Protein AF-A0A923B5T8-F1 (afdb_monomer)

Secondary structure (DSSP, 8-state):
----------------------------------------PPPEEEEBTTS--EEEEEEEEEETTEEEEEETTS-EEEEEGGGB-HHHHHHHHHHHHHHHT---------TTPPPPP---------------------PPPPPPS---SS--EEEEEE-TT-EEE-S--SSSS--PPP-TT-------SS-EEPPPPSSTTEEEEEEEE-TTSSEEEEEEEE--TTS--EEEEEEEETTTTEEEEEEEEESEEEEEEE-TT--EEEEEE-SSSS--TT-EEEEEEETTEEEEEEEE-TTTT--GGGT-EEEEEE-TTS-EEEEETT-EEEEEEEETTEEEEEEEEE--TT-B-EE-TTS-EEEEEETTEEEEEETTTTEEEEEEE-TT---SS-EEEE-TTS-EEEEEETTEEEEEETTT--EEEEEE-----SSPPPEEEETTEEEETTTEEEETTTTEEEEEEES-SEEEEETTEEEEEEEETTEEEEEEEEESS-HHHHHHHHHHTT-TTSEEE-TT-EEEEEEEE-S-HHHHHHHHHHHHHHHHHTT-EE-SS-SEEEEEEEEEEEEEEEEE--TTS-GGGPEEEEEEEEEEEEEEEETTEEEEEEEE-S--SS--PPTT--HHHHHHHH-S--THHHHHSPPPS-EEPPPTTPPTT-TTS-SEEEEEETTEE-

Foldseek 3Di:
DDDDDDDDDDDDDDDDDDDDDDDDDDDDDDDDDDDDDPPPDAWAWWAWQVRPDIFTWDWDEQDDQWTWTQGPVRDIDIDGLNGTHPVVSVVRVVVNVVVVVDPDDDDDDDPDDDDDDDDDDDDDDDDDDDDDDDDDDDDDPDDPDDPFPAQAFAFEAAAPPAAEADLDAPDAFQADAWAPPQDDDDFDQAWQFDPADPFQQWAWQDWEQQLPAQKIKIWIWRDDPPDFIKIKIWMARRRVSDTQAIDIDTADWHFAYAANVGWTKIAGDDPDDDDGLFKIWTWHQDRHDIGTHYIYGNQPPDDDQSRHWLHKYAANVGWIWTATQQQKIFIWDDDPRYTYTNYIYHAHGLEAWEAASNRQWIWTHHQFWIWIAGPVVRHTNDIAGPHRDGFPNWAWYAANRRQWIWIHGAQWIWIAGSRGNDGPDIARLHGDDADDGWYDLHPQWIDDRLFFIAGGVVNASQEGAAQASGWDDDRQWIWGWHDRNPGTIITRTDRPPHPVSVVVVVVLVPPPQQWLFAAAFEEEEAAVQAPDPVCSVVLVVLLCVQCVVLRYHYDNDGQKYKYKHKDWDAWDWDWDDPPPDDSVRTDIDTATKMKIKIFIAGPNATQEIDIDILQDPDDDADVVGDPNRRRVVSRDGDSCCSNPPDDDNIAGDDAPPDDGHDSNDGNYYWYQHSRGID

pLDDT: mean 81.71, std 21.72, range [22.27, 98.25]

Structure (mmCIF, N/CA/C/O backbone):
data_AF-A0A923B5T8-F1
#
_entry.id   AF-A0A923B5T8-F1
#
loop_
_atom_site.group_PDB
_atom_site.id
_atom_site.type_symbol
_atom_site.label_atom_id
_atom_site.label_alt_id
_atom_site.label_comp_id
_atom_site.label_asym_id
_atom_site.label_entity_id
_atom_site.label_seq_id
_atom_site.pdbx_PDB_ins_code
_atom_site.Cartn_x
_atom_site.Cartn_y
_atom_site.Cartn_z
_atom_site.occupancy
_atom_site.B_iso_or_equiv
_atom_site.auth_seq_id
_atom_site.auth_comp_id
_atom_site.auth_asym_id
_atom_site.auth_atom_id
_atom_site.pdbx_PDB_model_num
ATOM 1 N N . MET A 1 1 ? -3.981 -57.051 37.653 1.00 31.48 1 MET A N 1
ATOM 2 C CA . MET A 1 1 ? -3.778 -58.471 37.282 1.00 31.48 1 MET A CA 1
ATOM 3 C C . MET A 1 1 ? -3.319 -58.533 35.835 1.00 31.48 1 MET A C 1
ATOM 5 O O . MET A 1 1 ? -3.873 -57.779 35.062 1.00 31.48 1 MET A O 1
ATOM 9 N N . LEU A 1 2 ? -2.357 -59.417 35.535 1.00 29.83 2 LEU A N 1
ATOM 10 C CA . LEU A 1 2 ? -1.977 -59.984 34.223 1.00 29.83 2 LEU A CA 1
ATOM 11 C C . LEU A 1 2 ? -1.793 -59.088 32.968 1.00 29.83 2 LEU A C 1
ATOM 13 O O . LEU A 1 2 ? -2.621 -58.252 32.661 1.00 29.83 2 LEU A O 1
ATOM 17 N N . ARG A 1 3 ? -0.798 -59.329 32.096 1.00 25.91 3 ARG A N 1
ATOM 18 C CA . ARG A 1 3 ? 0.546 -59.958 32.214 1.00 25.91 3 ARG A CA 1
ATOM 19 C C . ARG A 1 3 ? 1.220 -59.862 30.826 1.00 25.91 3 ARG A C 1
ATOM 21 O O . ARG A 1 3 ? 0.646 -60.417 29.906 1.00 25.91 3 ARG A O 1
ATOM 28 N N . PHE A 1 4 ? 2.459 -59.346 30.753 1.00 24.59 4 PHE A N 1
ATOM 29 C CA . PHE A 1 4 ? 3.577 -59.867 29.919 1.00 24.59 4 PHE A CA 1
ATOM 30 C C . PHE A 1 4 ? 3.416 -59.996 28.365 1.00 24.59 4 PHE A C 1
ATOM 32 O O . PHE A 1 4 ? 2.319 -59.971 27.841 1.00 24.59 4 PHE A O 1
ATOM 39 N N . ARG A 1 5 ? 4.471 -60.136 27.533 1.00 27.19 5 ARG A N 1
ATOM 40 C CA . ARG A 1 5 ? 5.946 -60.116 27.721 1.00 27.19 5 ARG A CA 1
ATOM 41 C C . ARG A 1 5 ? 6.669 -59.811 26.392 1.00 27.19 5 ARG A C 1
ATOM 43 O O . ARG A 1 5 ? 6.232 -60.359 25.397 1.00 27.19 5 ARG A O 1
ATOM 50 N N . ASN A 1 6 ? 7.816 -59.111 26.482 1.00 26.17 6 ASN A N 1
ATOM 51 C CA . ASN A 1 6 ? 9.135 -59.330 25.822 1.00 26.17 6 ASN A CA 1
ATOM 52 C C . ASN A 1 6 ? 9.201 -59.589 24.284 1.00 26.17 6 ASN A C 1
ATOM 54 O O . ASN A 1 6 ? 8.207 -59.879 23.648 1.00 26.17 6 ASN A O 1
ATOM 58 N N . VAL A 1 7 ? 10.331 -59.468 23.570 1.00 25.89 7 VAL A N 1
ATOM 59 C CA . VAL A 1 7 ? 11.769 -59.748 23.832 1.00 25.89 7 VAL A CA 1
ATOM 60 C C . VAL A 1 7 ? 12.592 -58.703 23.034 1.00 25.89 7 VAL A C 1
ATOM 62 O O . VAL A 1 7 ? 12.306 -58.495 21.864 1.00 25.89 7 VAL A O 1
ATOM 65 N N . LEU A 1 8 ? 13.398 -57.821 23.658 1.00 23.92 8 LEU A N 1
ATOM 66 C CA . LEU A 1 8 ? 14.843 -57.961 23.991 1.00 23.92 8 LEU A CA 1
ATOM 67 C C . LEU A 1 8 ? 15.730 -58.287 22.760 1.00 23.92 8 LEU A C 1
ATOM 69 O O . LEU A 1 8 ? 15.518 -59.286 22.097 1.00 23.92 8 LEU A O 1
ATOM 73 N N . HIS A 1 9 ? 16.745 -57.493 22.399 1.00 25.12 9 HIS A N 1
ATOM 74 C CA . HIS A 1 9 ? 18.033 -57.449 23.108 1.00 25.12 9 HIS A CA 1
ATOM 75 C C . HIS A 1 9 ? 18.915 -56.237 22.717 1.00 25.12 9 HIS A C 1
ATOM 77 O O . HIS A 1 9 ? 19.120 -55.966 21.538 1.00 25.12 9 HIS A O 1
ATOM 83 N N . ALA A 1 10 ? 19.526 -55.594 23.721 1.00 22.91 10 ALA A N 1
ATOM 84 C CA . ALA A 1 10 ? 20.826 -54.902 23.608 1.00 22.91 10 ALA A CA 1
ATOM 85 C C . ALA A 1 10 ? 21.975 -55.916 23.865 1.00 22.91 10 ALA A C 1
ATOM 87 O O . ALA A 1 10 ? 21.662 -57.012 24.353 1.00 22.91 10 ALA A O 1
ATOM 88 N N . PRO A 1 11 ? 23.267 -55.623 23.562 1.00 34.75 11 PRO A N 1
ATOM 89 C CA . PRO A 1 11 ? 24.191 -54.959 24.531 1.00 34.75 11 PRO A CA 1
ATOM 90 C C . PRO A 1 11 ? 25.359 -54.151 23.850 1.00 34.75 11 PRO A C 1
ATOM 92 O O . PRO A 1 11 ? 25.355 -54.050 22.631 1.00 34.75 11 PRO A O 1
ATOM 95 N N . TRP A 1 12 ? 26.422 -53.574 24.461 1.00 22.27 12 TRP A N 1
ATOM 96 C CA . TRP A 1 12 ? 26.715 -52.918 25.768 1.00 22.27 12 TRP A CA 1
ATOM 97 C C . TRP A 1 12 ? 28.069 -52.133 25.707 1.00 22.27 12 TRP A C 1
ATOM 99 O O . TRP A 1 12 ? 29.057 -52.737 25.315 1.00 22.27 12 TRP A O 1
ATOM 109 N N . PHE A 1 13 ? 28.140 -50.903 26.269 1.00 22.45 13 PHE A N 1
ATOM 110 C CA . PHE A 1 13 ? 29.328 -50.271 26.935 1.00 22.45 13 PHE A CA 1
ATOM 111 C C . PHE A 1 13 ? 30.637 -50.060 26.095 1.00 22.45 13 PHE A C 1
ATOM 113 O O . PHE A 1 13 ? 30.731 -50.520 24.971 1.00 22.45 13 PHE A O 1
ATOM 120 N N . SER A 1 14 ? 31.689 -49.308 26.489 1.00 23.69 14 SER A N 1
ATOM 121 C CA . SER A 1 14 ? 32.126 -48.692 27.768 1.00 23.69 14 SER A CA 1
ATOM 122 C C . SER A 1 14 ? 32.976 -47.411 27.499 1.00 23.69 14 SER A C 1
ATOM 124 O O . SER A 1 14 ? 33.741 -47.393 26.544 1.00 23.69 14 SER A O 1
ATOM 126 N N . THR A 1 15 ? 32.753 -46.258 28.147 1.00 23.77 15 THR A N 1
ATOM 127 C CA . THR A 1 15 ? 33.439 -45.675 29.341 1.00 23.77 15 THR A CA 1
ATOM 128 C C . THR A 1 15 ? 34.924 -45.232 29.285 1.00 23.77 15 THR A C 1
ATOM 130 O O . THR A 1 15 ? 35.815 -46.059 29.158 1.00 23.77 15 THR A O 1
ATOM 133 N N . ARG A 1 16 ? 35.126 -43.960 29.706 1.00 24.84 16 ARG A N 1
ATOM 134 C CA . ARG A 1 16 ? 36.238 -43.354 30.503 1.00 24.84 16 ARG A CA 1
ATOM 135 C C . ARG A 1 16 ? 37.585 -42.972 29.851 1.00 24.84 16 ARG A C 1
ATOM 137 O O . ARG A 1 16 ? 38.263 -43.784 29.244 1.00 24.84 16 ARG A O 1
ATOM 144 N N . GLY A 1 17 ? 38.036 -41.751 30.189 1.00 23.06 17 GLY A N 1
ATOM 145 C CA . GLY A 1 17 ? 39.425 -41.282 30.046 1.00 23.06 17 GLY A CA 1
ATOM 146 C C . GLY A 1 17 ? 39.615 -39.771 30.285 1.00 23.06 17 GLY A C 1
ATOM 147 O O . GLY A 1 17 ? 39.616 -39.001 29.333 1.00 23.06 17 GLY A O 1
ATOM 148 N N . LEU A 1 18 ? 39.795 -39.322 31.537 1.00 25.56 18 LEU A N 1
ATOM 149 C CA . LEU A 1 18 ? 40.343 -37.978 31.827 1.00 25.56 18 LEU A CA 1
ATOM 150 C C . LEU A 1 18 ? 41.880 -38.023 31.771 1.00 25.56 18 LEU A C 1
ATOM 152 O O . LEU A 1 18 ? 42.446 -38.946 32.349 1.00 25.56 18 LEU A O 1
ATOM 156 N N . THR A 1 19 ? 42.558 -36.980 31.261 1.00 25.08 19 THR A N 1
ATOM 157 C CA . THR A 1 19 ? 43.397 -36.066 32.090 1.00 25.08 19 THR A CA 1
ATOM 158 C C . THR A 1 19 ? 44.161 -34.967 31.310 1.00 25.08 19 THR A C 1
ATOM 160 O O . THR A 1 19 ? 44.879 -35.231 30.362 1.00 25.08 19 THR A O 1
ATOM 163 N N . ARG A 1 20 ? 44.046 -33.732 31.835 1.00 25.12 20 ARG A N 1
ATOM 164 C CA . ARG A 1 20 ? 45.067 -32.669 32.046 1.00 25.12 20 ARG A CA 1
ATOM 165 C C . ARG A 1 20 ? 46.044 -32.200 30.934 1.00 25.12 20 ARG A C 1
ATOM 167 O O . ARG A 1 20 ? 47.015 -32.865 30.616 1.00 25.12 20 ARG A O 1
ATOM 174 N N . LEU A 1 21 ? 45.899 -30.898 30.631 1.00 27.64 21 LEU A N 1
ATOM 175 C CA . LEU A 1 21 ? 46.930 -29.832 30.571 1.00 27.64 21 LEU A CA 1
ATOM 176 C C . LEU A 1 21 ? 48.267 -30.059 29.830 1.00 27.64 21 LEU A C 1
ATOM 178 O O . LEU A 1 21 ? 49.143 -30.764 30.323 1.00 27.64 21 LEU A O 1
ATOM 182 N N . ARG A 1 22 ? 48.543 -29.158 28.874 1.00 23.92 22 ARG A N 1
ATOM 183 C CA . ARG A 1 22 ? 49.697 -28.230 28.933 1.00 23.92 22 ARG A CA 1
ATOM 184 C C . ARG A 1 22 ? 49.499 -27.034 27.994 1.00 23.92 22 ARG A C 1
ATOM 186 O O . ARG A 1 22 ? 48.866 -27.162 26.955 1.00 23.92 22 ARG A O 1
ATOM 193 N N . ALA A 1 23 ? 50.044 -25.884 28.381 1.00 28.22 23 ALA A N 1
ATOM 194 C CA . ALA A 1 23 ? 50.146 -24.696 27.538 1.00 28.22 23 ALA A CA 1
ATOM 195 C C . ALA A 1 23 ? 51.557 -24.597 26.940 1.00 28.22 23 ALA A C 1
ATOM 197 O O . ALA A 1 23 ? 52.520 -24.963 27.610 1.00 28.22 23 ALA A O 1
ATOM 198 N N . LEU A 1 24 ? 51.671 -24.040 25.734 1.00 24.91 24 LEU A N 1
ATOM 199 C CA . LEU A 1 24 ? 52.837 -23.285 25.264 1.00 24.91 24 LEU A CA 1
ATOM 200 C C . LEU A 1 24 ? 52.383 -22.381 24.104 1.00 24.91 24 LEU A C 1
ATOM 202 O O . LEU A 1 24 ? 51.495 -22.764 23.345 1.00 24.91 24 LEU A O 1
ATOM 206 N N . GLY A 1 25 ? 52.936 -21.173 24.001 1.00 23.86 25 GLY A N 1
ATOM 207 C CA . GLY A 1 25 ? 52.552 -20.208 22.964 1.00 23.86 25 GLY A CA 1
ATOM 208 C C . GLY A 1 25 ? 53.402 -20.306 21.696 1.00 23.86 25 GLY A C 1
ATOM 209 O O . GLY A 1 25 ? 54.451 -20.948 21.691 1.00 23.86 25 GLY A O 1
ATOM 210 N N . LEU A 1 26 ? 52.992 -19.583 20.651 1.00 23.41 26 LEU A N 1
ATOM 211 C CA . LEU A 1 26 ? 53.884 -19.191 19.563 1.00 23.41 26 LEU A CA 1
ATOM 212 C C . LEU A 1 26 ? 53.594 -17.749 19.131 1.00 23.41 26 LEU A C 1
ATOM 214 O O . LEU A 1 26 ? 52.441 -17.340 19.010 1.00 23.41 26 LEU A O 1
ATOM 218 N N . VAL A 1 27 ? 54.664 -16.990 18.915 1.00 25.70 27 VAL A N 1
ATOM 219 C CA . VAL A 1 27 ? 54.646 -15.618 18.400 1.00 25.70 27 VAL A CA 1
ATOM 220 C C . VAL A 1 27 ? 54.528 -15.651 16.878 1.00 25.70 27 VAL A C 1
ATOM 222 O O . VAL A 1 27 ? 55.251 -16.404 16.230 1.00 25.70 27 VAL A O 1
ATOM 225 N N . VAL A 1 28 ? 53.705 -14.773 16.300 1.00 25.84 28 VAL A N 1
ATOM 226 C CA . VAL A 1 28 ? 53.829 -14.373 14.891 1.00 25.84 28 VAL A CA 1
ATOM 227 C C . VAL A 1 28 ? 53.863 -12.850 14.827 1.00 25.84 28 VAL A C 1
ATOM 229 O O . VAL A 1 28 ? 52.869 -12.180 15.095 1.00 25.84 28 VAL A O 1
ATOM 232 N N . MET A 1 29 ? 55.031 -12.309 14.483 1.00 24.66 29 MET A N 1
ATOM 233 C CA . MET A 1 29 ? 55.178 -10.913 14.076 1.00 24.66 29 MET A CA 1
ATOM 234 C C . MET A 1 29 ? 54.686 -10.749 12.638 1.00 24.66 29 MET A C 1
ATOM 236 O O . MET A 1 29 ? 55.101 -11.511 11.767 1.00 24.66 29 MET A O 1
ATOM 240 N N . ILE A 1 30 ? 53.895 -9.710 12.369 1.00 29.72 30 ILE A N 1
ATOM 241 C CA . ILE A 1 30 ? 53.722 -9.163 11.018 1.00 29.72 30 ILE A CA 1
ATOM 242 C C . ILE A 1 30 ? 54.027 -7.667 11.091 1.00 29.72 30 ILE A C 1
ATOM 244 O O . ILE A 1 30 ? 53.514 -6.958 11.956 1.00 29.72 30 ILE A O 1
ATOM 248 N N . GLY A 1 31 ? 54.941 -7.226 10.227 1.00 25.83 31 GLY A N 1
ATOM 249 C CA . GLY A 1 31 ? 55.487 -5.873 10.223 1.00 25.83 31 GLY A CA 1
ATOM 250 C C . GLY A 1 31 ? 54.551 -4.819 9.630 1.00 25.83 31 GLY A C 1
ATOM 251 O O . GLY A 1 31 ? 53.588 -5.117 8.927 1.00 25.83 31 GLY A O 1
ATOM 252 N N . LEU A 1 32 ? 54.885 -3.563 9.920 1.00 28.09 32 LEU A N 1
ATOM 253 C CA . LEU A 1 32 ? 54.201 -2.362 9.447 1.00 28.09 32 LEU A CA 1
ATOM 254 C C . LEU A 1 32 ? 54.403 -2.115 7.944 1.00 28.09 32 LEU A C 1
ATOM 256 O O . LEU A 1 32 ? 55.540 -2.099 7.479 1.00 28.09 32 LEU A O 1
ATOM 260 N N . ALA A 1 33 ? 53.319 -1.755 7.250 1.00 25.91 33 ALA A N 1
ATOM 261 C CA . ALA A 1 33 ? 53.336 -0.827 6.114 1.00 25.91 33 ALA A CA 1
ATOM 262 C C . ALA A 1 33 ? 51.946 -0.172 5.926 1.00 25.91 33 ALA A C 1
ATOM 264 O O . ALA A 1 33 ? 51.097 -0.664 5.190 1.00 25.91 33 ALA A O 1
ATOM 265 N N . SER A 1 34 ? 51.720 0.942 6.630 1.00 26.59 34 SER A N 1
ATOM 266 C CA . SER A 1 34 ? 50.705 1.972 6.306 1.00 26.59 34 SER A CA 1
ATOM 267 C C . SER A 1 34 ? 51.265 2.910 5.209 1.00 26.59 34 SER A C 1
ATOM 269 O O . SER A 1 34 ? 52.485 2.874 5.029 1.00 26.59 34 SER A O 1
ATOM 271 N N . PRO A 1 35 ? 50.484 3.770 4.502 1.00 37.44 35 PRO A N 1
ATOM 272 C CA . PRO A 1 35 ? 49.272 4.481 4.961 1.00 37.44 35 PRO A CA 1
ATOM 273 C C . PRO A 1 35 ? 48.097 4.491 3.936 1.00 37.44 35 PRO A C 1
ATOM 275 O O . PRO A 1 35 ? 48.208 3.918 2.861 1.00 37.44 35 PRO A O 1
ATOM 278 N N . ALA A 1 36 ? 46.927 5.097 4.180 1.00 25.48 36 ALA A N 1
ATOM 279 C CA . ALA A 1 36 ? 46.477 5.936 5.296 1.00 25.48 36 ALA A CA 1
ATOM 280 C C . ALA A 1 36 ? 45.063 5.538 5.764 1.00 25.48 36 ALA A C 1
ATOM 282 O O . ALA A 1 36 ? 44.206 5.194 4.953 1.00 25.48 36 ALA A O 1
ATOM 283 N N . VAL A 1 37 ? 44.803 5.636 7.070 1.00 27.14 37 VAL A N 1
ATOM 284 C CA . VAL A 1 37 ? 43.494 5.355 7.681 1.00 27.14 37 VAL A CA 1
ATOM 285 C C . VAL A 1 37 ? 42.856 6.670 8.123 1.00 27.14 37 VAL A C 1
ATOM 287 O O . VAL A 1 37 ? 43.404 7.349 8.991 1.00 27.14 37 VAL A O 1
ATOM 290 N N . LEU A 1 38 ? 41.672 7.003 7.597 1.00 29.78 38 LEU A N 1
ATOM 291 C CA . LEU A 1 38 ? 40.787 7.954 8.274 1.00 29.78 38 LEU A CA 1
ATOM 292 C C . LEU A 1 38 ? 40.237 7.275 9.532 1.00 29.78 38 LEU A C 1
ATOM 294 O O . LEU A 1 38 ? 39.371 6.404 9.455 1.00 29.78 38 LEU A O 1
ATOM 298 N N . VAL A 1 39 ? 40.747 7.667 10.699 1.00 33.41 39 VAL A N 1
ATOM 299 C CA . VAL A 1 39 ? 40.216 7.204 11.985 1.00 33.41 39 VAL A CA 1
ATOM 300 C C . VAL A 1 39 ? 38.895 7.926 12.250 1.00 33.41 39 VAL A C 1
ATOM 302 O O . VAL A 1 39 ? 38.859 9.016 12.819 1.00 33.41 39 VAL A O 1
ATOM 305 N N . ALA A 1 40 ? 37.791 7.306 11.835 1.00 37.53 40 ALA A N 1
ATOM 306 C CA . ALA A 1 40 ? 36.462 7.693 12.283 1.00 37.53 40 ALA A CA 1
ATOM 307 C C . ALA A 1 40 ? 36.346 7.398 13.787 1.00 37.53 40 ALA A C 1
ATOM 309 O O . ALA A 1 40 ? 36.221 6.248 14.198 1.00 37.53 40 ALA A O 1
ATOM 310 N N . GLN A 1 41 ? 36.439 8.434 14.622 1.00 52.25 41 GLN A N 1
ATOM 311 C CA . GLN A 1 41 ? 36.348 8.267 16.069 1.00 52.25 41 GLN A CA 1
ATOM 312 C C . GLN A 1 41 ? 34.896 8.033 16.510 1.00 52.25 41 GLN A C 1
ATOM 314 O O . GLN A 1 41 ? 34.028 8.879 16.281 1.00 52.25 41 GLN A O 1
ATOM 319 N N . GLU A 1 42 ? 34.658 6.897 17.167 1.00 59.31 42 GLU A N 1
ATOM 320 C CA . GLU A 1 42 ? 33.366 6.522 17.747 1.00 59.31 42 GLU A CA 1
ATOM 321 C C . GLU A 1 42 ? 32.984 7.410 18.948 1.00 59.31 42 GLU A C 1
ATOM 323 O O . GLU A 1 42 ? 33.837 7.897 19.697 1.00 59.31 42 GLU A O 1
ATOM 328 N N . SER A 1 43 ? 31.679 7.610 19.152 1.00 76.44 43 SER A N 1
ATOM 329 C CA . SER A 1 43 ? 31.127 8.359 20.287 1.00 76.44 43 SER A CA 1
ATOM 330 C C . SER A 1 43 ? 31.377 7.636 21.614 1.00 76.44 43 SER A C 1
ATOM 332 O O . SER A 1 43 ? 30.952 6.491 21.786 1.00 76.44 43 SER A O 1
ATOM 334 N N . ARG A 1 44 ? 31.983 8.320 22.590 1.00 88.31 44 ARG A N 1
ATOM 335 C CA . ARG A 1 44 ? 32.338 7.751 23.903 1.00 88.31 44 ARG A CA 1
ATOM 336 C C . ARG A 1 44 ? 31.756 8.553 25.062 1.00 88.31 44 ARG A C 1
ATOM 338 O O . ARG A 1 44 ? 31.293 9.675 24.886 1.00 88.31 44 ARG A O 1
ATOM 345 N N . THR A 1 45 ? 31.818 7.998 26.268 1.00 92.06 45 THR A N 1
ATOM 346 C CA . THR A 1 45 ? 31.424 8.719 27.484 1.00 92.06 45 THR A CA 1
ATOM 347 C C . THR A 1 45 ? 32.497 9.732 27.888 1.00 92.06 45 THR A C 1
ATOM 349 O O . THR A 1 45 ? 33.669 9.371 28.008 1.00 92.06 45 THR A O 1
ATOM 352 N N . TRP A 1 46 ? 32.091 10.976 28.120 1.00 90.88 46 TRP A N 1
ATOM 353 C CA . TRP A 1 46 ? 32.882 12.076 28.680 1.00 90.88 46 TRP A CA 1
ATOM 354 C C . TRP A 1 46 ? 32.393 12.382 30.092 1.00 90.88 46 TRP A C 1
ATOM 356 O O . TRP A 1 46 ? 31.199 12.250 30.368 1.00 90.88 46 TRP A O 1
ATOM 366 N N . ILE A 1 47 ? 33.308 12.761 30.983 1.00 91.56 47 ILE A N 1
ATOM 367 C CA . ILE A 1 47 ? 33.050 12.934 32.413 1.00 91.56 47 ILE A CA 1
ATOM 368 C C . ILE A 1 47 ? 33.530 14.322 32.855 1.00 91.56 47 ILE A C 1
ATOM 370 O O . ILE A 1 47 ? 34.616 14.768 32.477 1.00 91.56 47 ILE A O 1
ATOM 374 N N . ASP A 1 48 ? 32.736 15.005 33.679 1.00 91.94 48 ASP A N 1
ATOM 375 C CA . ASP A 1 48 ? 33.113 16.297 34.254 1.00 91.94 48 ASP A CA 1
ATOM 376 C C . ASP A 1 48 ? 34.193 16.171 35.355 1.00 91.94 48 ASP A C 1
ATOM 378 O O . ASP A 1 48 ? 34.504 15.084 35.848 1.00 91.94 48 ASP A O 1
ATOM 382 N N . ALA A 1 49 ? 34.766 17.298 35.775 1.00 89.25 49 ALA A N 1
ATOM 383 C CA . ALA A 1 49 ? 35.822 17.359 36.785 1.00 89.25 49 ALA A CA 1
ATOM 384 C C . ALA A 1 49 ? 35.396 16.827 38.168 1.00 89.25 49 ALA A C 1
ATOM 386 O O . ALA A 1 49 ? 36.258 16.391 38.930 1.00 89.25 49 ALA A O 1
ATOM 387 N N . THR A 1 50 ? 34.097 16.834 38.492 1.00 82.94 50 THR A N 1
ATOM 388 C CA . THR A 1 50 ? 33.544 16.275 39.739 1.00 82.94 50 THR A CA 1
ATOM 389 C C . THR A 1 50 ? 33.163 14.794 39.632 1.00 82.94 50 THR A C 1
ATOM 391 O O . THR A 1 50 ? 32.891 14.160 40.650 1.00 82.94 50 THR A O 1
ATOM 394 N N . GLY A 1 51 ? 33.134 14.222 38.422 1.00 82.12 51 GLY A N 1
ATOM 395 C CA . GLY A 1 51 ? 32.713 12.839 38.174 1.00 82.12 51 GLY A CA 1
ATOM 396 C C . GLY A 1 51 ? 31.199 12.592 38.240 1.00 82.12 51 GLY A C 1
ATOM 397 O O . GLY A 1 51 ? 30.761 11.451 38.053 1.00 82.12 51 GLY A O 1
ATOM 398 N N . LYS A 1 52 ? 30.405 13.636 38.513 1.00 81.94 52 LYS A N 1
ATOM 399 C CA . LYS A 1 52 ? 28.959 13.578 38.766 1.00 81.94 52 LYS A CA 1
ATOM 400 C C . LYS A 1 52 ? 28.137 13.544 37.478 1.00 81.94 52 LYS A C 1
ATOM 402 O O . LYS A 1 52 ? 27.078 12.920 37.454 1.00 81.94 52 LYS A O 1
ATOM 407 N N . PHE A 1 53 ? 28.617 14.193 36.422 1.00 85.06 53 PHE A N 1
ATOM 408 C CA . PHE A 1 53 ? 27.944 14.307 35.134 1.00 85.06 53 PHE A CA 1
ATOM 409 C C . PHE A 1 53 ? 28.709 13.524 34.067 1.00 85.06 53 PHE A C 1
ATOM 411 O O . PHE A 1 53 ? 29.937 13.581 33.979 1.00 85.06 53 PHE A O 1
ATOM 418 N N . LYS A 1 54 ? 27.961 12.762 33.264 1.00 92.69 54 LYS A N 1
ATOM 419 C CA . LYS A 1 54 ? 28.490 11.906 32.201 1.00 92.69 54 LYS A CA 1
ATOM 420 C C . LYS A 1 54 ? 27.614 12.053 30.965 1.00 92.69 54 LYS A C 1
ATOM 422 O O . LYS A 1 54 ? 26.402 11.896 31.074 1.00 92.69 54 LYS A O 1
ATOM 427 N N . ILE A 1 55 ? 28.222 12.324 29.815 1.00 90.56 55 ILE A N 1
ATOM 428 C CA . ILE A 1 55 ? 27.527 12.474 28.525 1.00 90.56 55 ILE A CA 1
ATOM 429 C C . ILE A 1 55 ? 28.162 11.558 27.482 1.00 90.56 55 ILE A C 1
ATOM 431 O O . ILE A 1 55 ? 29.361 11.291 27.558 1.00 90.56 55 ILE A O 1
ATOM 435 N N . GLN A 1 56 ? 27.390 11.071 26.508 1.00 88.25 56 GLN A N 1
ATOM 436 C CA . GLN A 1 56 ? 27.926 10.267 25.407 1.00 88.25 56 GLN A CA 1
ATOM 437 C C . GLN A 1 56 ? 28.033 11.120 24.142 1.00 88.25 56 GLN A C 1
ATOM 439 O O . GLN A 1 56 ? 27.023 11.515 23.558 1.00 88.25 56 GLN A O 1
ATOM 444 N N . ALA A 1 57 ? 29.272 11.419 23.753 1.00 89.75 57 ALA A N 1
ATOM 445 C CA . ALA A 1 57 ? 29.585 12.413 22.738 1.00 89.75 57 ALA A CA 1
ATOM 446 C C . ALA A 1 57 ? 30.880 12.095 21.971 1.00 89.75 57 ALA A C 1
ATOM 448 O O . ALA A 1 57 ? 31.741 11.322 22.410 1.00 89.75 57 ALA A O 1
ATOM 449 N N . LYS A 1 58 ? 31.024 12.720 20.807 1.00 90.81 58 LYS A N 1
ATOM 450 C CA . LYS A 1 58 ? 32.225 12.725 19.974 1.00 90.81 58 LYS A CA 1
ATOM 451 C C . LYS A 1 58 ? 32.954 14.062 20.147 1.00 90.81 58 LYS A C 1
ATOM 453 O O . LYS A 1 58 ? 32.311 15.098 20.259 1.00 90.81 58 LYS A O 1
ATOM 458 N N . PHE A 1 59 ? 34.284 14.042 20.158 1.00 90.19 59 PHE A N 1
ATOM 459 C CA . PHE A 1 59 ? 35.089 15.266 20.132 1.00 90.19 59 PHE A CA 1
ATOM 460 C C . PHE A 1 59 ? 34.957 15.975 18.777 1.00 90.19 59 PHE A C 1
ATOM 462 O O . PHE A 1 59 ? 35.040 15.312 17.740 1.00 90.19 59 PHE A O 1
ATOM 469 N N . VAL A 1 60 ? 34.766 17.296 18.800 1.00 85.50 60 VAL A N 1
ATOM 470 C CA . VAL A 1 60 ? 34.694 18.154 17.606 1.00 85.50 60 VAL A CA 1
ATOM 471 C C . VAL A 1 60 ? 35.955 19.014 17.510 1.00 85.50 60 VAL A C 1
ATOM 473 O O . VAL A 1 60 ? 36.754 18.814 16.597 1.00 85.50 60 VAL A O 1
ATOM 476 N N . SER A 1 61 ? 36.182 19.902 18.482 1.00 84.44 61 SER A N 1
ATOM 477 C CA . SER A 1 61 ? 37.356 20.784 18.536 1.00 84.44 61 SER A CA 1
ATOM 478 C C . SER A 1 61 ? 37.795 21.096 19.977 1.00 84.44 61 SER A C 1
ATOM 480 O O . SER A 1 61 ? 37.087 20.813 20.949 1.00 84.44 61 SER A O 1
ATOM 482 N N . LEU A 1 62 ? 39.000 21.659 20.112 1.00 86.75 62 LEU A N 1
ATOM 483 C CA . LEU A 1 62 ? 39.496 22.316 21.325 1.00 86.75 62 LEU A CA 1
ATOM 484 C C . LEU A 1 62 ? 40.121 23.645 20.900 1.00 86.75 62 LEU A C 1
ATOM 486 O O . LEU A 1 62 ? 41.160 23.655 20.240 1.00 86.75 62 LEU A O 1
ATOM 490 N N . GLU A 1 63 ? 39.509 24.747 21.309 1.00 83.81 63 GLU A N 1
ATOM 491 C CA . GLU A 1 63 ? 39.929 26.102 20.960 1.00 83.81 63 GLU A CA 1
ATOM 492 C C . GLU A 1 63 ? 40.235 26.886 22.236 1.00 83.81 63 GLU A C 1
ATOM 494 O O . GLU A 1 63 ? 39.365 27.150 23.069 1.00 83.81 63 GLU A O 1
ATOM 499 N N . GLY A 1 64 ? 41.515 27.214 22.432 1.00 84.44 64 GLY A N 1
ATOM 500 C CA . GLY A 1 64 ? 41.998 27.804 23.680 1.00 84.44 64 GLY A CA 1
ATOM 501 C C . GLY A 1 64 ? 41.732 26.882 24.874 1.00 84.44 64 GLY A C 1
ATOM 502 O O . GLY A 1 64 ? 42.400 25.860 25.035 1.00 84.44 64 GLY A O 1
ATOM 503 N N . SER A 1 65 ? 40.766 27.252 25.719 1.00 85.25 65 SER A N 1
ATOM 504 C CA . SER A 1 65 ? 40.313 26.448 26.860 1.00 85.25 65 SER A CA 1
ATOM 505 C C . SER A 1 65 ? 38.972 25.740 26.644 1.00 85.25 65 SER A C 1
ATOM 507 O O . SER A 1 65 ? 38.567 24.995 27.529 1.00 85.25 65 SER A O 1
ATOM 509 N N . LYS A 1 66 ? 38.279 25.915 25.511 1.00 90.31 66 LYS A N 1
ATOM 510 C CA . LYS A 1 66 ? 36.951 25.328 25.263 1.00 90.31 66 LYS A CA 1
ATOM 511 C C . LYS A 1 66 ? 37.022 24.047 24.440 1.00 90.31 66 LYS A C 1
ATOM 513 O O . LYS A 1 66 ? 37.623 24.043 23.374 1.00 90.31 66 LYS A O 1
ATOM 518 N N . VAL A 1 67 ? 36.367 22.986 24.906 1.00 90.50 67 VAL A N 1
ATOM 519 C CA . VAL A 1 67 ? 36.168 21.724 24.179 1.00 90.50 67 VAL A CA 1
ATOM 520 C C . VAL A 1 67 ? 34.742 21.670 23.642 1.00 90.50 67 VAL A C 1
ATOM 522 O O . VAL A 1 67 ? 33.801 21.781 24.427 1.00 90.50 67 VAL A O 1
ATOM 525 N N . THR A 1 68 ? 34.586 21.418 22.346 1.00 90.62 68 THR A N 1
ATOM 526 C CA . THR A 1 68 ? 33.281 21.204 21.705 1.00 90.62 68 THR A CA 1
ATOM 527 C C . THR A 1 68 ? 33.029 19.708 21.527 1.00 90.62 68 THR A C 1
ATOM 529 O O . THR A 1 68 ? 33.868 18.980 20.984 1.00 90.62 68 THR A O 1
ATOM 532 N N . LEU A 1 69 ? 31.879 19.234 22.012 1.00 89.06 69 LEU A N 1
ATOM 533 C CA . LEU A 1 69 ? 31.471 17.829 22.003 1.00 89.06 69 LEU A CA 1
ATOM 534 C C . LEU A 1 69 ? 30.106 17.665 21.318 1.00 89.06 69 LEU A C 1
ATOM 536 O O . LEU A 1 69 ? 29.122 18.243 21.765 1.00 89.06 69 LEU A O 1
ATOM 540 N N . LEU A 1 70 ? 30.026 16.824 20.286 1.00 85.50 70 LEU A N 1
ATOM 541 C CA . LEU A 1 70 ? 28.780 16.485 19.592 1.00 85.50 70 LEU A CA 1
ATOM 542 C C . LEU A 1 70 ? 28.127 15.268 20.256 1.00 85.50 70 LEU A C 1
ATOM 544 O O . LEU A 1 70 ? 28.689 14.168 20.235 1.00 85.50 70 LEU A O 1
ATOM 548 N N . GLN A 1 71 ? 26.953 15.447 20.852 1.00 84.12 71 GLN A N 1
ATOM 549 C CA . GLN A 1 71 ? 26.186 14.372 21.480 1.00 84.12 71 GLN A CA 1
ATOM 550 C C . GLN A 1 71 ? 25.549 13.434 20.444 1.00 84.12 71 GLN A C 1
ATOM 552 O O . GLN A 1 71 ? 25.360 13.779 19.280 1.00 84.12 71 GLN A O 1
ATOM 557 N N . THR A 1 72 ? 25.154 12.235 20.882 1.00 76.00 72 THR A N 1
ATOM 558 C CA . THR A 1 72 ? 24.427 11.265 20.033 1.00 76.00 72 THR A CA 1
ATOM 559 C C . THR A 1 72 ? 23.048 11.751 19.559 1.00 76.00 72 THR A C 1
ATOM 561 O O . THR A 1 72 ? 22.526 11.213 18.587 1.00 76.00 72 THR A O 1
ATOM 564 N N . SER A 1 73 ? 22.484 12.785 20.193 1.00 71.12 73 SER A N 1
ATOM 565 C CA . SER A 1 73 ? 21.283 13.508 19.748 1.00 71.12 73 SER A CA 1
ATOM 566 C C . SER A 1 73 ? 21.516 14.433 18.544 1.00 71.12 73 SER A C 1
ATOM 568 O O . SER A 1 73 ? 20.545 14.909 17.963 1.00 71.12 73 SER A O 1
ATOM 570 N N . GLY A 1 74 ? 22.774 14.709 18.179 1.00 69.38 74 GLY A N 1
ATOM 571 C CA . GLY A 1 74 ? 23.143 15.721 17.183 1.00 69.38 74 GLY A CA 1
ATOM 572 C C . GLY A 1 74 ? 23.335 17.135 17.749 1.00 69.38 74 GLY A C 1
ATOM 573 O O . GLY A 1 74 ? 23.594 18.056 16.984 1.00 69.38 74 GLY A O 1
ATOM 574 N N . GLU A 1 75 ? 23.224 17.319 19.068 1.00 77.88 75 GLU A N 1
ATOM 575 C CA . GLU A 1 75 ? 23.456 18.602 19.744 1.00 77.88 75 GLU A CA 1
ATOM 576 C C . GLU A 1 75 ? 24.946 18.805 20.069 1.00 77.88 75 GLU A C 1
ATOM 578 O O . GLU A 1 75 ? 25.590 17.915 20.633 1.00 77.88 75 GLU A O 1
ATOM 583 N N . GLU A 1 76 ? 25.496 19.977 19.746 1.00 84.88 76 GLU A N 1
ATOM 584 C CA . GLU A 1 76 ? 26.856 20.371 20.130 1.00 84.88 76 GLU A CA 1
ATOM 585 C C . GLU A 1 76 ? 26.873 21.080 21.486 1.00 84.88 76 GLU A C 1
ATOM 587 O O . GLU A 1 76 ? 26.046 21.945 21.769 1.00 84.88 76 GLU A O 1
ATOM 592 N N . LEU A 1 77 ? 27.838 20.716 22.330 1.00 85.50 77 LEU A N 1
ATOM 593 C CA . LEU A 1 77 ? 27.992 21.247 23.677 1.00 85.50 77 LEU A CA 1
ATOM 594 C C . LEU A 1 77 ? 29.434 21.699 23.916 1.00 85.50 77 LEU A C 1
ATOM 596 O O . LEU A 1 77 ? 30.372 20.903 23.829 1.00 85.50 77 LEU A O 1
ATOM 600 N N . GLU A 1 78 ? 29.600 22.973 24.265 1.00 90.94 78 GLU A N 1
ATOM 601 C CA . GLU A 1 78 ? 30.876 23.525 24.717 1.00 90.94 78 GLU A CA 1
ATOM 602 C C . GLU A 1 78 ? 31.079 23.299 26.221 1.00 90.94 78 GLU A C 1
ATOM 604 O O . GLU A 1 78 ? 30.207 23.589 27.046 1.00 90.94 78 GLU A O 1
ATOM 609 N N . ILE A 1 79 ? 32.274 22.855 26.603 1.00 88.06 79 ILE A N 1
ATOM 610 C CA . ILE A 1 79 ? 32.703 22.766 27.999 1.00 88.06 79 ILE A CA 1
ATOM 611 C C . ILE A 1 79 ? 34.129 23.295 28.161 1.00 88.06 79 ILE A C 1
ATOM 613 O O . ILE A 1 79 ? 35.027 22.981 27.384 1.00 88.06 79 ILE A O 1
ATOM 617 N N . GLU A 1 80 ? 34.364 24.090 29.206 1.00 91.81 80 GLU A N 1
ATOM 618 C CA . GLU A 1 80 ? 35.723 24.461 29.610 1.00 91.81 80 GLU A CA 1
ATOM 619 C C . GLU A 1 80 ? 36.543 23.199 29.899 1.00 91.81 80 GLU A C 1
ATOM 621 O O . GLU A 1 80 ? 36.151 22.369 30.719 1.00 91.81 80 GLU A O 1
ATOM 626 N N . LEU A 1 81 ? 37.720 23.087 29.292 1.00 91.00 81 LEU A N 1
ATOM 627 C CA . LEU A 1 81 ? 38.665 21.991 29.469 1.00 91.00 81 LEU A CA 1
ATOM 628 C C . LEU A 1 81 ? 38.939 21.758 30.961 1.00 91.00 81 LEU A C 1
ATOM 630 O O . LEU A 1 81 ? 38.921 20.624 31.424 1.00 91.00 81 LEU A O 1
ATOM 634 N N . SER A 1 82 ? 39.095 22.823 31.754 1.00 89.88 82 SER A N 1
ATOM 635 C CA . SER A 1 82 ? 39.276 22.747 33.214 1.00 89.88 82 SER A CA 1
ATOM 636 C C . SER A 1 82 ? 38.134 22.038 33.965 1.00 89.88 82 SER A C 1
ATOM 638 O O . SER A 1 82 ? 38.378 21.478 35.034 1.00 89.88 82 SER A O 1
ATOM 640 N N . LYS A 1 83 ? 36.918 22.016 33.398 1.00 90.69 83 LYS A N 1
ATOM 641 C CA . LYS A 1 83 ? 35.716 21.356 33.932 1.00 90.69 83 LYS A CA 1
ATOM 642 C C . LYS A 1 83 ? 35.542 19.910 33.454 1.00 90.69 83 LYS A C 1
ATOM 644 O O . LYS A 1 83 ? 34.573 19.276 33.860 1.00 90.69 83 LYS A O 1
ATOM 649 N N . LEU A 1 84 ? 36.456 19.364 32.649 1.00 91.69 84 LEU A N 1
ATOM 650 C CA . LEU A 1 84 ? 36.508 17.934 32.325 1.00 91.69 84 LEU A CA 1
ATOM 651 C C . LEU A 1 84 ? 37.353 17.144 33.339 1.00 91.69 84 LEU A C 1
ATOM 653 O O . LEU A 1 84 ? 38.260 17.671 33.999 1.00 91.69 84 LEU A O 1
ATOM 657 N N . SER A 1 85 ? 37.084 15.841 33.436 1.00 93.25 85 SER A N 1
ATOM 658 C CA . SER A 1 85 ? 37.885 14.910 34.233 1.00 93.25 85 SER A CA 1
ATOM 659 C C . SER A 1 85 ? 39.372 14.967 33.825 1.00 93.25 85 SER A C 1
ATOM 661 O O . SER A 1 85 ? 39.684 15.301 32.679 1.00 93.25 85 SER A O 1
ATOM 663 N N . PRO A 1 86 ? 40.337 14.653 34.714 1.00 89.38 86 PRO A N 1
ATOM 664 C CA . PRO A 1 86 ? 41.760 14.664 34.353 1.00 89.38 86 PRO A CA 1
ATOM 665 C C . PRO A 1 86 ? 42.098 13.781 33.137 1.00 89.38 86 PRO A C 1
ATOM 667 O O . PRO A 1 86 ? 42.959 14.142 32.337 1.00 89.38 86 PRO A O 1
ATOM 670 N N . GLY A 1 87 ? 41.398 12.650 32.975 1.00 87.69 87 GLY A N 1
ATOM 671 C CA . GLY A 1 87 ? 41.562 11.758 31.825 1.00 87.69 87 GLY A CA 1
ATOM 672 C C . GLY A 1 87 ? 40.992 12.344 30.532 1.00 87.69 87 GLY A C 1
ATOM 673 O O . GLY A 1 87 ? 41.654 12.309 29.497 1.00 87.69 87 GLY A O 1
ATOM 674 N N . ASP A 1 88 ? 39.800 12.939 30.596 1.00 91.38 88 ASP A N 1
ATOM 675 C CA . ASP A 1 88 ? 39.139 13.514 29.419 1.00 91.38 88 ASP A CA 1
ATOM 676 C C . ASP A 1 88 ? 39.775 14.835 28.976 1.00 91.38 88 ASP A C 1
ATOM 678 O O . ASP A 1 88 ? 39.830 15.116 27.782 1.00 91.38 88 ASP A O 1
ATOM 682 N N . ARG A 1 89 ? 40.362 15.596 29.910 1.00 92.44 89 ARG A N 1
ATOM 683 C CA . ARG A 1 89 ? 41.247 16.727 29.596 1.00 92.44 89 ARG A CA 1
ATOM 684 C C . ARG A 1 89 ? 42.420 16.311 28.726 1.00 92.44 89 ARG A C 1
ATOM 686 O O . ARG A 1 89 ? 42.651 16.903 27.674 1.00 92.44 89 ARG A O 1
ATOM 693 N N . LYS A 1 90 ? 43.144 15.278 29.165 1.00 89.94 90 LYS A N 1
ATOM 694 C CA . LYS A 1 90 ? 44.298 14.759 28.433 1.00 89.94 90 LYS A CA 1
ATOM 695 C C . LYS A 1 90 ? 43.879 14.241 27.057 1.00 89.94 90 LYS A C 1
ATOM 697 O O . LYS A 1 90 ? 44.539 14.543 26.069 1.00 89.94 90 LYS A O 1
ATOM 702 N N . LEU A 1 91 ? 42.749 13.535 26.978 1.00 88.00 91 LEU A N 1
ATOM 703 C CA . LEU A 1 91 ? 42.210 13.056 25.709 1.00 88.00 91 LEU A CA 1
ATOM 704 C C . LEU A 1 91 ? 41.840 14.206 24.762 1.00 88.00 91 LEU A C 1
ATOM 706 O O . LEU A 1 91 ? 42.244 14.170 23.607 1.00 88.00 91 LEU A O 1
ATOM 710 N N . ALA A 1 92 ? 41.110 15.226 25.223 1.00 87.62 92 ALA A N 1
ATOM 711 C CA . ALA A 1 92 ? 40.758 16.382 24.397 1.00 87.62 92 ALA A CA 1
ATOM 712 C C . ALA A 1 92 ? 42.009 17.064 23.820 1.00 87.62 92 ALA A C 1
ATOM 714 O O . ALA A 1 92 ? 42.047 17.370 22.633 1.00 87.62 92 ALA A O 1
ATOM 715 N N . GLN A 1 93 ? 43.067 17.216 24.623 1.00 88.31 93 GLN A N 1
ATOM 716 C CA . GLN A 1 93 ? 44.357 17.749 24.170 1.00 88.31 93 GLN A CA 1
ATOM 717 C C . GLN A 1 93 ? 45.064 16.827 23.157 1.00 88.31 93 GLN A C 1
ATOM 719 O O . GLN A 1 93 ? 45.591 17.307 22.155 1.00 88.31 93 GLN A O 1
ATOM 724 N N . GLU A 1 94 ? 45.062 15.508 23.375 1.00 85.69 94 GLU A N 1
ATOM 725 C CA . GLU A 1 94 ? 45.640 14.526 22.443 1.00 85.69 94 GLU A CA 1
ATOM 726 C C . GLU A 1 94 ? 44.881 14.475 21.100 1.00 85.69 94 GLU A C 1
ATOM 728 O O . GLU A 1 94 ? 45.504 14.334 20.046 1.00 85.69 94 GLU A O 1
ATOM 733 N N . LEU A 1 95 ? 43.551 14.617 21.116 1.00 85.81 95 LEU A N 1
ATOM 734 C CA . LEU A 1 95 ? 42.709 14.660 19.915 1.00 85.81 95 LEU A CA 1
ATOM 735 C C . LEU A 1 95 ? 42.860 15.984 19.162 1.00 85.81 95 LEU A C 1
ATOM 737 O O . LEU A 1 95 ? 43.027 15.965 17.945 1.00 85.81 95 LEU A O 1
ATOM 741 N N . ALA A 1 96 ? 42.900 17.111 19.875 1.00 84.19 96 ALA A N 1
ATOM 742 C CA . ALA A 1 96 ? 43.184 18.422 19.298 1.00 84.19 96 ALA A CA 1
ATOM 743 C C . ALA A 1 96 ? 44.545 18.454 18.599 1.00 84.19 96 ALA A C 1
ATOM 745 O O . ALA A 1 96 ? 44.655 18.929 17.472 1.00 84.19 96 ALA A O 1
ATOM 746 N N . LYS A 1 97 ? 45.576 17.878 19.232 1.00 79.19 97 LYS A N 1
ATOM 747 C CA . LYS A 1 97 ? 46.911 17.792 18.638 1.00 79.19 97 LYS A CA 1
ATOM 748 C C . LYS A 1 97 ? 46.896 16.973 17.342 1.00 79.19 97 LYS A C 1
ATOM 750 O O . LYS A 1 97 ? 47.386 17.454 16.324 1.00 79.19 97 LYS A O 1
ATOM 755 N N . LYS A 1 98 ? 46.256 15.798 17.346 1.00 73.50 98 LYS A N 1
ATOM 756 C CA . LYS A 1 98 ? 46.080 14.967 16.138 1.00 73.50 98 LYS A CA 1
ATOM 757 C C . LYS A 1 98 ? 45.268 15.665 15.041 1.00 73.50 98 LYS A C 1
ATOM 759 O O . LYS A 1 98 ? 45.551 15.457 13.867 1.00 73.50 98 LYS A O 1
ATOM 764 N N . ALA A 1 99 ? 44.288 16.492 15.404 1.00 64.25 99 ALA A N 1
ATOM 765 C CA . ALA A 1 99 ? 43.544 17.312 14.451 1.00 64.25 99 ALA A CA 1
ATOM 766 C C . ALA A 1 99 ? 44.408 18.447 13.869 1.00 64.25 99 ALA A C 1
ATOM 768 O O . ALA A 1 99 ? 44.331 18.710 12.675 1.00 64.25 99 ALA A O 1
ATOM 769 N N . SER A 1 100 ? 45.281 19.069 14.671 1.00 60.56 100 SER A N 1
ATOM 770 C CA . SER A 1 100 ? 46.198 20.130 14.216 1.00 60.56 100 SER A CA 1
ATOM 771 C C . SER A 1 100 ? 47.350 19.638 13.327 1.00 60.56 100 SER A C 1
ATOM 773 O O . SER A 1 100 ? 47.930 20.422 12.583 1.00 60.56 100 SER A O 1
ATOM 775 N N . GLU A 1 101 ? 47.665 18.339 13.369 1.00 49.34 101 GLU A N 1
ATOM 776 C CA . GLU A 1 101 ? 48.635 17.686 12.476 1.00 49.34 101 GLU A CA 1
ATOM 777 C C . GLU A 1 101 ? 48.032 17.360 11.085 1.00 49.34 101 GLU A C 1
ATOM 779 O O . GLU A 1 101 ? 48.742 16.886 10.198 1.00 49.34 101 GLU A O 1
ATOM 784 N N . ASN A 1 102 ? 46.738 17.639 10.859 1.00 50.91 102 ASN A N 1
ATOM 785 C CA . ASN A 1 102 ? 46.074 17.502 9.562 1.00 50.91 102 ASN A CA 1
ATOM 786 C C . ASN A 1 102 ? 46.205 18.805 8.733 1.00 50.91 102 ASN A C 1
ATOM 788 O O . ASN A 1 102 ? 45.669 19.834 9.143 1.00 50.91 102 ASN A O 1
ATOM 792 N N . PRO A 1 103 ? 46.858 18.793 7.552 1.00 40.12 103 PRO A N 1
ATOM 793 C CA . PRO A 1 103 ? 47.094 20.004 6.757 1.00 40.12 103 PRO A CA 1
ATOM 794 C C . PRO A 1 103 ? 45.855 20.542 6.014 1.00 40.12 103 PRO A C 1
ATOM 796 O O . PRO A 1 103 ? 45.940 21.598 5.387 1.00 40.12 103 PRO A O 1
ATOM 799 N N . PHE A 1 104 ? 44.711 19.851 6.054 1.00 41.28 104 PHE A N 1
ATOM 800 C CA . PHE A 1 104 ? 43.478 20.294 5.397 1.00 41.28 104 PHE A CA 1
ATOM 801 C C . PHE A 1 104 ? 42.589 21.106 6.351 1.00 41.28 104 PHE A C 1
ATOM 803 O O . PHE A 1 104 ? 41.864 20.542 7.169 1.00 41.28 104 PHE A O 1
ATOM 810 N N . GLN A 1 105 ? 42.607 22.436 6.218 1.00 43.88 105 GLN A N 1
ATOM 811 C CA . GLN A 1 105 ? 41.677 23.323 6.926 1.00 43.88 105 GLN A CA 1
ATOM 812 C C . GLN A 1 105 ? 40.332 23.429 6.194 1.00 43.88 105 GLN A C 1
ATOM 814 O O . GLN A 1 105 ? 40.285 23.739 5.002 1.00 43.88 105 GLN A O 1
ATOM 819 N N . ALA A 1 106 ? 39.230 23.243 6.924 1.00 39.22 106 ALA A N 1
ATOM 820 C CA . ALA A 1 106 ? 37.909 23.664 6.471 1.00 39.22 106 ALA A CA 1
ATOM 821 C C . ALA A 1 106 ? 37.760 25.182 6.662 1.00 39.22 106 ALA A C 1
ATOM 823 O O . ALA A 1 106 ? 38.130 25.727 7.701 1.00 39.22 106 ALA A O 1
ATOM 824 N N . LYS A 1 107 ? 37.222 25.874 5.655 1.00 28.92 107 LYS A N 1
ATOM 825 C CA . LYS A 1 107 ? 37.004 27.323 5.693 1.00 28.92 107 LYS A CA 1
ATOM 826 C C . LYS A 1 107 ? 35.608 27.619 6.236 1.00 28.92 107 LYS A C 1
ATOM 828 O O . LYS A 1 107 ? 34.632 27.487 5.502 1.00 28.92 107 LYS A O 1
ATOM 833 N N . GLU A 1 108 ? 35.516 28.048 7.489 1.00 33.97 108 GLU A N 1
ATOM 834 C CA . GLU A 1 108 ? 34.249 28.529 8.041 1.00 33.97 108 GLU A CA 1
ATOM 835 C C . GLU A 1 108 ? 33.828 29.868 7.422 1.00 33.97 108 GLU A C 1
ATOM 837 O O . GLU A 1 108 ? 34.638 30.773 7.203 1.00 33.97 108 GLU A O 1
ATOM 842 N N . ALA A 1 109 ? 32.526 30.005 7.175 1.00 30.86 109 ALA A N 1
ATOM 843 C CA . ALA A 1 109 ? 31.889 31.262 6.815 1.00 30.86 109 ALA A CA 1
ATOM 844 C C . ALA A 1 109 ? 30.582 31.392 7.605 1.00 30.86 109 ALA A C 1
ATOM 846 O O . ALA A 1 109 ? 29.577 30.778 7.255 1.00 30.86 109 ALA A O 1
ATOM 847 N N . ASN A 1 110 ? 30.595 32.196 8.670 1.00 37.47 110 ASN A N 1
ATOM 848 C CA . ASN A 1 110 ? 29.391 32.553 9.418 1.00 37.47 110 ASN A CA 1
ATOM 849 C C . ASN A 1 110 ? 28.729 33.785 8.758 1.00 37.47 110 ASN A C 1
ATOM 851 O O . ASN A 1 110 ? 29.320 34.869 8.810 1.00 37.47 110 ASN A O 1
ATOM 855 N N . PRO A 1 111 ? 27.534 33.676 8.138 1.00 39.72 111 PRO A N 1
ATOM 856 C CA . PRO A 1 111 ? 26.958 34.780 7.365 1.00 39.72 111 PRO A CA 1
ATOM 857 C C . PRO A 1 111 ? 26.318 35.898 8.208 1.00 39.72 111 PRO A C 1
ATOM 859 O O . PRO A 1 111 ? 25.863 36.885 7.634 1.00 39.72 111 PRO A O 1
ATOM 862 N N . PHE A 1 112 ? 26.241 35.759 9.541 1.00 44.53 112 PHE A N 1
ATOM 863 C CA . PHE A 1 112 ? 25.321 36.551 10.376 1.00 44.53 112 PHE A CA 1
ATOM 864 C C . PHE A 1 112 ? 25.953 37.267 11.587 1.00 44.53 112 PHE A C 1
ATOM 866 O O . PHE A 1 112 ? 25.242 37.678 12.502 1.00 44.53 112 PHE A O 1
ATOM 873 N N . ALA A 1 113 ? 27.273 37.482 11.603 1.00 37.97 113 ALA A N 1
ATOM 874 C CA . ALA A 1 113 ? 27.915 38.293 12.643 1.00 37.97 113 ALA A CA 1
ATOM 875 C C . ALA A 1 113 ? 27.662 39.813 12.441 1.00 37.97 113 ALA A C 1
ATOM 877 O O . ALA A 1 113 ? 28.051 40.361 11.403 1.00 37.97 113 ALA A O 1
ATOM 878 N N . PRO A 1 114 ? 27.069 40.539 13.414 1.00 34.69 114 PRO A N 1
ATOM 879 C CA . PRO A 1 114 ? 26.866 41.984 13.311 1.00 34.69 114 PRO A CA 1
ATOM 880 C C . PRO A 1 114 ? 28.183 42.748 13.532 1.00 34.69 114 PRO A C 1
ATOM 882 O O . PRO A 1 114 ? 28.900 42.512 14.505 1.00 34.69 114 PRO A O 1
ATOM 885 N N . LYS A 1 115 ? 28.505 43.700 12.647 1.00 32.53 115 LYS A N 1
ATOM 886 C CA . LYS A 1 115 ? 29.734 44.508 12.744 1.00 32.53 115 LYS A CA 1
ATOM 887 C C . LYS A 1 115 ? 29.545 45.731 13.659 1.00 32.53 115 LYS A C 1
ATOM 889 O O . LYS A 1 115 ? 28.609 46.498 13.431 1.00 32.53 115 LYS A O 1
ATOM 894 N N . PRO A 1 116 ? 30.445 45.987 14.628 1.00 29.08 116 PRO A N 1
ATOM 895 C CA . PRO A 1 116 ? 30.474 47.249 15.359 1.00 29.08 116 PRO A CA 1
ATOM 896 C C . PRO A 1 116 ? 31.099 48.364 14.506 1.00 29.08 116 PRO A C 1
ATOM 898 O O . PRO A 1 116 ? 32.034 48.143 13.739 1.00 29.08 116 PRO A O 1
ATOM 901 N N . ASN A 1 117 ? 30.572 49.577 14.657 1.00 36.94 117 ASN A N 1
ATOM 902 C CA . ASN A 1 117 ? 30.910 50.738 13.838 1.00 36.94 117 ASN A CA 1
ATOM 903 C C . ASN A 1 117 ? 32.036 51.583 14.475 1.00 36.94 117 ASN A C 1
ATOM 905 O O . ASN A 1 117 ? 31.972 51.866 15.672 1.00 36.94 117 ASN A O 1
ATOM 909 N N . LYS A 1 118 ? 33.024 52.033 13.686 1.00 29.09 118 LYS A N 1
ATOM 910 C CA . LYS A 1 118 ? 33.930 53.164 13.991 1.00 29.09 118 LYS A CA 1
ATOM 911 C C . LYS A 1 118 ? 34.622 53.647 12.705 1.00 29.09 118 LYS A C 1
ATOM 913 O O . LYS A 1 118 ? 34.936 52.838 11.841 1.00 29.09 118 LYS A O 1
ATOM 918 N N . GLY A 1 119 ? 34.807 54.967 12.584 1.00 26.06 119 GLY A N 1
ATOM 919 C CA . GLY A 1 119 ? 35.331 55.639 11.382 1.00 26.06 119 GLY A CA 1
ATOM 920 C C . GLY A 1 119 ? 36.839 55.441 11.123 1.00 26.06 119 GLY A C 1
ATOM 921 O O . GLY A 1 119 ? 37.486 54.648 11.797 1.00 26.06 119 GLY A O 1
ATOM 922 N N . ASN A 1 120 ? 37.468 56.193 10.210 1.00 26.83 120 ASN A N 1
ATOM 923 C CA . ASN A 1 120 ? 37.043 57.505 9.704 1.00 26.83 120 ASN A CA 1
ATOM 924 C C . ASN A 1 120 ? 37.746 57.906 8.375 1.00 26.83 120 ASN A C 1
ATOM 926 O O . ASN A 1 120 ? 38.847 57.441 8.114 1.00 26.83 120 ASN A O 1
ATOM 930 N N . VAL A 1 121 ? 37.134 58.850 7.639 1.00 27.66 121 VAL A N 1
ATOM 931 C CA . VAL A 1 121 ? 37.644 59.704 6.525 1.00 27.66 121 VAL A CA 1
ATOM 932 C C . VAL A 1 121 ? 38.217 59.074 5.230 1.00 27.66 121 VAL A C 1
ATOM 934 O O . VAL A 1 121 ? 39.228 58.383 5.239 1.00 27.66 121 VAL A O 1
ATOM 937 N N . GLY A 1 122 ? 37.649 59.482 4.081 1.00 25.66 122 GLY A N 1
ATOM 938 C CA . GLY A 1 122 ? 38.232 59.357 2.730 1.00 25.66 122 GLY A CA 1
ATOM 939 C C . GLY A 1 122 ? 37.213 59.659 1.613 1.00 25.66 122 GLY A C 1
ATOM 940 O O . GLY A 1 122 ? 36.305 58.866 1.399 1.00 25.66 122 GLY A O 1
ATOM 941 N N . ALA A 1 123 ? 37.323 60.796 0.913 1.00 25.84 123 ALA A N 1
ATOM 942 C CA . ALA A 1 123 ? 36.349 61.286 -0.087 1.00 25.84 123 ALA A CA 1
ATOM 943 C C . ALA A 1 123 ? 37.072 62.069 -1.216 1.00 25.84 123 ALA A C 1
ATOM 945 O O . ALA A 1 123 ? 38.252 62.371 -1.051 1.00 25.84 123 ALA A O 1
ATOM 946 N N . VAL A 1 124 ? 36.491 62.435 -2.371 1.00 27.14 124 VAL A N 1
ATOM 947 C CA . VAL A 1 124 ? 35.085 62.499 -2.857 1.00 27.14 124 VAL A CA 1
ATOM 948 C C . VAL A 1 124 ? 35.022 61.917 -4.292 1.00 27.14 124 VAL A C 1
ATOM 950 O O . VAL A 1 124 ? 36.050 61.902 -4.964 1.00 27.14 124 VAL A O 1
ATOM 953 N N . GLY A 1 125 ? 33.856 61.480 -4.802 1.00 25.19 125 GLY A N 1
ATOM 954 C CA . GLY A 1 125 ? 33.742 61.045 -6.211 1.00 25.19 125 GLY A CA 1
ATOM 955 C C . GLY A 1 125 ? 32.340 60.635 -6.691 1.00 25.19 125 GLY A C 1
ATOM 956 O O . GLY A 1 125 ? 32.011 59.460 -6.701 1.00 25.19 125 GLY A O 1
ATOM 957 N N . GLU A 1 126 ? 31.544 61.630 -7.067 1.00 27.36 126 GLU A N 1
ATOM 958 C CA . GLU A 1 126 ? 30.153 61.658 -7.564 1.00 27.36 126 GLU A CA 1
ATOM 959 C C . GLU A 1 126 ? 29.608 60.570 -8.538 1.00 27.36 126 GLU A C 1
ATOM 961 O O . GLU A 1 126 ? 30.325 59.937 -9.304 1.00 27.36 126 GLU A O 1
ATOM 966 N N . ASN A 1 127 ? 28.262 60.543 -8.591 1.00 27.52 127 ASN A N 1
ATOM 967 C CA . ASN A 1 127 ? 27.358 60.110 -9.677 1.00 27.52 127 ASN A CA 1
ATOM 968 C C . ASN A 1 127 ? 27.046 58.612 -9.906 1.00 27.52 127 ASN A C 1
ATOM 970 O O . ASN A 1 127 ? 27.748 57.873 -10.589 1.00 27.52 127 ASN A O 1
ATOM 974 N N . MET A 1 128 ? 25.830 58.232 -9.479 1.00 30.14 128 MET A N 1
ATOM 975 C CA . MET A 1 128 ? 25.005 57.228 -10.172 1.00 30.14 128 MET A CA 1
ATOM 976 C C . MET A 1 128 ? 24.573 57.745 -11.561 1.00 30.14 128 MET A C 1
ATOM 978 O O . MET A 1 128 ? 24.515 58.957 -11.777 1.00 30.14 128 MET A O 1
ATOM 982 N N . PRO A 1 129 ? 24.114 56.851 -12.455 1.00 30.44 129 PRO A N 1
ATOM 983 C CA . PRO A 1 129 ? 22.663 56.828 -12.658 1.00 30.44 129 PRO A CA 1
ATOM 984 C C . PRO A 1 129 ? 22.003 55.437 -12.653 1.00 30.44 129 PRO A C 1
ATOM 986 O O . PRO A 1 129 ? 22.565 54.427 -13.056 1.00 30.44 129 PRO A O 1
ATOM 989 N N . ALA A 1 130 ? 20.748 55.474 -12.202 1.00 24.64 130 ALA A N 1
ATOM 990 C CA . ALA A 1 130 ? 19.591 54.637 -12.524 1.00 24.64 130 ALA A CA 1
ATOM 991 C C . ALA A 1 130 ? 19.763 53.232 -13.154 1.00 24.64 130 ALA A C 1
ATOM 993 O O . ALA A 1 130 ? 20.112 53.043 -14.315 1.00 24.64 130 ALA A O 1
ATOM 994 N N . ARG A 1 131 ? 19.245 52.267 -12.389 1.00 34.09 131 ARG A N 1
ATOM 995 C CA . ARG A 1 131 ? 18.726 50.948 -12.777 1.00 34.09 131 ARG A CA 1
ATOM 996 C C . ARG A 1 131 ? 17.860 50.978 -14.054 1.00 34.09 131 ARG A C 1
ATOM 998 O O . ARG A 1 131 ? 16.756 51.518 -14.031 1.00 34.09 131 ARG A O 1
ATOM 1005 N N . GLY A 1 132 ? 18.314 50.301 -15.110 1.00 23.94 132 GLY A N 1
ATOM 1006 C CA . GLY A 1 132 ? 17.495 49.879 -16.254 1.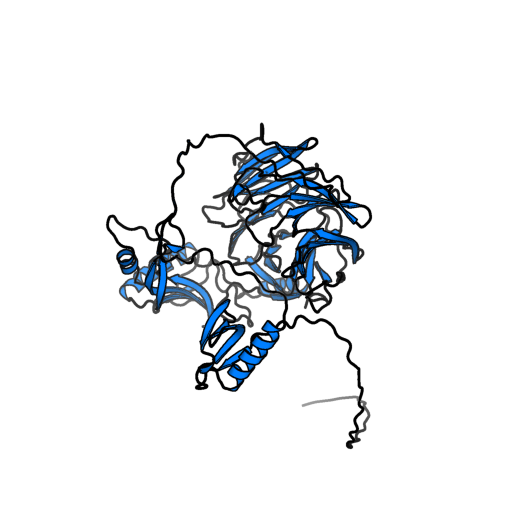00 23.94 132 GLY A CA 1
ATOM 1007 C C . GLY A 1 132 ? 16.990 48.439 -16.088 1.00 23.94 132 GLY A C 1
ATOM 1008 O O . GLY A 1 132 ? 17.648 47.617 -15.454 1.00 23.94 132 GLY A O 1
ATOM 1009 N N . THR A 1 133 ? 15.809 48.135 -16.626 1.00 30.09 133 THR A N 1
ATOM 1010 C CA . THR A 1 133 ? 15.208 46.789 -16.631 1.00 30.09 133 THR A CA 1
ATOM 1011 C C . THR A 1 133 ? 15.425 46.092 -17.973 1.00 30.09 133 THR A C 1
ATOM 1013 O O . THR A 1 133 ? 15.304 46.749 -19.002 1.00 30.09 133 THR A O 1
ATOM 1016 N N . ALA A 1 134 ? 15.676 44.774 -17.944 1.00 26.83 134 ALA A N 1
ATOM 1017 C CA . ALA A 1 134 ? 15.078 43.727 -18.800 1.00 26.83 134 ALA A CA 1
ATOM 1018 C C . ALA A 1 134 ? 16.046 42.566 -19.111 1.00 26.83 134 ALA A C 1
ATOM 1020 O O . ALA A 1 134 ? 17.236 42.782 -19.289 1.00 26.83 134 ALA A O 1
ATOM 1021 N N . GLY A 1 135 ? 15.469 41.366 -19.267 1.00 29.84 135 GLY A N 1
ATOM 1022 C CA . GLY A 1 135 ? 15.891 40.361 -20.254 1.00 29.84 135 GLY A CA 1
ATOM 1023 C C . GLY A 1 135 ? 17.234 39.658 -20.044 1.00 29.84 135 GLY A C 1
ATOM 1024 O O . GLY A 1 135 ? 18.279 40.186 -20.400 1.00 29.84 135 GLY A O 1
ATOM 1025 N N . GLY A 1 136 ? 17.190 38.408 -19.581 1.00 24.39 136 GLY A N 1
ATOM 1026 C CA . GLY A 1 136 ? 18.378 37.559 -19.483 1.00 24.39 136 GLY A CA 1
ATOM 1027 C C . GLY A 1 136 ? 18.075 36.196 -18.872 1.00 24.39 136 GLY A C 1
ATOM 1028 O O . GLY A 1 136 ? 18.515 35.905 -17.766 1.00 24.39 136 GLY A O 1
ATOM 1029 N N . THR A 1 137 ? 17.294 35.368 -19.567 1.00 40.50 137 THR A N 1
ATOM 1030 C CA . THR A 1 137 ? 17.270 33.925 -19.296 1.00 40.50 137 THR A CA 1
ATOM 1031 C C . THR A 1 137 ? 18.602 33.340 -19.753 1.00 40.50 137 THR A C 1
ATOM 1033 O O . THR A 1 137 ? 18.780 33.095 -20.945 1.00 40.50 137 THR A O 1
ATOM 1036 N N . GLU A 1 138 ? 19.541 33.131 -18.831 1.00 24.77 138 GLU A N 1
ATOM 1037 C CA . GLU A 1 138 ? 20.684 32.263 -19.113 1.00 24.77 138 GLU A CA 1
ATOM 1038 C C . GLU A 1 138 ? 20.168 30.828 -19.254 1.00 24.77 138 GLU A C 1
ATOM 1040 O O . GLU A 1 138 ? 19.788 30.180 -18.276 1.00 24.77 138 GLU A O 1
ATOM 1045 N N . GLU A 1 139 ? 20.124 30.343 -20.497 1.00 29.47 139 GLU A N 1
ATOM 1046 C CA . GLU A 1 139 ? 20.028 28.914 -20.769 1.00 29.47 139 GLU A CA 1
ATOM 1047 C C . GLU A 1 139 ? 21.172 28.204 -20.044 1.00 29.47 139 GLU A C 1
ATOM 1049 O O . GLU A 1 139 ? 22.348 28.536 -20.220 1.00 29.47 139 GLU A O 1
ATOM 1054 N N . ALA A 1 140 ? 20.830 27.202 -19.233 1.00 29.25 140 ALA A N 1
ATOM 1055 C CA . ALA A 1 140 ? 21.828 26.309 -18.673 1.00 29.25 140 ALA A CA 1
ATOM 1056 C C . ALA A 1 140 ? 22.595 25.650 -19.829 1.00 29.25 140 ALA A C 1
ATOM 1058 O O . ALA A 1 140 ? 21.988 25.016 -20.695 1.00 29.25 140 ALA A O 1
ATOM 1059 N N . ALA A 1 141 ? 23.919 25.822 -19.840 1.00 26.33 141 ALA A N 1
ATOM 1060 C CA . ALA A 1 141 ? 24.779 25.325 -20.907 1.00 26.33 141 ALA A CA 1
ATOM 1061 C C . ALA A 1 141 ? 24.527 23.827 -21.181 1.00 26.33 141 ALA A C 1
ATOM 1063 O O . ALA A 1 141 ? 24.351 23.058 -20.227 1.00 26.33 141 ALA A O 1
ATOM 1064 N N . PRO A 1 142 ? 24.533 23.385 -22.454 1.00 34.16 142 PRO A N 1
ATOM 1065 C CA . PRO A 1 142 ? 24.299 21.987 -22.780 1.00 34.16 142 PRO A CA 1
ATOM 1066 C C . PRO A 1 142 ? 25.378 21.124 -22.126 1.00 34.16 142 PRO A C 1
ATOM 1068 O O . PRO A 1 142 ? 26.575 21.313 -22.360 1.00 34.16 142 PRO A O 1
ATOM 1071 N N . ALA A 1 143 ? 24.951 20.173 -21.295 1.00 34.44 143 ALA A N 1
ATOM 1072 C CA . ALA A 1 143 ? 25.854 19.200 -20.703 1.00 34.44 143 ALA A CA 1
ATOM 1073 C C . ALA A 1 143 ? 26.579 18.430 -21.820 1.00 34.44 143 ALA A C 1
ATOM 1075 O O . ALA A 1 143 ? 25.959 17.996 -22.793 1.00 34.44 143 ALA A O 1
ATOM 1076 N N . GLY A 1 144 ? 27.901 18.293 -21.685 1.00 30.33 144 GLY A N 1
ATOM 1077 C CA . GLY A 1 144 ? 28.738 17.604 -22.667 1.00 30.33 144 GLY A CA 1
ATOM 1078 C C . GLY A 1 144 ? 28.321 16.146 -22.886 1.00 30.33 144 GLY A C 1
ATOM 1079 O O . GLY A 1 144 ? 27.670 15.548 -22.030 1.00 30.33 144 GLY A O 1
ATOM 1080 N N . GLY A 1 145 ? 28.720 15.598 -24.040 1.00 32.81 145 GLY A N 1
ATOM 1081 C CA . GLY A 1 145 ? 28.257 14.316 -24.587 1.00 32.81 145 GLY A CA 1
ATOM 1082 C C . GLY A 1 145 ? 27.982 13.222 -23.551 1.00 32.81 145 GLY A C 1
ATOM 1083 O O . GLY A 1 145 ? 28.861 12.828 -22.784 1.00 32.81 145 GLY A O 1
ATOM 1084 N N . SER A 1 146 ? 26.745 12.730 -23.564 1.00 41.25 146 SER A N 1
ATOM 1085 C CA . SER A 1 146 ? 26.207 11.733 -22.642 1.00 41.25 146 SER A CA 1
ATOM 1086 C C . SER A 1 146 ? 27.044 10.452 -22.603 1.00 41.25 146 SER A C 1
ATOM 1088 O O . SER A 1 146 ? 27.148 9.734 -23.596 1.00 41.25 146 SER A O 1
ATOM 1090 N N . GLY A 1 147 ? 27.564 10.101 -21.424 1.00 57.59 147 GLY A N 1
ATOM 1091 C CA . GLY A 1 147 ? 28.283 8.844 -21.170 1.00 57.59 147 GLY A CA 1
ATOM 1092 C C . GLY A 1 147 ? 27.401 7.585 -21.143 1.00 57.59 147 GLY A C 1
ATOM 1093 O O . GLY A 1 147 ? 27.737 6.630 -20.445 1.00 57.59 147 GLY A O 1
ATOM 1094 N N . TYR A 1 148 ? 26.270 7.584 -21.853 1.00 72.25 148 TYR A N 1
ATOM 1095 C CA . TYR A 1 148 ? 25.305 6.486 -21.918 1.00 72.25 148 TYR A CA 1
ATOM 1096 C C . TYR A 1 148 ? 25.313 5.832 -23.304 1.00 72.25 148 TYR A C 1
ATOM 1098 O O . TYR A 1 148 ? 25.421 6.504 -24.323 1.00 72.25 148 TYR A O 1
ATOM 1106 N N . THR A 1 149 ? 25.160 4.507 -23.353 1.00 79.31 149 THR A N 1
ATOM 1107 C CA . THR A 1 149 ? 25.259 3.688 -24.582 1.00 79.31 149 THR A CA 1
ATOM 1108 C C . THR A 1 149 ? 23.925 3.508 -25.329 1.00 79.31 149 THR A C 1
ATOM 1110 O O . THR A 1 149 ? 23.798 2.673 -26.233 1.00 79.31 149 THR A O 1
ATOM 1113 N N . GLY A 1 150 ? 22.886 4.245 -24.931 1.00 85.81 150 GLY A N 1
ATOM 1114 C CA . GLY A 1 150 ? 21.558 4.188 -25.543 1.00 85.81 150 GLY A CA 1
ATOM 1115 C C . GLY A 1 150 ? 21.307 5.285 -26.576 1.00 85.81 150 GLY A C 1
ATOM 1116 O O . GLY A 1 150 ? 22.237 5.963 -27.000 1.00 85.81 150 GLY A O 1
ATOM 1117 N N . ARG A 1 151 ? 20.050 5.437 -27.015 1.00 89.81 151 ARG A N 1
ATOM 1118 C CA . ARG A 1 151 ? 19.650 6.583 -27.860 1.00 89.81 151 ARG A CA 1
ATOM 1119 C C . ARG A 1 151 ? 19.755 7.931 -27.137 1.00 89.81 151 ARG A C 1
ATOM 1121 O O . ARG A 1 151 ? 19.948 8.940 -27.801 1.00 89.81 151 ARG A O 1
ATOM 1128 N N . ASP A 1 152 ? 19.588 7.916 -25.816 1.00 91.50 152 ASP A N 1
ATOM 1129 C CA . ASP A 1 152 ? 19.583 9.063 -24.905 1.00 91.50 152 ASP A CA 1
ATOM 1130 C C . ASP A 1 152 ? 18.820 10.312 -25.393 1.00 91.50 152 ASP A C 1
ATOM 1132 O O . ASP A 1 152 ? 19.312 11.439 -25.344 1.00 91.50 152 ASP A O 1
ATOM 1136 N N . ILE A 1 153 ? 17.593 10.116 -25.887 1.00 93.75 153 ILE A N 1
ATOM 1137 C CA . ILE A 1 153 ? 16.752 11.218 -26.372 1.00 93.75 153 ILE A CA 1
ATOM 1138 C C . ILE A 1 153 ? 16.058 11.903 -25.187 1.00 93.75 153 ILE A C 1
ATOM 1140 O O . ILE A 1 153 ? 15.411 11.248 -24.370 1.00 93.75 153 ILE A O 1
ATOM 1144 N N . ARG A 1 154 ? 16.129 13.235 -25.111 1.00 94.56 154 ARG A N 1
ATOM 1145 C CA . ARG A 1 154 ? 15.291 14.011 -24.187 1.00 94.56 154 ARG A CA 1
ATOM 1146 C C . ARG A 1 154 ? 13.919 14.243 -24.818 1.00 94.56 154 ARG A C 1
ATOM 1148 O O . ARG A 1 154 ? 13.829 14.948 -25.818 1.00 94.56 154 ARG A O 1
ATOM 1155 N N . LEU A 1 155 ? 12.874 13.663 -24.235 1.00 96.12 155 LEU A N 1
ATOM 1156 C CA . LEU A 1 155 ? 11.495 13.830 -24.693 1.00 96.12 155 LEU A CA 1
ATOM 1157 C C . LEU A 1 155 ? 10.850 15.068 -24.059 1.00 96.12 155 LEU A C 1
ATOM 1159 O O . LEU A 1 155 ? 11.156 15.433 -22.920 1.00 96.12 155 LEU A O 1
ATOM 1163 N N . THR A 1 156 ? 9.916 15.679 -24.784 1.00 95.62 156 THR A N 1
ATOM 1164 C CA . THR A 1 156 ? 9.101 16.812 -24.311 1.00 95.62 156 THR A CA 1
ATOM 1165 C C . THR A 1 156 ? 7.642 16.405 -24.106 1.00 95.62 156 THR A C 1
ATOM 1167 O O . THR A 1 156 ? 7.129 15.547 -24.820 1.00 95.62 156 THR A O 1
ATOM 1170 N N . SER A 1 157 ? 6.956 17.001 -23.128 1.00 95.94 157 SER A N 1
ATOM 1171 C CA . SER A 1 157 ? 5.515 16.787 -22.934 1.00 95.94 157 SER A CA 1
ATOM 1172 C C . SER A 1 157 ? 4.701 17.683 -23.864 1.00 95.94 157 SER A C 1
ATOM 1174 O O . SER A 1 157 ? 4.856 18.902 -23.830 1.00 95.94 157 SER A O 1
ATOM 1176 N N . ASP A 1 158 ? 3.785 17.094 -24.631 1.00 95.69 158 ASP A N 1
ATOM 1177 C CA . ASP A 1 158 ? 2.740 17.827 -25.347 1.00 95.69 158 ASP A CA 1
ATOM 1178 C C . ASP A 1 158 ? 1.391 17.591 -24.656 1.00 95.69 158 ASP A C 1
ATOM 1180 O O . ASP A 1 158 ? 0.907 16.463 -24.562 1.00 95.69 158 ASP A O 1
ATOM 1184 N N . VAL A 1 159 ? 0.806 18.666 -24.129 1.00 94.56 159 VAL A N 1
ATOM 1185 C CA . VAL A 1 159 ? -0.495 18.666 -23.437 1.00 94.56 159 VAL A CA 1
ATOM 1186 C C . VAL A 1 159 ? -1.545 19.494 -24.185 1.00 94.56 159 VAL A C 1
ATOM 1188 O O . VAL A 1 159 ? -2.600 19.798 -23.626 1.00 94.56 159 VAL A O 1
ATOM 1191 N N . ALA A 1 160 ? -1.270 19.873 -25.439 1.00 93.00 160 ALA A N 1
ATOM 1192 C CA . ALA A 1 160 ? -2.267 20.468 -26.316 1.00 93.00 160 ALA A CA 1
ATOM 1193 C C . ALA A 1 160 ? -3.342 19.431 -26.683 1.00 93.00 160 ALA A C 1
ATOM 1195 O O . ALA A 1 160 ? -3.048 18.257 -26.923 1.00 93.00 160 ALA A O 1
ATOM 1196 N N . ASP A 1 161 ? -4.596 19.881 -26.722 1.00 93.12 161 ASP A N 1
ATOM 1197 C CA . ASP A 1 161 ? -5.773 19.075 -27.070 1.00 93.12 161 ASP A CA 1
ATOM 1198 C C . ASP A 1 161 ? -5.970 17.802 -26.213 1.00 93.12 161 ASP A C 1
ATOM 1200 O O . ASP A 1 161 ? -6.612 16.846 -26.652 1.00 93.12 161 ASP A O 1
ATOM 1204 N N . VAL A 1 162 ? -5.433 17.777 -24.985 1.00 96.38 162 VAL A N 1
ATOM 1205 C CA . VAL A 1 162 ? -5.619 16.660 -24.044 1.00 96.38 162 VAL A CA 1
ATOM 1206 C C . VAL A 1 162 ? -7.092 16.512 -23.648 1.00 96.38 162 VAL A C 1
ATOM 1208 O O . VAL A 1 162 ? -7.748 17.480 -23.257 1.00 96.38 162 VAL A O 1
ATOM 1211 N N . THR A 1 163 ? -7.615 15.286 -23.706 1.00 97.19 163 THR A N 1
ATOM 1212 C CA . THR A 1 163 ? -9.005 15.008 -23.315 1.00 97.19 163 THR A CA 1
ATOM 1213 C C . THR A 1 163 ? -9.147 14.980 -21.791 1.00 97.19 163 THR A C 1
ATOM 1215 O O . THR A 1 163 ? -8.475 14.203 -21.115 1.00 97.19 163 THR A O 1
ATOM 1218 N N . GLU A 1 164 ? -10.048 15.790 -21.236 1.00 96.69 164 GLU A N 1
ATOM 1219 C CA . GLU A 1 164 ? -10.406 15.740 -19.812 1.00 96.69 164 GLU A CA 1
ATOM 1220 C C . GLU A 1 164 ? -11.424 14.620 -19.559 1.00 96.69 164 GLU A C 1
ATOM 1222 O O . GLU A 1 164 ? -12.600 14.743 -19.911 1.00 96.69 164 GLU A O 1
ATOM 1227 N N . LEU A 1 165 ? -10.999 13.531 -18.916 1.00 95.38 165 LEU A N 1
ATOM 1228 C CA . LEU A 1 165 ? -11.913 12.489 -18.461 1.00 95.38 165 LEU A CA 1
ATOM 1229 C C . LEU A 1 165 ? -12.538 12.897 -17.128 1.00 95.38 165 LEU A C 1
ATOM 1231 O O . LEU A 1 165 ? -11.913 12.866 -16.064 1.00 95.38 165 LEU A O 1
ATOM 1235 N N . LEU A 1 166 ? -13.817 13.256 -17.195 1.00 92.44 166 LEU A N 1
ATOM 1236 C CA . LEU A 1 166 ? -14.660 13.431 -16.021 1.00 92.44 166 LEU A CA 1
ATOM 1237 C C . LEU A 1 166 ? -15.037 12.064 -15.438 1.00 92.44 166 LEU A C 1
ATOM 1239 O O . LEU A 1 166 ? -15.194 11.087 -16.166 1.00 92.44 166 LEU A O 1
ATOM 1243 N N . LEU A 1 167 ? -15.283 12.010 -14.126 1.00 90.50 167 LEU A N 1
ATOM 1244 C CA . LEU A 1 167 ? -15.757 10.817 -13.407 1.00 90.50 167 LEU A CA 1
ATOM 1245 C C . LEU A 1 167 ? -17.252 10.524 -13.679 1.00 90.50 167 LEU A C 1
ATOM 1247 O O . LEU A 1 167 ? -18.028 10.302 -12.751 1.00 90.50 167 LEU A O 1
ATOM 1251 N N . THR A 1 168 ? -17.657 10.584 -14.949 1.00 91.19 168 THR A N 1
ATOM 1252 C CA . THR A 1 168 ? -19.018 10.314 -15.430 1.00 91.19 168 THR A CA 1
ATOM 1253 C C . THR A 1 168 ? -19.058 8.884 -15.969 1.00 91.19 168 THR A C 1
ATOM 1255 O O . THR A 1 168 ? -18.468 8.637 -17.021 1.00 91.19 168 THR A O 1
ATOM 1258 N N . PRO A 1 169 ? -19.689 7.930 -15.265 1.00 90.88 169 PRO A N 1
ATOM 1259 C CA . PRO A 1 169 ? -19.694 6.535 -15.682 1.00 90.88 169 PRO A CA 1
ATOM 1260 C C . PRO A 1 169 ? -20.559 6.311 -16.930 1.00 90.88 169 PRO A C 1
ATOM 1262 O O . PRO A 1 169 ? -21.615 6.924 -17.083 1.00 90.88 169 PRO A O 1
ATOM 1265 N N . LYS A 1 170 ? -20.130 5.394 -17.804 1.00 92.25 170 LYS A N 1
ATOM 1266 C CA . LYS A 1 170 ? -20.931 4.886 -18.932 1.00 92.25 170 LYS A CA 1
ATOM 1267 C C . LYS A 1 170 ? -21.958 3.825 -18.526 1.00 92.25 170 LYS A C 1
ATOM 1269 O O . LYS A 1 170 ? -22.919 3.610 -19.259 1.00 92.25 170 LYS A O 1
ATOM 1274 N N . LEU A 1 171 ? -21.749 3.161 -17.390 1.00 88.88 171 LEU A N 1
ATOM 1275 C CA . LEU A 1 171 ? -22.579 2.090 -16.850 1.00 88.88 171 LEU A CA 1
ATOM 1276 C C . LEU A 1 171 ? -23.027 2.442 -15.427 1.00 88.88 171 LEU A C 1
ATOM 1278 O O . LEU A 1 171 ? -22.204 2.803 -14.586 1.00 88.88 171 LEU A O 1
ATOM 1282 N N . ASP A 1 172 ? -24.310 2.234 -15.125 1.00 84.88 172 ASP A N 1
ATOM 1283 C CA . ASP A 1 172 ? -24.870 2.435 -13.776 1.00 84.88 172 ASP A CA 1
ATOM 1284 C C . ASP A 1 172 ? -24.283 1.470 -12.726 1.00 84.88 172 ASP A C 1
ATOM 1286 O O . ASP A 1 172 ? -24.409 1.693 -11.520 1.00 84.88 172 ASP A O 1
ATOM 1290 N N . LYS A 1 173 ? -23.661 0.371 -13.174 1.00 84.75 173 LYS A N 1
ATOM 1291 C CA . LYS A 1 173 ? -23.051 -0.659 -12.329 1.00 84.75 173 LYS A CA 1
ATOM 1292 C C . LYS A 1 173 ? -21.754 -1.171 -12.955 1.00 84.75 173 LYS A C 1
ATOM 1294 O O . LYS A 1 173 ? -21.653 -1.325 -14.170 1.00 84.75 173 LYS A O 1
ATOM 1299 N N . LEU A 1 174 ? -20.772 -1.469 -12.110 1.00 86.75 174 LEU A N 1
ATOM 1300 C CA . LEU A 1 174 ? -19.501 -2.061 -12.520 1.00 86.75 174 LEU A CA 1
ATOM 1301 C C . LEU A 1 174 ? -19.680 -3.562 -12.797 1.00 86.75 174 LEU A C 1
ATOM 1303 O O . LEU A 1 174 ? -19.835 -4.350 -11.868 1.00 86.75 174 LEU A O 1
ATOM 1307 N N . THR A 1 175 ? -19.643 -3.942 -14.074 1.00 90.00 175 THR A N 1
ATOM 1308 C CA . THR A 1 175 ? -19.709 -5.339 -14.525 1.00 90.00 175 THR A CA 1
ATOM 1309 C C . THR A 1 175 ? -18.643 -5.578 -15.590 1.00 90.00 175 THR A C 1
ATOM 1311 O O . THR A 1 175 ? -18.858 -5.315 -16.771 1.00 90.00 175 THR A O 1
ATOM 1314 N N . LEU A 1 176 ? -17.476 -6.064 -15.167 1.00 90.88 176 LEU A N 1
ATOM 1315 C CA . LEU A 1 176 ? -16.392 -6.469 -16.060 1.00 90.88 176 LEU A CA 1
ATOM 1316 C C . LEU A 1 176 ? -16.499 -7.959 -16.424 1.00 90.88 176 LEU A C 1
ATOM 1318 O O . LEU A 1 176 ? -16.871 -8.783 -15.577 1.00 90.88 176 LEU A O 1
ATOM 1322 N N . PRO A 1 177 ? -16.118 -8.346 -17.656 1.00 88.69 177 PRO A N 1
ATOM 1323 C CA . PRO A 1 177 ? -15.936 -9.749 -17.996 1.00 88.69 177 PRO A CA 1
ATOM 1324 C C . PRO A 1 177 ? -14.795 -10.343 -17.162 1.00 88.69 177 PRO A C 1
ATOM 1326 O O . PRO A 1 177 ? -13.745 -9.725 -16.982 1.00 88.69 177 PRO A O 1
ATOM 1329 N N . LYS A 1 178 ? -14.988 -11.569 -16.672 1.00 88.56 178 LYS A N 1
ATOM 1330 C CA . LYS A 1 178 ? -13.937 -12.305 -15.968 1.00 88.56 178 LYS A CA 1
ATOM 1331 C C . LYS A 1 178 ? -12.780 -12.608 -16.926 1.00 88.56 178 LYS A C 1
ATOM 1333 O O . LYS A 1 178 ? -12.998 -13.105 -18.029 1.00 88.56 178 LYS A O 1
ATOM 1338 N N . ASN A 1 179 ? -11.549 -12.383 -16.480 1.00 85.19 179 ASN A N 1
ATOM 1339 C CA . ASN A 1 179 ? -10.364 -12.800 -17.218 1.00 85.19 179 ASN A CA 1
ATOM 1340 C C . ASN A 1 179 ? -10.068 -14.287 -16.958 1.00 85.19 179 ASN A C 1
ATOM 1342 O O . ASN A 1 179 ? -9.467 -14.648 -15.948 1.00 85.19 179 ASN A O 1
ATOM 1346 N N . GLU A 1 180 ? -10.475 -15.154 -17.885 1.00 77.69 180 GLU A N 1
ATOM 1347 C CA . GLU A 1 180 ? -10.178 -16.596 -17.831 1.00 77.69 180 GLU A CA 1
ATOM 1348 C C . GLU A 1 180 ? -8.770 -16.957 -18.342 1.00 77.69 180 GLU A C 1
ATOM 1350 O O . GLU A 1 180 ? -8.322 -18.087 -18.171 1.00 77.69 180 GLU A O 1
ATOM 1355 N N . SER A 1 181 ? -8.051 -16.006 -18.951 1.00 68.81 181 SER A N 1
ATOM 1356 C CA . SER A 1 181 ? -6.754 -16.247 -19.605 1.00 68.81 181 SER A CA 1
ATOM 1357 C C . SER A 1 181 ? -5.536 -16.173 -18.672 1.00 68.81 181 SER A C 1
ATOM 1359 O O . SER A 1 181 ? -4.397 -16.292 -19.127 1.00 68.81 181 SER A O 1
ATOM 1361 N N . PHE A 1 182 ? -5.746 -15.985 -17.363 1.00 69.06 182 PHE A N 1
ATOM 1362 C CA . PHE A 1 182 ? -4.658 -15.858 -16.396 1.00 69.06 182 PHE A CA 1
ATOM 1363 C C . PHE A 1 182 ? -3.936 -17.199 -16.155 1.00 69.06 182 PHE A C 1
ATOM 1365 O O . PHE A 1 182 ? -4.406 -18.066 -15.418 1.00 69.06 182 PHE A O 1
ATOM 1372 N N . ALA A 1 183 ? -2.764 -17.359 -16.774 1.00 69.69 183 ALA A N 1
ATOM 1373 C CA . ALA A 1 183 ? -1.907 -18.532 -16.623 1.00 69.69 183 ALA A CA 1
ATOM 1374 C C . ALA A 1 183 ? -0.828 -18.310 -15.546 1.00 69.69 183 ALA A C 1
ATOM 1376 O O . ALA A 1 183 ? 0.107 -17.538 -15.745 1.00 69.69 183 ALA A O 1
ATOM 1377 N N . GLU A 1 184 ? -0.923 -19.030 -14.426 1.00 75.12 184 GLU A N 1
ATOM 1378 C CA . GLU A 1 184 ? 0.069 -18.991 -13.341 1.00 75.12 184 GLU A CA 1
ATOM 1379 C C . GLU A 1 184 ? 1.368 -19.723 -13.729 1.00 75.12 184 GLU A C 1
ATOM 1381 O O . GLU A 1 184 ? 1.374 -20.948 -13.900 1.00 75.12 184 GLU A O 1
ATOM 1386 N N . ARG A 1 185 ? 2.501 -19.010 -13.792 1.00 81.88 185 ARG A N 1
ATOM 1387 C CA . ARG A 1 185 ? 3.819 -19.642 -13.939 1.00 81.88 185 ARG A CA 1
ATOM 1388 C C . ARG A 1 185 ? 4.370 -20.070 -12.583 1.00 81.88 185 ARG A C 1
ATOM 1390 O O . ARG A 1 185 ? 4.571 -19.267 -11.674 1.00 81.88 185 ARG A O 1
ATOM 1397 N N . LYS A 1 186 ? 4.694 -21.357 -12.464 1.00 83.62 186 LYS A N 1
ATOM 1398 C CA . LYS A 1 186 ? 5.315 -21.919 -11.258 1.00 83.62 186 LYS A CA 1
ATOM 1399 C C . LYS A 1 186 ? 6.819 -21.679 -11.270 1.00 83.62 186 LYS A C 1
ATOM 1401 O O . LYS A 1 186 ? 7.554 -22.363 -11.979 1.00 83.62 186 LYS A O 1
ATOM 1406 N N . LEU A 1 187 ? 7.278 -20.740 -10.446 1.00 89.19 187 LEU A N 1
ATOM 1407 C CA . LEU A 1 187 ? 8.705 -20.522 -10.226 1.00 89.19 187 LEU A CA 1
ATOM 1408 C C . LEU A 1 187 ? 9.331 -21.654 -9.384 1.00 89.19 187 LEU A C 1
ATOM 1410 O O . LEU A 1 187 ? 8.658 -22.235 -8.526 1.00 89.19 187 LEU A O 1
ATOM 1414 N N . PRO A 1 188 ? 10.628 -21.965 -9.568 1.00 85.25 188 PRO A N 1
ATOM 1415 C CA . PRO A 1 188 ? 11.331 -22.918 -8.717 1.00 85.25 188 PRO A CA 1
ATOM 1416 C C . PRO A 1 188 ? 11.388 -22.452 -7.257 1.00 85.25 188 PRO A C 1
ATOM 1418 O O . PRO A 1 188 ? 11.823 -21.340 -6.968 1.00 85.25 188 PRO A O 1
ATOM 1421 N N . ALA A 1 189 ? 11.047 -23.339 -6.321 1.00 80.75 189 ALA A N 1
ATOM 1422 C CA . ALA A 1 189 ? 11.071 -23.077 -4.878 1.00 80.75 189 ALA A CA 1
ATOM 1423 C C . ALA A 1 189 ? 12.496 -23.105 -4.272 1.00 80.75 189 ALA A C 1
ATOM 1425 O O . ALA A 1 189 ? 12.739 -23.749 -3.252 1.00 80.75 189 ALA A O 1
ATOM 1426 N N . ARG A 1 190 ? 13.464 -22.442 -4.921 1.00 87.56 190 ARG A N 1
ATOM 1427 C CA . ARG A 1 190 ? 14.855 -22.306 -4.457 1.00 87.56 190 ARG A CA 1
ATOM 1428 C C . ARG A 1 190 ? 15.263 -20.838 -4.424 1.00 87.56 190 ARG A C 1
ATOM 1430 O O . ARG A 1 190 ? 14.896 -20.075 -5.313 1.00 87.56 190 ARG A O 1
ATOM 1437 N N . GLY A 1 191 ? 16.068 -20.464 -3.433 1.00 90.50 191 GLY A N 1
ATOM 1438 C CA . GLY A 1 191 ? 16.652 -19.127 -3.370 1.00 90.50 191 GLY A CA 1
ATOM 1439 C C . GLY A 1 191 ? 17.552 -18.842 -4.577 1.00 90.50 191 GLY A C 1
ATOM 1440 O O . GLY A 1 191 ? 18.355 -19.683 -4.986 1.00 90.50 191 GLY A O 1
ATOM 1441 N N . ILE A 1 192 ? 17.416 -17.645 -5.137 1.00 93.62 192 ILE A N 1
ATOM 1442 C CA . ILE A 1 192 ? 18.263 -17.110 -6.202 1.00 93.62 192 ILE A CA 1
ATOM 1443 C C . ILE A 1 192 ? 19.330 -16.246 -5.533 1.00 93.62 192 ILE A C 1
ATOM 1445 O O . ILE A 1 192 ? 19.012 -15.223 -4.927 1.00 93.62 192 ILE A O 1
ATOM 1449 N N . ALA A 1 193 ? 20.596 -16.653 -5.622 1.00 92.69 193 ALA A N 1
ATOM 1450 C CA . ALA A 1 193 ? 21.702 -15.886 -5.056 1.00 92.69 193 ALA A CA 1
ATOM 1451 C C . ALA A 1 193 ? 21.840 -14.532 -5.772 1.00 92.69 193 ALA A C 1
ATOM 1453 O O . ALA A 1 193 ? 21.943 -14.478 -6.999 1.00 92.69 193 ALA A O 1
ATOM 1454 N N . LEU A 1 194 ? 21.863 -13.443 -5.003 1.00 93.00 194 LEU A N 1
ATOM 1455 C CA . LEU A 1 194 ? 22.047 -12.087 -5.521 1.00 93.00 194 LEU A CA 1
ATOM 1456 C C . LEU A 1 194 ? 23.522 -11.680 -5.395 1.00 93.00 194 LEU A C 1
ATOM 1458 O O . LEU A 1 194 ? 24.189 -12.113 -4.448 1.00 93.00 194 LEU A O 1
ATOM 1462 N N . PRO A 1 195 ? 24.064 -10.841 -6.301 1.00 90.19 195 PRO A N 1
ATOM 1463 C CA . PRO A 1 195 ? 25.450 -10.412 -6.182 1.00 90.19 195 PRO A CA 1
ATOM 1464 C C . PRO A 1 195 ? 25.636 -9.607 -4.892 1.00 90.19 195 PRO A C 1
ATOM 1466 O O . PRO A 1 195 ? 24.828 -8.722 -4.583 1.00 90.19 195 PRO A O 1
ATOM 1469 N N . LYS A 1 196 ? 26.702 -9.934 -4.150 1.00 88.50 196 LYS A N 1
ATOM 1470 C CA . LYS A 1 196 ? 27.016 -9.366 -2.833 1.00 88.50 196 LYS A CA 1
ATOM 1471 C C . LYS A 1 196 ? 26.968 -7.834 -2.869 1.00 88.50 196 LYS A C 1
ATOM 1473 O O . LYS A 1 196 ? 27.497 -7.223 -3.794 1.00 88.50 196 LYS A O 1
ATOM 1478 N N . LYS A 1 197 ? 26.384 -7.234 -1.827 1.00 88.81 197 LYS A N 1
ATOM 1479 C CA . LYS A 1 197 ? 26.416 -5.785 -1.606 1.00 88.81 197 LYS A CA 1
ATOM 1480 C C . LYS A 1 197 ? 27.861 -5.277 -1.561 1.00 88.81 197 LYS A C 1
ATOM 1482 O O . LYS A 1 197 ? 28.720 -5.875 -0.911 1.00 88.81 197 LYS A O 1
ATOM 1487 N N . SER A 1 198 ? 28.102 -4.180 -2.264 1.00 85.88 198 SER A N 1
ATOM 1488 C CA . SER A 1 198 ? 29.393 -3.507 -2.407 1.00 85.88 198 SER A CA 1
ATOM 1489 C C . SER A 1 198 ? 29.870 -2.874 -1.097 1.00 85.88 198 SER A C 1
ATOM 1491 O O . SER A 1 198 ? 31.056 -2.936 -0.780 1.00 85.88 198 SER A O 1
ATOM 1493 N N . ASN A 1 199 ? 28.953 -2.294 -0.317 1.00 86.50 199 ASN A N 1
ATOM 1494 C CA . ASN A 1 199 ? 29.228 -1.660 0.971 1.00 86.50 199 ASN A CA 1
ATOM 1495 C C . ASN A 1 199 ? 27.957 -1.575 1.850 1.00 86.50 199 ASN A C 1
ATOM 1497 O O . ASN A 1 199 ? 26.878 -2.019 1.459 1.00 86.50 199 ASN A O 1
ATOM 1501 N N . PHE A 1 200 ? 28.089 -1.006 3.053 1.00 87.00 200 PHE A N 1
ATOM 1502 C CA . PHE A 1 200 ? 26.994 -0.862 4.024 1.00 87.00 200 PHE A CA 1
ATOM 1503 C C . PHE A 1 200 ? 25.863 0.083 3.577 1.00 87.00 200 PHE A C 1
ATOM 1505 O O . PHE A 1 200 ? 24.712 -0.111 3.966 1.00 87.00 200 PHE A O 1
ATOM 1512 N N . PHE A 1 201 ? 26.173 1.085 2.752 1.00 89.62 201 PHE A N 1
ATOM 1513 C CA . PHE A 1 201 ? 25.206 2.058 2.235 1.00 89.62 201 PHE A CA 1
ATOM 1514 C C . PHE A 1 201 ? 24.365 1.502 1.083 1.00 89.62 201 PHE A C 1
ATOM 1516 O O . PHE A 1 201 ? 23.476 2.195 0.597 1.00 89.62 201 PHE A O 1
ATOM 1523 N N . GLU A 1 202 ? 24.617 0.261 0.656 1.00 91.12 202 GLU A N 1
ATOM 1524 C CA . GLU A 1 202 ? 23.838 -0.388 -0.385 1.00 91.12 202 GLU A CA 1
ATOM 1525 C C . GLU A 1 202 ? 22.533 -0.994 0.154 1.00 91.12 202 GLU A C 1
ATOM 1527 O O . GLU A 1 202 ? 22.528 -1.948 0.945 1.00 91.12 202 GLU A O 1
ATOM 1532 N N . LYS A 1 203 ? 21.403 -0.469 -0.319 1.00 90.38 203 LYS A N 1
ATOM 1533 C CA . LYS A 1 203 ? 20.057 -0.913 0.067 1.00 90.38 203 LYS A CA 1
ATOM 1534 C C . LYS A 1 203 ? 19.205 -1.182 -1.159 1.00 90.38 203 LYS A C 1
ATOM 1536 O O . LYS A 1 203 ? 19.250 -0.429 -2.127 1.00 90.38 203 LYS A O 1
ATOM 1541 N N . ALA A 1 204 ? 18.437 -2.261 -1.116 1.00 91.69 204 ALA A N 1
ATOM 1542 C CA . ALA A 1 204 ? 17.459 -2.558 -2.146 1.00 91.69 204 ALA A CA 1
ATOM 1543 C C . ALA A 1 204 ? 16.340 -1.501 -2.058 1.00 91.69 204 ALA A C 1
ATOM 1545 O O . ALA A 1 204 ? 15.798 -1.269 -0.980 1.00 91.69 204 ALA A O 1
ATOM 1546 N N . ASN A 1 205 ? 16.036 -0.836 -3.173 1.00 92.06 205 ASN A N 1
ATOM 1547 C CA . ASN A 1 205 ? 15.058 0.253 -3.245 1.00 92.06 205 ASN A CA 1
ATOM 1548 C C . ASN A 1 205 ? 13.798 -0.142 -4.033 1.00 92.06 205 ASN A C 1
ATOM 1550 O O . ASN A 1 205 ? 12.700 0.210 -3.617 1.00 92.06 205 ASN A O 1
ATOM 1554 N N . SER A 1 206 ? 13.952 -0.852 -5.156 1.00 93.56 206 SER A N 1
ATOM 1555 C CA . SER A 1 206 ? 12.828 -1.339 -5.968 1.00 93.56 206 SER A CA 1
ATOM 1556 C C . SER A 1 206 ? 13.068 -2.763 -6.465 1.00 93.56 206 SER A C 1
ATOM 1558 O O . SER A 1 206 ? 14.199 -3.122 -6.799 1.00 93.56 206 SER A O 1
ATOM 1560 N N . VAL A 1 207 ? 11.998 -3.552 -6.579 1.00 95.12 207 VAL A N 1
ATOM 1561 C CA . VAL A 1 207 ? 11.961 -4.765 -7.410 1.00 95.12 207 VAL A CA 1
ATOM 1562 C C . VAL A 1 207 ? 10.801 -4.630 -8.380 1.00 95.12 207 VAL A C 1
ATOM 1564 O O . VAL A 1 207 ? 9.656 -4.486 -7.964 1.00 95.12 207 VAL A O 1
ATOM 1567 N N . LEU A 1 208 ? 11.110 -4.695 -9.668 1.00 95.50 208 LEU A N 1
ATOM 1568 C CA . LEU A 1 208 ? 10.139 -4.706 -10.752 1.00 95.50 208 LEU A CA 1
ATOM 1569 C C . LEU A 1 208 ? 10.105 -6.105 -11.367 1.00 95.50 208 LEU A C 1
ATOM 1571 O O . LEU A 1 208 ? 11.147 -6.753 -11.483 1.00 95.50 208 LEU A O 1
ATOM 1575 N N . THR A 1 209 ? 8.933 -6.569 -11.783 1.00 94.31 209 THR A N 1
ATOM 1576 C CA . THR A 1 209 ? 8.752 -7.866 -12.446 1.00 94.31 209 THR A CA 1
ATOM 1577 C C . THR A 1 209 ? 8.224 -7.667 -13.860 1.00 94.31 209 THR A C 1
ATOM 1579 O O . THR A 1 209 ? 7.414 -6.779 -14.115 1.00 94.31 209 THR A O 1
ATOM 1582 N N . HIS A 1 210 ? 8.731 -8.451 -14.813 1.00 93.19 210 HIS A N 1
ATOM 1583 C CA . HIS A 1 210 ? 8.340 -8.315 -16.214 1.00 93.19 210 HIS A CA 1
ATOM 1584 C C . HIS A 1 210 ? 6.933 -8.912 -16.416 1.00 93.19 210 HIS A C 1
ATOM 1586 O O . HIS A 1 210 ? 6.731 -10.082 -16.092 1.00 93.19 210 HIS A O 1
ATOM 1592 N N . PRO A 1 211 ? 5.961 -8.194 -17.011 1.00 87.88 211 PRO A N 1
ATOM 1593 C CA . PRO A 1 211 ? 4.553 -8.620 -17.036 1.00 87.88 211 PRO A CA 1
ATOM 1594 C C . PRO A 1 211 ? 4.309 -9.959 -17.759 1.00 87.88 211 PRO A C 1
ATOM 1596 O O . PRO A 1 211 ? 3.374 -10.689 -17.444 1.00 87.88 211 PRO A O 1
ATOM 1599 N N . THR A 1 212 ? 5.144 -10.303 -18.745 1.00 85.25 212 THR A N 1
ATOM 1600 C CA . THR A 1 212 ? 4.973 -11.508 -19.585 1.00 85.25 212 THR A CA 1
ATOM 1601 C C . THR A 1 212 ? 6.147 -12.497 -19.587 1.00 85.25 212 THR A C 1
ATOM 1603 O O . THR A 1 212 ? 6.076 -13.503 -20.295 1.00 85.25 212 THR A O 1
ATOM 1606 N N . LYS A 1 213 ? 7.215 -12.263 -18.814 1.00 90.69 213 LYS A N 1
ATOM 1607 C CA . LYS A 1 213 ? 8.424 -13.112 -18.786 1.00 90.69 213 LYS A CA 1
ATOM 1608 C C . LYS A 1 213 ? 8.816 -13.404 -17.337 1.00 90.69 213 LYS A C 1
ATOM 1610 O O . LYS A 1 213 ? 8.634 -12.522 -16.507 1.00 90.69 213 LYS A O 1
ATOM 1615 N N . PRO A 1 214 ? 9.393 -14.576 -17.022 1.00 93.06 214 PRO A N 1
ATOM 1616 C CA . PRO A 1 214 ? 9.889 -14.910 -15.687 1.00 93.06 214 PRO A CA 1
ATOM 1617 C C . PRO A 1 214 ? 11.189 -14.149 -15.386 1.00 93.06 214 PRO A C 1
ATOM 1619 O O . PRO A 1 214 ? 12.263 -14.737 -15.260 1.00 93.06 214 PRO A O 1
ATOM 1622 N N . GLU A 1 215 ? 11.103 -12.825 -15.307 1.00 94.44 215 GLU A N 1
ATOM 1623 C CA . GLU A 1 215 ? 12.227 -11.911 -15.136 1.00 94.44 215 GLU A CA 1
ATOM 1624 C C . GLU A 1 215 ? 11.910 -10.856 -14.073 1.00 94.44 215 GLU A C 1
ATOM 1626 O O . GLU A 1 215 ? 10.773 -10.396 -13.945 1.00 94.44 215 GLU A O 1
ATOM 1631 N N . ALA A 1 216 ? 12.929 -10.474 -13.304 1.00 96.12 216 ALA A N 1
ATOM 1632 C CA . ALA A 1 216 ? 12.835 -9.412 -12.311 1.00 96.12 216 ALA A CA 1
ATOM 1633 C C . ALA A 1 216 ? 14.066 -8.507 -12.359 1.00 96.12 216 ALA A C 1
ATOM 1635 O O . ALA A 1 216 ? 15.194 -8.984 -12.493 1.00 96.12 216 ALA A O 1
ATOM 1636 N N . THR A 1 217 ? 13.843 -7.211 -12.178 1.00 96.75 217 THR A N 1
ATOM 1637 C CA . THR A 1 217 ? 14.879 -6.181 -12.113 1.00 96.75 217 THR A CA 1
ATOM 1638 C C . THR A 1 217 ? 14.901 -5.596 -10.710 1.00 96.75 217 THR A C 1
ATOM 1640 O O . THR A 1 217 ? 13.902 -5.054 -10.243 1.00 96.75 217 THR A O 1
ATOM 1643 N N . ILE A 1 218 ? 16.042 -5.694 -10.034 1.00 96.12 218 ILE A N 1
ATOM 1644 C CA . ILE A 1 218 ? 16.256 -5.129 -8.701 1.00 96.12 218 ILE A CA 1
ATOM 1645 C C . ILE A 1 218 ? 17.118 -3.876 -8.836 1.00 96.12 218 ILE A C 1
ATOM 1647 O O . ILE A 1 218 ? 18.187 -3.927 -9.448 1.00 96.12 218 ILE A O 1
ATOM 1651 N N . LEU A 1 219 ? 16.671 -2.774 -8.236 1.00 95.75 219 LEU A N 1
ATOM 1652 C CA . LEU A 1 219 ? 17.427 -1.532 -8.118 1.00 95.75 219 LEU A CA 1
ATOM 1653 C C . LEU A 1 219 ? 17.929 -1.395 -6.678 1.00 95.75 219 LEU A C 1
ATOM 1655 O O . LEU A 1 219 ? 17.145 -1.440 -5.725 1.00 95.75 219 LEU A O 1
ATOM 1659 N N . TYR A 1 220 ? 19.236 -1.202 -6.527 1.00 94.31 220 TYR A N 1
ATOM 1660 C CA . TYR A 1 220 ? 19.895 -0.906 -5.261 1.00 94.31 220 TYR A CA 1
ATOM 1661 C C . TYR A 1 220 ? 20.405 0.531 -5.261 1.00 94.31 220 TYR A C 1
ATOM 1663 O O . TYR A 1 220 ? 21.169 0.913 -6.146 1.00 94.31 220 TYR A O 1
ATOM 1671 N N . HIS A 1 221 ? 20.043 1.306 -4.244 1.00 93.75 221 HIS A N 1
ATOM 1672 C CA . HIS A 1 221 ? 20.670 2.599 -3.972 1.00 93.75 221 HIS A CA 1
ATOM 1673 C C . HIS A 1 221 ? 22.007 2.368 -3.280 1.00 93.75 221 HIS A C 1
ATOM 1675 O O . HIS A 1 221 ? 22.066 1.634 -2.294 1.00 93.75 221 HIS A O 1
ATOM 1681 N N . ILE A 1 222 ? 23.064 3.006 -3.778 1.00 92.88 222 ILE A N 1
ATOM 1682 C CA . ILE A 1 222 ? 24.393 3.032 -3.167 1.00 92.88 222 ILE A CA 1
ATOM 1683 C C . ILE A 1 222 ? 24.749 4.504 -2.960 1.00 92.88 222 ILE A C 1
ATOM 1685 O O . ILE A 1 222 ? 25.012 5.229 -3.918 1.00 92.88 222 ILE A O 1
ATOM 1689 N N . ALA A 1 223 ? 24.724 4.950 -1.705 1.00 91.25 223 ALA A N 1
ATOM 1690 C CA . ALA A 1 223 ? 24.850 6.367 -1.372 1.00 91.25 223 ALA A CA 1
ATOM 1691 C C . ALA A 1 223 ? 25.765 6.590 -0.146 1.00 91.25 223 ALA A C 1
ATOM 1693 O O . ALA A 1 223 ? 25.280 6.771 0.975 1.00 91.25 223 ALA A O 1
ATOM 1694 N N . PRO A 1 224 ? 27.101 6.500 -0.317 1.00 89.94 224 PRO A N 1
ATOM 1695 C CA . PRO A 1 224 ? 28.064 6.732 0.755 1.00 89.94 224 PRO A CA 1
ATOM 1696 C C . PRO A 1 224 ? 28.247 8.239 1.019 1.00 89.94 224 PRO A C 1
ATOM 1698 O O . PRO A 1 224 ? 28.332 9.012 0.063 1.00 89.94 224 PRO A O 1
ATOM 1701 N N . PRO A 1 225 ? 28.406 8.680 2.281 1.00 87.50 225 PRO A N 1
ATOM 1702 C CA . PRO A 1 225 ? 28.720 10.072 2.593 1.00 87.50 225 PRO A CA 1
ATOM 1703 C C . PRO A 1 225 ? 29.972 10.566 1.855 1.00 87.50 225 PRO A C 1
ATOM 1705 O O . PRO A 1 225 ? 31.021 9.921 1.893 1.00 87.50 225 PRO A O 1
ATOM 1708 N N . GLY A 1 226 ? 29.865 11.726 1.202 1.00 86.31 226 GLY A N 1
ATOM 1709 C CA . GLY A 1 226 ? 30.974 12.354 0.475 1.00 86.31 226 GLY A CA 1
ATOM 1710 C C . GLY A 1 226 ? 31.319 11.719 -0.879 1.00 86.31 226 GLY A C 1
ATOM 1711 O O . GLY A 1 226 ? 32.350 12.070 -1.447 1.00 86.31 226 GLY A O 1
ATOM 1712 N N . GLN A 1 227 ? 30.493 10.809 -1.405 1.00 87.50 227 GLN A N 1
ATOM 1713 C CA . GLN A 1 227 ? 30.660 10.223 -2.741 1.00 87.50 227 GLN A CA 1
ATOM 1714 C C . GLN A 1 227 ? 29.409 10.472 -3.602 1.00 87.50 227 GLN A C 1
ATOM 1716 O O . GLN A 1 227 ? 28.310 10.563 -3.050 1.00 87.50 227 GLN A O 1
ATOM 1721 N N . PRO A 1 228 ? 29.535 10.574 -4.941 1.00 87.62 228 PRO A N 1
ATOM 1722 C CA . PRO A 1 228 ? 28.375 10.638 -5.823 1.00 87.62 228 PRO A CA 1
ATOM 1723 C C . PRO A 1 228 ? 27.477 9.406 -5.628 1.00 87.62 228 PRO A C 1
ATOM 1725 O O . PRO A 1 228 ? 27.987 8.282 -5.647 1.00 87.62 228 PRO A O 1
ATOM 1728 N N . PRO A 1 229 ? 26.159 9.582 -5.439 1.00 90.44 229 PRO A N 1
ATOM 1729 C CA . PRO A 1 229 ? 25.247 8.461 -5.307 1.00 90.44 229 PRO A CA 1
ATOM 1730 C C . PRO A 1 229 ? 25.049 7.764 -6.656 1.00 90.44 229 PRO A C 1
ATOM 1732 O O . PRO A 1 229 ? 25.131 8.380 -7.722 1.00 90.44 229 PRO A O 1
ATOM 1735 N N . MET A 1 230 ? 24.755 6.469 -6.607 1.00 92.62 230 MET A N 1
ATOM 1736 C CA . MET A 1 230 ? 24.581 5.632 -7.791 1.00 92.62 230 MET A CA 1
ATOM 1737 C C . MET A 1 230 ? 23.527 4.551 -7.556 1.00 92.62 230 MET A C 1
ATOM 1739 O O . MET A 1 230 ? 23.286 4.127 -6.422 1.00 92.62 230 MET A O 1
ATOM 1743 N N . THR A 1 231 ? 22.936 4.060 -8.641 1.00 93.88 231 THR A N 1
ATOM 1744 C CA . THR A 1 231 ? 21.999 2.938 -8.618 1.00 93.88 231 THR A CA 1
ATOM 1745 C C . THR A 1 231 ? 22.633 1.734 -9.289 1.00 93.88 231 THR A C 1
ATOM 1747 O O . THR A 1 231 ? 23.045 1.803 -10.447 1.00 93.88 231 THR A O 1
ATOM 1750 N N . ARG A 1 232 ? 22.687 0.604 -8.582 1.00 94.19 232 ARG A N 1
ATOM 1751 C CA . ARG A 1 232 ? 23.042 -0.685 -9.179 1.00 94.19 232 ARG A CA 1
ATOM 1752 C C . ARG A 1 232 ? 21.775 -1.409 -9.602 1.00 94.19 232 ARG A C 1
ATOM 1754 O O . ARG A 1 232 ? 20.895 -1.646 -8.778 1.00 94.19 232 ARG A O 1
ATOM 1761 N N . VAL A 1 233 ? 21.702 -1.788 -10.870 1.00 95.50 233 VAL A N 1
ATOM 1762 C CA . VAL A 1 233 ? 20.591 -2.552 -11.443 1.00 95.50 233 VAL A CA 1
ATOM 1763 C C . VAL A 1 233 ? 21.043 -3.997 -11.637 1.00 95.50 233 VAL A C 1
ATOM 1765 O O . VAL A 1 233 ? 22.130 -4.248 -12.159 1.00 95.50 233 VAL A O 1
ATOM 1768 N N . VAL A 1 234 ? 20.218 -4.955 -11.214 1.00 95.00 234 VAL A N 1
ATOM 1769 C CA . VAL A 1 234 ? 20.451 -6.397 -11.378 1.00 95.00 234 VAL A CA 1
ATOM 1770 C C . VAL A 1 234 ? 19.215 -7.019 -12.017 1.00 95.00 234 VAL A C 1
ATOM 1772 O O . VAL A 1 234 ? 18.148 -7.018 -11.409 1.00 95.00 234 VAL A O 1
ATOM 1775 N N . VAL A 1 235 ? 19.362 -7.572 -13.221 1.00 95.19 235 VAL A N 1
ATOM 1776 C CA . VAL A 1 235 ? 18.290 -8.272 -13.940 1.00 95.19 235 VAL A CA 1
ATOM 1777 C C . VAL A 1 235 ? 18.481 -9.777 -13.785 1.00 95.19 235 VAL A C 1
ATOM 1779 O O . VAL A 1 235 ? 19.565 -10.317 -14.028 1.00 95.19 235 VAL A O 1
ATOM 1782 N N . LEU A 1 236 ? 17.418 -10.460 -13.378 1.00 95.00 236 LEU A N 1
ATOM 1783 C CA . LEU A 1 236 ? 17.372 -11.884 -13.072 1.00 95.00 236 LEU A CA 1
ATOM 1784 C C . LEU A 1 236 ? 16.388 -12.586 -13.998 1.00 95.00 236 LEU A C 1
ATOM 1786 O O . LEU A 1 236 ? 15.280 -12.099 -14.193 1.00 95.00 236 LEU A O 1
ATOM 1790 N N . ASN A 1 237 ? 16.739 -13.786 -14.450 1.00 94.81 237 ASN A N 1
ATOM 1791 C CA . ASN A 1 237 ? 15.763 -14.752 -14.939 1.00 94.81 237 ASN A CA 1
ATOM 1792 C C . ASN A 1 237 ? 15.370 -15.688 -13.777 1.00 94.81 237 ASN A C 1
ATOM 1794 O O . ASN A 1 237 ? 16.218 -16.383 -13.209 1.00 94.81 237 ASN A O 1
ATOM 1798 N N . LEU A 1 238 ? 14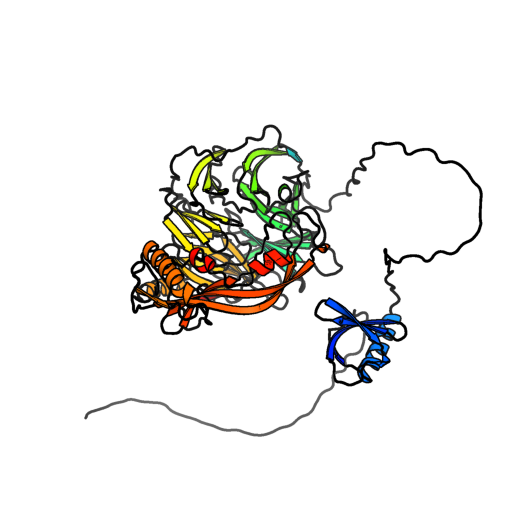.088 -15.672 -13.410 1.00 95.06 238 LEU A N 1
ATOM 1799 C CA . LEU A 1 238 ? 13.523 -16.291 -12.207 1.00 95.06 238 LEU A CA 1
ATOM 1800 C C . LEU A 1 238 ? 13.452 -17.826 -12.289 1.00 95.06 238 LEU A C 1
ATOM 1802 O O . LEU A 1 238 ? 13.574 -18.499 -11.269 1.00 95.06 238 LEU A O 1
ATOM 1806 N N . GLU A 1 239 ? 13.316 -18.396 -13.488 1.00 93.12 239 GLU A N 1
ATOM 1807 C CA . GLU A 1 239 ? 13.313 -19.852 -13.702 1.00 93.12 239 GLU A CA 1
ATOM 1808 C C . GLU A 1 239 ? 14.728 -20.447 -13.610 1.00 93.12 239 GLU A C 1
ATOM 1810 O O . GLU A 1 239 ? 15.012 -21.360 -12.827 1.00 93.12 239 GLU A O 1
ATOM 1815 N N . SER A 1 240 ? 15.671 -19.898 -14.379 1.00 93.81 240 SER A N 1
ATOM 1816 C CA . SER A 1 240 ? 17.066 -20.351 -14.347 1.00 93.81 240 SER A CA 1
ATOM 1817 C C . SER A 1 240 ? 17.798 -19.930 -13.069 1.00 93.81 240 SER A C 1
ATOM 1819 O O . SER A 1 240 ? 18.807 -20.548 -12.711 1.00 93.81 240 SER A O 1
ATOM 1821 N N . GLY A 1 241 ? 17.283 -18.933 -12.342 1.00 93.25 241 GLY A N 1
ATOM 1822 C CA . GLY A 1 241 ? 17.895 -18.377 -11.138 1.00 93.25 241 GLY A CA 1
ATOM 1823 C C . GLY A 1 241 ? 19.251 -17.730 -11.421 1.00 93.25 241 GLY A C 1
ATOM 1824 O O . GLY A 1 241 ? 20.171 -17.866 -10.615 1.00 93.25 241 GLY A O 1
ATOM 1825 N N . LYS A 1 242 ? 19.404 -17.101 -12.593 1.00 92.94 242 LYS A N 1
ATOM 1826 C CA . LYS A 1 242 ? 20.654 -16.480 -13.053 1.00 92.94 242 LYS A CA 1
ATOM 1827 C C . LYS A 1 242 ? 20.490 -14.974 -13.217 1.00 92.94 242 LYS A C 1
ATOM 1829 O O . LYS A 1 242 ? 19.472 -14.509 -13.723 1.00 92.94 242 LYS A O 1
ATOM 1834 N N . VAL A 1 243 ? 21.541 -14.234 -12.867 1.00 92.88 243 VAL A N 1
ATOM 1835 C CA . VAL A 1 243 ? 21.724 -12.842 -13.300 1.00 92.88 243 VAL A CA 1
ATOM 1836 C C . VAL A 1 243 ? 21.979 -12.851 -14.807 1.00 92.88 243 VAL A C 1
ATOM 1838 O O . VAL A 1 243 ? 22.922 -13.501 -15.262 1.00 92.88 243 VAL A O 1
ATOM 1841 N N . VAL A 1 244 ? 21.136 -12.159 -15.573 1.00 92.44 244 VAL A N 1
ATOM 1842 C CA . VAL A 1 244 ? 21.259 -12.046 -17.039 1.00 92.44 244 VAL A CA 1
ATOM 1843 C C . VAL A 1 244 ? 21.971 -10.758 -17.452 1.00 92.44 244 VAL A C 1
ATOM 1845 O O . VAL A 1 244 ? 22.785 -10.781 -18.373 1.00 92.44 244 VAL A O 1
ATOM 1848 N N . ALA A 1 245 ? 21.755 -9.673 -16.706 1.00 91.94 245 ALA A N 1
ATOM 1849 C CA . ALA A 1 245 ? 22.464 -8.407 -16.851 1.00 91.94 245 ALA A CA 1
ATOM 1850 C C . ALA A 1 245 ? 22.639 -7.733 -15.484 1.00 91.94 245 ALA A C 1
ATOM 1852 O O . ALA A 1 245 ? 21.846 -7.942 -14.565 1.00 91.94 245 ALA A O 1
ATOM 1853 N N . GLN A 1 246 ? 23.682 -6.922 -15.346 1.00 92.06 246 GLN A N 1
ATOM 1854 C CA . GLN A 1 246 ? 23.865 -6.041 -14.196 1.00 92.06 246 GLN A CA 1
ATOM 1855 C C . GLN A 1 246 ? 24.710 -4.839 -14.605 1.00 92.06 246 GLN A C 1
ATOM 1857 O O . GLN A 1 246 ? 25.586 -4.959 -15.460 1.00 92.06 246 GLN A O 1
ATOM 1862 N N . GLY A 1 247 ? 24.491 -3.703 -13.958 1.00 90.75 247 GLY A N 1
ATOM 1863 C CA . GLY A 1 247 ? 25.274 -2.503 -14.210 1.00 90.75 247 GLY A CA 1
ATOM 1864 C C . GLY A 1 247 ? 25.018 -1.425 -13.172 1.00 90.75 247 GLY A C 1
ATOM 1865 O O . GLY A 1 247 ? 24.152 -1.562 -12.309 1.00 90.75 247 GLY A O 1
ATOM 1866 N N . ASN A 1 248 ? 25.795 -0.356 -13.274 1.00 91.81 248 ASN A N 1
ATOM 1867 C CA . ASN A 1 248 ? 25.713 0.806 -12.406 1.00 91.81 248 ASN A CA 1
ATOM 1868 C C . ASN A 1 248 ? 25.346 2.024 -13.251 1.00 91.81 248 ASN A C 1
ATOM 1870 O O . ASN A 1 248 ? 25.955 2.240 -14.296 1.00 91.81 248 ASN A O 1
ATOM 1874 N N . VAL A 1 249 ? 24.404 2.829 -12.773 1.00 89.25 249 VAL A N 1
ATOM 1875 C CA . VAL A 1 249 ? 24.041 4.126 -13.356 1.00 89.25 249 VAL A CA 1
ATOM 1876 C C . VAL A 1 249 ? 24.261 5.221 -12.301 1.00 89.25 249 VAL A C 1
ATOM 1878 O O . VAL A 1 249 ? 24.098 4.944 -11.107 1.00 89.25 249 VAL A O 1
ATOM 1881 N N . PRO A 1 250 ? 24.687 6.438 -12.681 1.00 86.88 250 PRO A N 1
ATOM 1882 C CA . PRO A 1 250 ? 24.852 7.539 -11.732 1.00 86.88 250 PRO A CA 1
ATOM 1883 C C . PRO A 1 250 ? 23.482 8.007 -11.226 1.00 86.88 250 PRO A C 1
ATOM 1885 O O . PRO A 1 250 ? 22.485 7.815 -11.911 1.00 86.88 250 PRO A O 1
ATOM 1888 N N . ASN A 1 251 ? 23.439 8.668 -10.067 1.00 88.12 251 ASN A N 1
ATOM 1889 C CA . ASN A 1 251 ? 22.218 9.088 -9.363 1.00 88.12 251 ASN A CA 1
ATOM 1890 C C . ASN A 1 251 ? 21.413 7.932 -8.740 1.00 88.12 251 ASN A C 1
ATOM 1892 O O . ASN A 1 251 ? 21.655 6.745 -8.980 1.00 88.12 251 ASN A O 1
ATOM 1896 N N . LEU A 1 252 ? 20.446 8.295 -7.893 1.00 91.75 252 LEU A N 1
ATOM 1897 C CA . LEU A 1 252 ? 19.477 7.366 -7.318 1.00 91.75 252 LEU A CA 1
ATOM 1898 C C . LEU A 1 252 ? 18.233 7.303 -8.206 1.00 91.75 252 LEU A C 1
ATOM 1900 O O . LEU A 1 252 ? 17.693 8.340 -8.582 1.00 91.75 252 LEU A O 1
ATOM 1904 N N . TYR A 1 253 ? 17.760 6.093 -8.496 1.00 92.12 253 TYR A N 1
ATOM 1905 C CA . TYR A 1 253 ? 16.513 5.856 -9.217 1.00 92.12 253 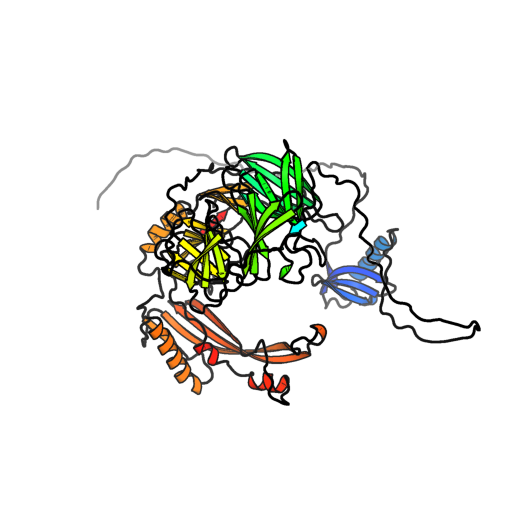TYR A CA 1
ATOM 1906 C C . TYR A 1 253 ? 15.597 4.925 -8.433 1.00 92.12 253 TYR A C 1
ATOM 1908 O O . TYR A 1 253 ? 16.050 3.920 -7.882 1.00 92.12 253 TYR A O 1
ATOM 1916 N N . THR A 1 254 ? 14.306 5.239 -8.417 1.00 92.81 254 THR A N 1
ATOM 1917 C CA . THR A 1 254 ? 13.245 4.326 -7.982 1.00 92.81 254 THR A CA 1
ATOM 1918 C C . THR A 1 254 ? 12.602 3.711 -9.217 1.00 92.81 254 THR A C 1
ATOM 1920 O O . THR A 1 254 ? 12.270 4.415 -10.169 1.00 92.81 254 THR A O 1
ATOM 1923 N N . GLY A 1 255 ? 12.441 2.391 -9.223 1.00 93.50 255 GLY A N 1
ATOM 1924 C CA . GLY A 1 255 ? 11.786 1.675 -10.310 1.00 93.50 255 GLY A CA 1
ATOM 1925 C C . GLY A 1 255 ? 10.301 2.019 -10.358 1.00 93.50 255 GLY A C 1
ATOM 1926 O O . GLY A 1 255 ? 9.645 2.056 -9.319 1.00 93.50 255 GLY A O 1
ATOM 1927 N N . VAL A 1 256 ? 9.778 2.263 -11.558 1.00 94.56 256 VAL A N 1
ATOM 1928 C CA . VAL A 1 256 ? 8.365 2.598 -11.774 1.00 94.56 256 VAL A CA 1
ATOM 1929 C C . VAL A 1 256 ? 7.637 1.416 -12.412 1.00 94.56 256 VAL A C 1
ATOM 1931 O O . VAL A 1 256 ? 6.704 0.901 -11.806 1.00 94.56 256 VAL A O 1
ATOM 1934 N N . ALA A 1 257 ? 8.094 0.938 -13.576 1.00 94.81 257 ALA A N 1
ATOM 1935 C CA . ALA A 1 257 ? 7.468 -0.180 -14.294 1.00 94.81 257 ALA A CA 1
ATOM 1936 C C . ALA A 1 257 ? 8.443 -0.908 -15.240 1.00 94.81 257 ALA A C 1
ATOM 1938 O O . ALA A 1 257 ? 9.542 -0.416 -15.510 1.00 94.81 257 ALA A O 1
ATOM 1939 N N . ILE A 1 258 ? 8.029 -2.072 -15.759 1.00 94.56 258 ILE A N 1
ATOM 1940 C CA . ILE A 1 258 ? 8.697 -2.771 -16.868 1.00 94.56 258 ILE A CA 1
ATOM 1941 C C . ILE A 1 258 ? 7.707 -2.973 -18.019 1.00 94.56 258 ILE A C 1
ATOM 1943 O O . ILE A 1 258 ? 6.706 -3.673 -17.862 1.00 94.56 258 ILE A O 1
ATOM 1947 N N . GLY A 1 259 ? 8.040 -2.429 -19.189 1.00 91.44 259 GLY A N 1
ATOM 1948 C CA . GLY A 1 259 ? 7.311 -2.642 -20.438 1.00 91.44 259 GLY A CA 1
ATOM 1949 C C . GLY A 1 259 ? 7.356 -4.092 -20.921 1.00 91.44 259 GLY A C 1
ATOM 1950 O O . GLY A 1 259 ? 8.279 -4.849 -20.616 1.00 91.44 259 GLY A O 1
ATOM 1951 N N . ARG A 1 260 ? 6.364 -4.502 -21.727 1.00 89.81 260 ARG A N 1
ATOM 1952 C CA . ARG A 1 260 ? 6.324 -5.852 -22.341 1.00 89.81 260 ARG A CA 1
ATOM 1953 C C . ARG A 1 260 ? 7.505 -6.119 -23.290 1.00 89.81 260 ARG A C 1
ATOM 1955 O O . ARG A 1 260 ? 7.827 -7.278 -23.555 1.00 89.81 260 ARG A O 1
ATOM 1962 N N . ASP A 1 261 ? 8.136 -5.058 -23.781 1.00 88.62 261 ASP A N 1
ATOM 1963 C CA . ASP A 1 261 ? 9.370 -5.037 -24.568 1.00 88.62 261 ASP A CA 1
ATOM 1964 C C . ASP A 1 261 ? 10.645 -5.226 -23.718 1.00 88.62 261 ASP A C 1
ATOM 1966 O O . ASP A 1 261 ? 11.685 -5.617 -24.248 1.00 88.62 261 ASP A O 1
ATOM 1970 N N . GLY A 1 262 ? 10.560 -5.034 -22.398 1.00 89.56 262 GLY A N 1
ATOM 1971 C CA . GLY A 1 262 ? 11.684 -5.048 -21.463 1.00 89.56 262 GLY A CA 1
ATOM 1972 C C . GLY A 1 262 ? 12.224 -3.659 -21.100 1.00 89.56 262 GLY A C 1
ATOM 1973 O O . GLY A 1 262 ? 13.273 -3.586 -20.458 1.00 89.56 262 GLY A O 1
ATOM 1974 N N . LEU A 1 263 ? 11.540 -2.572 -21.482 1.00 93.62 263 LEU A N 1
ATOM 1975 C CA . LEU A 1 263 ? 11.881 -1.212 -21.061 1.00 93.62 263 LEU A CA 1
ATOM 1976 C C . LEU A 1 263 ? 11.693 -1.055 -19.548 1.00 93.62 263 LEU A C 1
ATOM 1978 O O . LEU A 1 263 ? 10.579 -1.132 -19.039 1.00 93.62 263 LEU A O 1
ATOM 1982 N N . ILE A 1 264 ? 12.780 -0.799 -18.828 1.00 95.56 264 ILE A N 1
ATOM 1983 C CA . ILE A 1 264 ? 12.774 -0.457 -17.406 1.00 95.56 264 ILE A CA 1
ATOM 1984 C C . ILE A 1 264 ? 12.522 1.049 -17.301 1.00 95.56 264 ILE A C 1
ATOM 1986 O O . ILE A 1 264 ? 13.400 1.850 -17.623 1.00 95.56 264 ILE A O 1
ATOM 1990 N N . MET A 1 265 ? 11.332 1.434 -16.843 1.00 96.19 265 MET A N 1
ATOM 1991 C CA . MET A 1 265 ? 11.007 2.823 -16.524 1.00 96.19 265 MET A CA 1
ATOM 1992 C C . MET A 1 265 ? 11.368 3.102 -15.065 1.00 96.19 265 MET A C 1
ATOM 1994 O O . MET A 1 265 ? 10.919 2.393 -14.159 1.00 96.19 265 MET A O 1
ATOM 1998 N N . ALA A 1 266 ? 12.169 4.137 -14.828 1.00 94.00 266 ALA A N 1
ATOM 1999 C CA . ALA A 1 266 ? 12.612 4.528 -13.496 1.00 94.00 266 ALA A CA 1
ATOM 2000 C C . ALA A 1 266 ? 12.516 6.048 -13.302 1.00 94.00 266 ALA A C 1
ATOM 2002 O O . ALA A 1 266 ? 12.711 6.812 -14.241 1.00 94.00 266 ALA A O 1
ATOM 2003 N N . ARG A 1 267 ? 12.219 6.488 -12.079 1.00 92.81 267 ARG A N 1
ATOM 2004 C CA . ARG A 1 267 ? 12.154 7.900 -11.688 1.00 92.81 267 ARG A CA 1
ATOM 2005 C C . ARG A 1 267 ? 13.437 8.280 -10.968 1.00 92.81 267 ARG A C 1
ATOM 2007 O O . ARG A 1 267 ? 13.840 7.548 -10.058 1.00 92.81 267 ARG A O 1
ATOM 2014 N N . GLN A 1 268 ? 14.063 9.400 -11.323 1.00 89.38 268 GLN A N 1
ATOM 2015 C CA . GLN A 1 268 ? 15.189 9.912 -10.541 1.00 89.38 268 GLN A CA 1
ATOM 2016 C C . GLN A 1 268 ? 14.715 10.301 -9.127 1.00 89.38 268 GLN A C 1
ATOM 2018 O O . GLN A 1 268 ? 13.546 10.620 -8.889 1.00 89.38 268 GLN A O 1
ATOM 2023 N N . VAL A 1 269 ? 15.619 10.206 -8.157 1.00 83.81 269 VAL A N 1
ATOM 2024 C CA . VAL A 1 269 ? 15.410 10.628 -6.773 1.00 83.81 269 VAL A CA 1
ATOM 2025 C C . VAL A 1 269 ? 16.628 11.433 -6.334 1.00 83.81 269 VAL A C 1
ATOM 2027 O O . VAL A 1 269 ? 17.767 11.000 -6.529 1.00 83.81 269 VAL A O 1
ATOM 2030 N N . GLU A 1 270 ? 16.413 12.602 -5.735 1.00 73.19 270 GLU A N 1
ATOM 2031 C CA . GLU A 1 270 ? 17.511 13.361 -5.142 1.00 73.19 270 GLU A CA 1
ATOM 2032 C C . GLU A 1 270 ? 18.018 12.718 -3.849 1.00 73.19 270 GLU A C 1
ATOM 2034 O O . GLU A 1 270 ? 17.261 12.196 -3.031 1.00 73.19 270 GLU A O 1
ATOM 2039 N N . HIS A 1 271 ? 19.335 12.785 -3.648 1.00 58.88 271 HIS A N 1
ATOM 2040 C CA . HIS A 1 271 ? 19.963 12.326 -2.412 1.00 58.88 271 HIS A CA 1
ATOM 2041 C C . HIS A 1 271 ? 19.951 13.415 -1.320 1.00 58.88 271 HIS A C 1
ATOM 2043 O O . HIS A 1 271 ? 19.829 13.083 -0.143 1.00 58.88 271 HIS A O 1
ATOM 2049 N N . PHE A 1 272 ? 20.027 14.697 -1.712 1.00 52.41 272 PHE A N 1
ATOM 2050 C CA . PHE A 1 272 ? 19.916 15.882 -0.850 1.00 52.41 272 PHE A CA 1
ATOM 2051 C C . PHE A 1 272 ? 19.475 17.101 -1.679 1.00 52.41 272 PHE A C 1
ATOM 2053 O O . PHE A 1 272 ? 20.151 17.411 -2.658 1.00 52.41 272 PHE A O 1
ATOM 2060 N N . GLY A 1 273 ? 18.439 17.838 -1.259 1.00 46.16 273 GLY A N 1
ATOM 2061 C CA . GLY A 1 273 ? 18.080 19.111 -1.897 1.00 46.16 273 GLY A CA 1
ATOM 2062 C C . GLY A 1 273 ? 16.581 19.392 -2.018 1.00 46.16 273 GLY A C 1
ATOM 2063 O O . GLY A 1 273 ? 15.772 18.944 -1.204 1.00 46.16 273 GLY A O 1
ATOM 2064 N N . LYS A 1 274 ? 16.253 20.203 -3.027 1.00 46.84 274 LYS A N 1
ATOM 2065 C CA . LYS A 1 274 ? 14.910 20.429 -3.571 1.00 46.84 274 LYS A CA 1
ATOM 2066 C C . LYS A 1 274 ? 15.026 20.403 -5.098 1.00 46.84 274 LYS A C 1
ATOM 2068 O O . LYS A 1 274 ? 15.275 21.450 -5.698 1.00 46.84 274 LYS A O 1
ATOM 2073 N N . GLY A 1 275 ? 14.798 19.249 -5.713 1.00 51.84 275 GLY A N 1
ATOM 2074 C CA . GLY A 1 275 ? 14.812 19.130 -7.164 1.00 51.84 275 GLY A CA 1
ATOM 2075 C C . GLY A 1 275 ? 14.331 17.784 -7.713 1.00 51.84 275 GLY A C 1
ATOM 2076 O O . GLY A 1 275 ? 14.430 16.731 -7.095 1.00 51.84 275 GLY A O 1
ATOM 2077 N N . ASN A 1 276 ? 13.761 17.892 -8.910 1.00 59.47 276 ASN A N 1
ATOM 2078 C CA . ASN A 1 276 ? 13.383 16.864 -9.881 1.00 59.47 276 ASN A CA 1
ATOM 2079 C C . ASN A 1 276 ? 12.743 15.529 -9.428 1.00 59.47 276 ASN A C 1
ATOM 2081 O O . ASN A 1 276 ? 13.028 14.477 -9.999 1.00 59.47 276 ASN A O 1
ATOM 2085 N N . ASP A 1 277 ? 11.737 15.583 -8.546 1.00 67.50 277 ASP A N 1
ATOM 2086 C CA . ASP A 1 277 ? 10.777 14.478 -8.314 1.00 67.50 277 ASP A CA 1
ATOM 2087 C C . ASP A 1 277 ? 9.924 14.092 -9.555 1.00 67.50 277 ASP A C 1
ATOM 2089 O O . ASP A 1 277 ? 9.048 13.225 -9.472 1.00 67.50 277 ASP A O 1
ATOM 2093 N N . GLY A 1 278 ? 10.141 14.753 -10.699 1.00 80.62 278 GLY A N 1
ATOM 2094 C CA . GLY A 1 278 ? 9.391 14.578 -11.943 1.00 80.62 278 GLY A CA 1
ATOM 2095 C C . GLY A 1 278 ? 10.127 13.840 -13.067 1.00 80.62 278 GLY A C 1
ATOM 2096 O O . GLY A 1 278 ? 9.464 13.420 -14.012 1.00 80.62 278 GLY A O 1
ATOM 2097 N N . LEU A 1 279 ? 11.454 13.656 -13.002 1.00 91.06 279 LEU A N 1
ATOM 2098 C CA . LEU A 1 279 ? 12.200 13.044 -14.110 1.00 91.06 279 LEU A CA 1
ATOM 2099 C C . LEU A 1 279 ? 11.994 11.526 -14.168 1.00 91.06 279 LEU A C 1
ATOM 2101 O O . LEU A 1 279 ? 12.371 10.795 -13.247 1.00 91.06 279 LEU A O 1
ATOM 2105 N N . LEU A 1 280 ? 11.453 11.059 -15.290 1.00 94.88 280 LEU A N 1
ATOM 2106 C CA . LEU A 1 280 ? 11.401 9.662 -15.700 1.00 94.88 280 LEU A CA 1
ATOM 2107 C C . LEU A 1 280 ? 12.486 9.370 -16.739 1.00 94.88 280 LEU A C 1
ATOM 2109 O O . LEU A 1 280 ? 12.773 10.183 -17.617 1.00 94.88 280 LEU A O 1
ATOM 2113 N N . GLU A 1 281 ? 13.049 8.171 -16.678 1.00 94.94 281 GLU A N 1
ATOM 2114 C CA . GLU A 1 281 ? 14.019 7.669 -17.645 1.00 94.94 281 GLU A CA 1
ATOM 2115 C C . GLU A 1 281 ? 13.676 6.237 -18.064 1.00 94.94 281 GLU A C 1
ATOM 2117 O O . GLU A 1 281 ? 13.306 5.396 -17.236 1.00 94.94 281 GLU A O 1
ATOM 2122 N N . GLY A 1 282 ? 13.820 5.960 -19.359 1.00 95.25 282 GLY A N 1
ATOM 2123 C CA . GLY A 1 282 ? 13.607 4.647 -19.957 1.00 95.25 282 GLY A CA 1
ATOM 2124 C C . GLY A 1 282 ? 14.928 3.963 -20.281 1.00 95.25 282 GLY A C 1
ATOM 2125 O O . GLY A 1 282 ? 15.751 4.504 -21.023 1.00 95.25 282 GLY A O 1
ATOM 2126 N N . TRP A 1 283 ? 15.119 2.754 -19.760 1.00 94.94 283 TRP A N 1
ATOM 2127 C CA . TRP A 1 283 ? 16.354 1.980 -19.879 1.00 94.94 283 TRP A CA 1
ATOM 2128 C C . TRP A 1 283 ? 16.095 0.602 -20.485 1.00 94.94 283 TRP A C 1
ATOM 2130 O O . TRP A 1 283 ? 15.115 -0.052 -20.140 1.00 94.94 283 TRP A O 1
ATOM 2140 N N . ILE A 1 284 ? 16.997 0.113 -21.335 1.00 93.69 284 ILE A N 1
ATOM 2141 C CA . ILE A 1 284 ? 16.954 -1.262 -21.861 1.00 93.69 284 ILE A CA 1
ATOM 2142 C C . ILE A 1 284 ? 18.277 -1.993 -21.640 1.00 93.69 284 ILE A C 1
ATOM 2144 O O . ILE A 1 284 ? 19.313 -1.381 -21.373 1.00 93.69 284 ILE A O 1
ATOM 2148 N N . ILE A 1 285 ? 18.247 -3.318 -21.788 1.00 90.81 285 ILE A N 1
ATOM 2149 C CA . ILE A 1 285 ? 19.443 -4.163 -21.774 1.00 90.81 285 ILE A CA 1
ATOM 2150 C C . ILE A 1 285 ? 19.947 -4.366 -23.205 1.00 90.81 285 ILE A C 1
ATOM 2152 O O . ILE A 1 285 ? 19.301 -5.041 -24.007 1.00 90.81 285 ILE A O 1
ATOM 2156 N N . LYS A 1 286 ? 21.128 -3.825 -23.525 1.00 88.19 286 LYS A N 1
ATOM 2157 C CA . LYS A 1 286 ? 21.840 -4.096 -24.785 1.00 88.19 286 LYS A CA 1
ATOM 2158 C C . LYS A 1 286 ? 22.939 -5.121 -24.515 1.00 88.19 286 LYS A C 1
ATOM 2160 O O . LYS A 1 286 ? 23.984 -4.818 -23.943 1.00 88.19 286 LYS A O 1
ATOM 2165 N N . GLY A 1 287 ? 22.678 -6.377 -24.876 1.00 85.19 287 GLY A N 1
ATOM 2166 C CA . GLY A 1 287 ? 23.567 -7.503 -24.579 1.00 85.19 287 GLY A CA 1
ATOM 2167 C C . GLY A 1 287 ? 23.617 -7.815 -23.080 1.00 85.19 287 GLY A C 1
ATOM 2168 O O . GLY A 1 287 ? 22.820 -8.609 -22.593 1.00 85.19 287 GLY A O 1
ATOM 2169 N N . LYS A 1 288 ? 24.561 -7.203 -22.356 1.00 82.38 288 LYS A N 1
ATOM 2170 C CA . LYS A 1 288 ? 24.688 -7.296 -20.886 1.00 82.38 288 LYS A CA 1
ATOM 2171 C C . LYS A 1 288 ? 24.725 -5.934 -20.185 1.00 82.38 288 LYS A C 1
ATOM 2173 O O . LYS A 1 288 ? 24.800 -5.898 -18.959 1.00 82.38 288 LYS A O 1
ATOM 2178 N N . GLU A 1 289 ? 24.689 -4.844 -20.946 1.00 85.00 289 GLU A N 1
ATOM 2179 C CA . GLU A 1 289 ? 24.845 -3.477 -20.450 1.00 85.00 289 GLU A CA 1
ATOM 2180 C C . GLU A 1 289 ? 23.500 -2.748 -20.388 1.00 85.00 289 GLU A C 1
ATOM 2182 O O . GLU A 1 289 ? 22.574 -3.055 -21.143 1.00 85.00 289 GLU A O 1
ATOM 2187 N N . LEU A 1 290 ? 23.404 -1.774 -19.482 1.00 90.69 290 LEU A N 1
ATOM 2188 C CA . LEU A 1 290 ? 22.269 -0.859 -19.371 1.00 90.69 290 LEU A CA 1
ATOM 2189 C C . LEU A 1 290 ? 22.455 0.286 -20.367 1.00 90.69 290 LEU A C 1
ATOM 2191 O O . LEU A 1 290 ? 23.504 0.927 -20.375 1.00 90.69 290 LEU A O 1
ATOM 2195 N N . ALA A 1 291 ? 21.426 0.574 -21.155 1.00 91.94 291 ALA A N 1
ATOM 2196 C CA . ALA A 1 291 ? 21.424 1.652 -22.134 1.00 91.94 291 ALA A CA 1
ATOM 2197 C C . ALA A 1 291 ? 20.205 2.556 -21.911 1.00 91.94 291 ALA A C 1
ATOM 2199 O O . ALA A 1 291 ? 19.072 2.071 -21.946 1.00 91.94 291 ALA A O 1
ATOM 2200 N N . ARG A 1 292 ? 20.427 3.860 -21.694 1.00 94.12 292 ARG A N 1
ATOM 2201 C CA . ARG A 1 292 ? 19.345 4.844 -21.555 1.00 94.12 292 ARG A CA 1
ATOM 2202 C C . ARG A 1 292 ? 18.790 5.226 -22.918 1.00 94.12 292 ARG A C 1
ATOM 2204 O O . ARG A 1 292 ? 19.494 5.779 -23.758 1.00 94.12 292 ARG A O 1
ATOM 2211 N N . GLU A 1 293 ? 17.527 4.920 -23.152 1.00 93.81 293 GLU A N 1
ATOM 2212 C CA . GLU A 1 293 ? 16.857 5.209 -24.417 1.00 93.81 293 GLU A CA 1
ATOM 2213 C C . GLU A 1 293 ? 16.256 6.610 -24.430 1.00 93.81 293 GLU A C 1
ATOM 2215 O O . GLU A 1 293 ? 16.331 7.283 -25.459 1.00 93.81 293 GLU A O 1
ATOM 2220 N N . TRP A 1 294 ? 15.710 7.059 -23.297 1.00 95.12 294 TRP A N 1
ATOM 2221 C CA . TRP A 1 294 ? 15.141 8.395 -23.165 1.00 95.12 294 TRP A CA 1
ATOM 2222 C C . TRP A 1 294 ? 15.149 8.932 -21.729 1.00 95.12 294 TRP A C 1
ATOM 2224 O O . TRP A 1 294 ? 15.204 8.168 -20.763 1.00 95.12 294 TRP A O 1
ATOM 2234 N N . SER A 1 295 ? 15.042 10.256 -21.610 1.00 94.56 295 SER A N 1
ATOM 2235 C CA . SER A 1 295 ? 14.753 10.996 -20.372 1.00 94.56 295 SER A CA 1
ATOM 2236 C C . SER A 1 295 ? 13.605 11.986 -20.611 1.00 94.56 295 SER A C 1
ATOM 2238 O O . SER A 1 295 ? 13.489 12.540 -21.703 1.00 94.56 295 SER A O 1
ATOM 2240 N N . TRP A 1 296 ? 12.714 12.169 -19.635 1.00 95.00 296 TRP A N 1
ATOM 2241 C CA . TRP A 1 296 ? 11.447 12.884 -19.822 1.00 95.00 296 TRP A CA 1
ATOM 2242 C C . TRP A 1 296 ? 10.864 13.390 -18.494 1.00 95.00 296 TRP A C 1
ATOM 2244 O O . TRP A 1 296 ? 10.848 12.664 -17.506 1.00 95.00 296 TRP A O 1
ATOM 2254 N N . GLU A 1 297 ? 10.339 14.616 -18.468 1.00 94.50 297 GLU A N 1
ATOM 2255 C CA . GLU A 1 297 ? 9.634 15.197 -17.314 1.00 94.50 297 GLU A CA 1
ATOM 2256 C C . GLU A 1 297 ? 8.138 15.347 -17.660 1.00 94.50 297 GLU A C 1
ATOM 2258 O O . GLU A 1 297 ? 7.769 16.336 -18.295 1.00 94.50 297 GLU A O 1
ATOM 2263 N N . PRO A 1 298 ? 7.243 14.416 -17.263 1.00 94.62 298 PRO A N 1
ATOM 2264 C CA . PRO A 1 298 ? 5.831 14.466 -17.656 1.00 94.62 298 PRO A CA 1
ATOM 2265 C C . PRO A 1 298 ? 5.154 15.766 -17.213 1.00 94.62 298 PRO A C 1
ATOM 2267 O O . PRO A 1 298 ? 4.454 16.409 -17.993 1.00 94.62 298 PRO A O 1
ATOM 2270 N N . ALA A 1 299 ? 5.439 16.185 -15.978 1.00 91.25 299 ALA A N 1
ATOM 2271 C CA . ALA A 1 299 ? 4.912 17.385 -15.339 1.00 91.25 299 ALA A CA 1
ATOM 2272 C C . ALA A 1 299 ? 5.863 18.599 -15.452 1.00 91.25 299 ALA A C 1
ATOM 2274 O O . ALA A 1 299 ? 5.957 19.405 -14.524 1.00 91.25 299 ALA A O 1
ATOM 2275 N N . GLN A 1 300 ? 6.603 18.730 -16.560 1.00 89.31 300 GLN A N 1
ATOM 2276 C CA . GLN A 1 300 ? 7.513 19.860 -16.777 1.00 89.31 300 GLN A CA 1
ATOM 2277 C C . GLN A 1 300 ? 6.786 21.209 -16.601 1.00 89.31 300 GLN A C 1
ATOM 2279 O O . GLN A 1 300 ? 5.708 21.431 -17.150 1.00 89.31 300 GLN A O 1
ATOM 2284 N N . GLY A 1 301 ? 7.373 22.115 -15.814 1.00 86.94 301 GLY A N 1
ATOM 2285 C CA . GLY A 1 301 ? 6.793 23.429 -15.505 1.00 86.94 301 GLY A CA 1
ATOM 2286 C C . GLY A 1 301 ? 5.695 23.436 -14.430 1.00 86.94 301 GLY A C 1
ATOM 2287 O O . GLY A 1 301 ? 5.294 24.518 -14.003 1.00 86.94 301 GLY A O 1
ATOM 2288 N N . GLN A 1 302 ? 5.239 22.274 -13.945 1.00 89.62 302 GLN A N 1
ATOM 2289 C CA . GLN A 1 302 ? 4.380 22.189 -12.758 1.00 89.62 302 GLN A CA 1
ATOM 2290 C C . GLN A 1 302 ? 5.187 22.418 -11.473 1.00 89.62 302 GLN A C 1
ATOM 2292 O O . GLN A 1 302 ? 6.418 22.370 -11.469 1.00 89.62 302 GLN A O 1
ATOM 2297 N N . SER A 1 303 ? 4.495 22.666 -10.357 1.00 88.62 303 SER A N 1
ATOM 2298 C CA . SER A 1 303 ? 5.137 22.927 -9.064 1.00 88.62 303 SER A CA 1
ATOM 2299 C C . SER A 1 303 ? 4.385 22.294 -7.894 1.00 88.62 303 SER A C 1
ATOM 2301 O O . SER A 1 303 ? 3.205 21.960 -7.992 1.00 88.62 303 SER A O 1
ATOM 2303 N N . GLY A 1 304 ? 5.076 22.118 -6.766 1.00 87.56 304 GLY A N 1
ATOM 2304 C CA . GLY A 1 304 ? 4.496 21.489 -5.581 1.00 87.56 304 GLY A CA 1
ATOM 2305 C C . GLY A 1 304 ? 4.066 20.046 -5.857 1.00 87.56 304 GLY A C 1
ATOM 2306 O O . GLY A 1 304 ? 4.789 19.289 -6.503 1.00 87.56 304 GLY A O 1
ATOM 2307 N N . ARG A 1 305 ? 2.875 19.668 -5.379 1.00 89.69 305 ARG A N 1
ATOM 2308 C CA . ARG A 1 305 ? 2.349 18.297 -5.508 1.00 89.69 305 ARG A CA 1
ATOM 2309 C C . ARG A 1 305 ? 2.116 17.871 -6.961 1.00 89.69 305 ARG A C 1
ATOM 2311 O O . ARG A 1 305 ? 2.107 16.676 -7.245 1.00 89.69 305 ARG A O 1
ATOM 2318 N N . ASP A 1 306 ? 1.963 18.821 -7.879 1.00 90.62 306 ASP A N 1
ATOM 2319 C CA . ASP A 1 306 ? 1.681 18.503 -9.278 1.00 90.62 306 ASP A CA 1
ATOM 2320 C C . ASP A 1 306 ? 2.933 18.108 -10.078 1.00 90.62 306 ASP A C 1
ATOM 2322 O O . ASP A 1 306 ? 2.814 17.475 -11.126 1.00 90.62 306 ASP A O 1
ATOM 2326 N N . GLN A 1 307 ? 4.129 18.411 -9.559 1.00 88.44 307 GLN A N 1
ATOM 2327 C CA . GLN A 1 307 ? 5.413 18.055 -10.172 1.00 88.44 307 GLN A CA 1
ATOM 2328 C C . GLN A 1 307 ? 5.852 16.612 -9.858 1.00 88.44 307 GLN A C 1
ATOM 2330 O O . GLN A 1 307 ? 6.441 15.944 -10.707 1.00 88.44 307 GLN A O 1
ATOM 2335 N N . GLY A 1 308 ? 5.607 16.135 -8.632 1.00 88.31 308 GLY A N 1
ATOM 2336 C CA . GLY A 1 308 ? 6.147 14.862 -8.147 1.00 88.31 308 GLY A CA 1
ATOM 2337 C C . GLY A 1 308 ? 5.384 13.650 -8.679 1.00 88.31 308 GLY A C 1
ATOM 2338 O O . GLY A 1 308 ? 4.251 13.407 -8.263 1.00 88.31 308 GLY A O 1
ATOM 2339 N N . ILE A 1 309 ? 6.004 12.852 -9.553 1.00 91.38 309 ILE A N 1
ATOM 2340 C CA . ILE A 1 309 ? 5.398 11.627 -10.101 1.00 91.38 309 ILE A CA 1
ATOM 2341 C C . ILE A 1 309 ? 5.486 10.508 -9.056 1.00 91.38 309 ILE A C 1
ATOM 2343 O O . ILE A 1 309 ? 6.574 10.018 -8.748 1.00 91.38 309 ILE A O 1
ATOM 2347 N N . VAL A 1 310 ? 4.352 10.079 -8.494 1.00 90.06 310 VAL A N 1
ATOM 2348 C CA . VAL A 1 310 ? 4.305 9.051 -7.434 1.00 90.06 310 VAL A CA 1
ATOM 2349 C C . VAL A 1 310 ? 4.055 7.639 -7.958 1.00 90.06 310 VAL A C 1
ATOM 2351 O O . VAL A 1 310 ? 4.353 6.674 -7.257 1.00 90.06 310 VAL A O 1
ATOM 2354 N N . TRP A 1 311 ? 3.512 7.494 -9.166 1.00 93.75 311 TRP A N 1
ATOM 2355 C CA . TRP A 1 311 ? 3.216 6.205 -9.794 1.00 93.75 311 TRP A CA 1
ATOM 2356 C C . TRP A 1 311 ? 3.254 6.330 -11.319 1.00 93.75 311 TRP A C 1
ATOM 2358 O O . TRP A 1 311 ? 3.041 7.409 -11.870 1.00 93.75 311 TRP A O 1
ATOM 2368 N N . GLY A 1 312 ? 3.492 5.216 -12.000 1.00 94.81 312 GLY A N 1
ATOM 2369 C CA . GLY A 1 312 ? 3.328 5.098 -13.441 1.00 94.81 312 GLY A CA 1
ATOM 2370 C C . GLY A 1 312 ? 3.359 3.637 -13.868 1.00 94.81 312 GLY A C 1
ATOM 2371 O O . GLY A 1 312 ? 3.786 2.779 -13.098 1.00 94.81 312 GLY A O 1
ATOM 2372 N N . ASP A 1 313 ? 2.903 3.369 -15.085 1.00 95.81 313 ASP A N 1
ATOM 2373 C CA . ASP A 1 313 ? 2.900 2.033 -15.684 1.00 95.81 313 ASP A CA 1
ATOM 2374 C C . ASP A 1 313 ? 2.957 2.127 -17.217 1.00 95.81 313 ASP A C 1
ATOM 2376 O O . ASP A 1 313 ? 2.807 3.206 -17.794 1.00 95.81 313 ASP A O 1
ATOM 2380 N N . THR A 1 314 ? 3.184 1.003 -17.886 1.00 94.81 314 THR A N 1
ATOM 2381 C CA . THR A 1 314 ? 3.309 0.900 -19.346 1.00 94.81 314 THR A CA 1
ATOM 2382 C C . THR A 1 314 ? 2.216 0.009 -19.921 1.00 94.81 314 THR A C 1
ATOM 2384 O O . THR A 1 314 ? 2.060 -1.141 -19.507 1.00 94.81 314 THR A O 1
ATOM 2387 N N . LEU A 1 315 ? 1.486 0.513 -20.912 1.00 94.50 315 LEU A N 1
ATOM 2388 C CA . LEU A 1 315 ? 0.431 -0.225 -21.593 1.00 94.50 315 LEU A CA 1
ATOM 2389 C C . LEU A 1 315 ? 0.991 -1.124 -22.711 1.00 94.50 315 LEU A C 1
ATOM 2391 O O . LEU A 1 315 ? 2.082 -0.878 -23.234 1.00 94.50 315 LEU A O 1
ATOM 2395 N N . PRO A 1 316 ? 0.260 -2.183 -23.112 1.00 90.38 316 PRO A N 1
ATOM 2396 C CA . PRO A 1 316 ? 0.729 -3.145 -24.114 1.00 90.38 316 PRO A CA 1
ATOM 2397 C C . PRO A 1 316 ? 0.982 -2.564 -25.508 1.00 90.38 316 PRO A C 1
ATOM 2399 O O . PRO A 1 316 ? 1.710 -3.167 -26.292 1.00 90.38 316 PRO A O 1
ATOM 2402 N N . ASP A 1 317 ? 0.346 -1.435 -25.808 1.00 91.50 317 ASP A N 1
ATOM 2403 C CA . ASP A 1 317 ? 0.421 -0.682 -27.061 1.00 91.50 317 ASP A CA 1
ATOM 2404 C C . ASP A 1 317 ? 1.547 0.373 -27.069 1.00 91.50 317 ASP A C 1
ATOM 2406 O O . ASP A 1 317 ? 1.705 1.100 -28.049 1.00 91.50 317 ASP A O 1
ATOM 2410 N N . GLY A 1 318 ? 2.339 0.450 -25.992 1.00 90.69 318 GLY A N 1
ATOM 2411 C CA . GLY A 1 318 ? 3.439 1.402 -25.834 1.00 90.69 318 GLY A CA 1
ATOM 2412 C C . GLY A 1 318 ? 3.044 2.745 -25.216 1.00 90.69 318 GLY A C 1
ATOM 2413 O O . GLY A 1 318 ? 3.917 3.593 -25.030 1.00 90.69 318 GLY A O 1
ATOM 2414 N N . ARG A 1 319 ? 1.768 2.962 -24.862 1.00 95.50 319 ARG A N 1
ATOM 2415 C CA . ARG A 1 319 ? 1.373 4.140 -24.075 1.00 95.50 319 ARG A CA 1
ATOM 2416 C C . ARG A 1 319 ? 1.906 4.054 -22.645 1.00 95.50 319 ARG A C 1
ATOM 2418 O O . ARG A 1 319 ? 2.093 2.971 -22.094 1.00 95.50 319 ARG A O 1
ATOM 2425 N N . ILE A 1 320 ? 2.129 5.206 -22.024 1.00 96.44 320 ILE A N 1
ATOM 2426 C CA . ILE A 1 320 ? 2.602 5.325 -20.640 1.00 96.44 320 ILE A CA 1
ATOM 2427 C C . ILE A 1 320 ? 1.503 5.969 -19.798 1.00 96.44 320 ILE A C 1
ATOM 2429 O O . ILE A 1 320 ? 0.892 6.951 -20.213 1.00 96.44 320 ILE A O 1
ATOM 2433 N N . LEU A 1 321 ? 1.258 5.437 -18.604 1.00 97.88 321 LEU A N 1
ATOM 2434 C CA . LEU A 1 321 ? 0.427 6.066 -17.581 1.00 97.88 321 LEU A CA 1
ATOM 2435 C C . LEU A 1 321 ? 1.323 6.694 -16.512 1.00 97.88 321 LEU A C 1
ATOM 2437 O O . LEU A 1 321 ? 2.301 6.085 -16.085 1.00 97.88 321 LEU A O 1
ATOM 2441 N N . THR A 1 322 ? 0.966 7.883 -16.031 1.00 97.25 322 THR A N 1
ATOM 2442 C CA . THR A 1 322 ? 1.643 8.547 -14.902 1.00 97.25 322 THR A CA 1
ATOM 2443 C C . THR A 1 322 ? 0.622 9.118 -13.928 1.00 97.25 322 THR A C 1
ATOM 2445 O O . THR A 1 322 ? -0.394 9.647 -14.374 1.00 97.25 322 THR A O 1
ATOM 2448 N N . ALA A 1 323 ? 0.914 9.102 -12.627 1.00 95.75 323 ALA A N 1
ATOM 2449 C CA . ALA A 1 323 ? 0.141 9.807 -11.606 1.00 95.75 323 ALA A CA 1
ATOM 2450 C C . ALA A 1 323 ? 1.050 10.647 -10.695 1.00 95.75 323 ALA A C 1
ATOM 2452 O O . ALA A 1 323 ? 2.085 10.157 -10.227 1.00 95.75 323 ALA A O 1
ATOM 2453 N N . ASN A 1 324 ? 0.659 11.894 -10.425 1.00 93.88 324 ASN A N 1
ATOM 2454 C CA . ASN A 1 324 ? 1.396 12.817 -9.555 1.00 93.88 324 ASN A CA 1
ATOM 2455 C C . ASN A 1 324 ? 0.839 12.868 -8.116 1.00 93.88 324 ASN A C 1
ATOM 2457 O O . ASN A 1 324 ? -0.218 12.313 -7.806 1.00 93.88 324 ASN A O 1
ATOM 2461 N N . GLU A 1 325 ? 1.555 13.529 -7.203 1.00 91.88 325 GLU A N 1
ATOM 2462 C CA . GLU A 1 325 ? 1.128 13.676 -5.805 1.00 91.88 325 GLU A CA 1
ATOM 2463 C C . GLU A 1 325 ? -0.145 14.539 -5.653 1.00 91.88 325 GLU A C 1
ATOM 2465 O O . GLU A 1 325 ? -0.884 14.388 -4.675 1.00 91.88 325 GLU A O 1
ATOM 2470 N N . GLY A 1 326 ? -0.446 15.404 -6.625 1.00 93.06 326 GLY A N 1
ATOM 2471 C CA . GLY A 1 326 ? -1.710 16.141 -6.744 1.00 93.06 326 GLY A CA 1
ATOM 2472 C C . GLY A 1 326 ? -2.917 15.258 -7.091 1.00 93.06 326 GLY A C 1
ATOM 2473 O O . GLY A 1 326 ? -4.059 15.651 -6.856 1.00 93.06 326 GLY A O 1
ATOM 2474 N N . GLY A 1 327 ? -2.685 14.030 -7.564 1.00 93.44 327 GLY A N 1
ATOM 2475 C CA . GLY A 1 327 ? -3.724 13.076 -7.958 1.00 93.44 327 GLY A CA 1
ATOM 2476 C C . GLY A 1 327 ? -4.134 13.160 -9.429 1.00 93.44 327 GLY A C 1
ATOM 2477 O O . GLY A 1 327 ? -5.043 12.437 -9.835 1.00 93.44 327 GLY A O 1
ATOM 2478 N N . GLN A 1 328 ? -3.480 14.000 -10.235 1.00 95.44 328 GLN A N 1
ATOM 2479 C CA . GLN A 1 328 ? -3.665 14.006 -11.683 1.00 95.44 328 GLN A CA 1
ATOM 2480 C C . GLN A 1 328 ? -3.045 12.739 -12.277 1.00 95.44 328 GLN A C 1
ATOM 2482 O O . GLN A 1 328 ? -1.889 12.407 -12.004 1.00 95.44 328 GLN A O 1
ATOM 2487 N N . ILE A 1 329 ? -3.829 12.045 -13.096 1.00 97.44 329 ILE A N 1
ATOM 2488 C CA . ILE A 1 329 ? -3.436 10.859 -13.855 1.00 97.44 329 ILE A CA 1
ATOM 2489 C C . ILE A 1 329 ? -3.471 11.233 -15.330 1.00 97.44 329 ILE A C 1
ATOM 2491 O O . ILE A 1 329 ? -4.434 11.854 -15.774 1.00 97.44 329 ILE A O 1
ATOM 2495 N N . VAL A 1 330 ? -2.444 10.861 -16.088 1.00 97.88 330 VAL A N 1
ATOM 2496 C CA . VAL A 1 330 ? -2.321 11.195 -17.514 1.00 97.88 330 VAL A CA 1
ATOM 2497 C C . VAL A 1 330 ? -1.893 9.955 -18.294 1.00 97.88 330 VAL A C 1
ATOM 2499 O O . VAL A 1 330 ? -1.030 9.202 -17.829 1.00 97.88 330 VAL A O 1
ATOM 2502 N N . CYS A 1 331 ? -2.494 9.751 -19.466 1.00 98.25 331 CYS A N 1
ATOM 2503 C CA . CYS A 1 331 ? -2.073 8.752 -20.441 1.00 98.25 331 CYS A CA 1
ATOM 2504 C C . CYS A 1 331 ? -1.363 9.421 -21.610 1.00 98.25 331 CYS A C 1
ATOM 2506 O O . CYS A 1 331 ? -1.864 10.385 -22.192 1.00 98.25 331 CYS A O 1
ATOM 2508 N N . TRP A 1 332 ? -0.195 8.888 -21.946 1.00 97.75 332 TRP A N 1
ATOM 2509 C CA . TRP A 1 332 ? 0.744 9.479 -22.879 1.00 97.75 332 TRP A CA 1
ATOM 2510 C C . TRP A 1 332 ? 1.095 8.513 -23.997 1.00 97.75 332 TRP A C 1
ATOM 2512 O O . TRP A 1 332 ? 1.265 7.314 -23.769 1.00 97.75 332 TRP A O 1
ATOM 2522 N N . LYS A 1 333 ? 1.307 9.056 -25.190 1.00 95.75 333 LYS A N 1
ATOM 2523 C CA . LYS A 1 333 ? 1.749 8.323 -26.370 1.00 95.75 333 LYS A CA 1
ATOM 2524 C C . LYS A 1 333 ? 2.949 9.016 -26.994 1.00 95.75 333 LYS A C 1
ATOM 2526 O O . LYS A 1 333 ? 2.973 10.240 -27.095 1.00 95.75 333 LYS A O 1
ATOM 2531 N N . SER A 1 334 ? 3.941 8.238 -27.407 1.00 93.25 334 SER A N 1
ATOM 2532 C CA . SER A 1 334 ? 5.122 8.769 -28.085 1.00 93.25 334 SER A CA 1
ATOM 2533 C C . SER A 1 334 ? 4.783 9.258 -29.495 1.00 93.25 334 SER A C 1
ATOM 2535 O O . 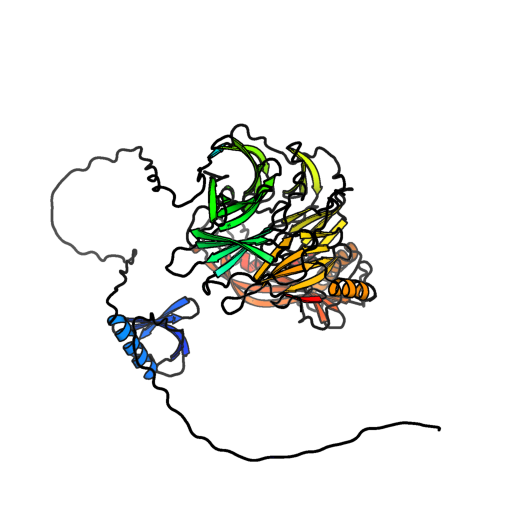SER A 1 334 ? 4.168 8.519 -30.267 1.00 93.25 334 SER A O 1
ATOM 2537 N N . ASP A 1 335 ? 5.259 10.449 -29.838 1.00 93.00 335 ASP A N 1
ATOM 2538 C CA . ASP A 1 335 ? 5.211 11.047 -31.172 1.00 93.00 335 ASP A CA 1
ATOM 2539 C C . ASP A 1 335 ? 6.575 11.695 -31.468 1.00 93.00 335 ASP A C 1
ATOM 2541 O O . ASP A 1 335 ? 6.868 12.810 -31.038 1.00 93.00 335 ASP A O 1
ATOM 2545 N N . GLY A 1 336 ? 7.469 10.941 -32.116 1.00 89.81 336 GLY A N 1
ATOM 2546 C CA . GLY A 1 336 ? 8.845 11.374 -32.380 1.00 89.81 336 GLY A CA 1
ATOM 2547 C C . GLY A 1 336 ? 9.659 11.616 -31.101 1.00 89.81 336 GLY A C 1
ATOM 2548 O O . GLY A 1 336 ? 10.003 10.671 -30.391 1.00 89.81 336 GLY A O 1
ATOM 2549 N N . ASP A 1 337 ? 9.993 12.882 -30.844 1.00 91.56 337 ASP A N 1
ATOM 2550 C CA . ASP A 1 337 ? 10.689 13.384 -29.650 1.00 91.56 337 ASP A CA 1
ATOM 2551 C C . ASP A 1 337 ? 9.728 13.927 -28.568 1.00 91.56 337 ASP A C 1
ATOM 2553 O O . ASP A 1 337 ? 10.149 14.569 -27.599 1.00 91.56 337 ASP A O 1
ATOM 2557 N N . ARG A 1 338 ? 8.426 13.655 -28.706 1.00 94.88 338 ARG A N 1
ATOM 2558 C CA . ARG A 1 338 ? 7.372 14.116 -27.796 1.00 94.88 338 ARG A CA 1
ATOM 2559 C C . ARG A 1 338 ? 6.624 12.960 -27.152 1.00 94.88 338 ARG A C 1
ATOM 2561 O O . ARG A 1 338 ? 6.489 11.880 -27.722 1.00 94.88 338 ARG A O 1
ATOM 2568 N N . MET A 1 339 ? 6.073 13.230 -25.979 1.00 97.19 339 MET A N 1
ATOM 2569 C CA . MET A 1 339 ? 5.048 12.428 -25.326 1.00 97.19 339 MET A CA 1
ATOM 2570 C C . MET A 1 339 ? 3.762 13.250 -25.315 1.00 97.19 339 MET A C 1
ATOM 2572 O O . MET A 1 339 ? 3.638 14.199 -24.541 1.00 97.19 339 MET A O 1
ATOM 2576 N N . LYS A 1 340 ? 2.812 12.907 -26.188 1.00 97.19 340 LYS A N 1
ATOM 2577 C CA . LYS A 1 340 ? 1.505 13.562 -26.254 1.00 97.19 340 LYS A CA 1
ATOM 2578 C C . LYS A 1 340 ? 0.559 12.965 -25.219 1.00 97.19 340 LYS A C 1
ATOM 2580 O O . LYS A 1 340 ? 0.369 11.750 -25.200 1.00 97.19 340 LYS A O 1
ATOM 2585 N N . ALA A 1 341 ? -0.059 13.805 -24.397 1.00 97.75 341 ALA A N 1
ATOM 2586 C CA . ALA A 1 341 ? -1.148 13.405 -23.518 1.00 97.75 341 ALA A CA 1
ATOM 2587 C C . ALA A 1 341 ? -2.417 13.145 -24.351 1.00 97.75 341 ALA A C 1
ATOM 2589 O O . ALA A 1 341 ? -2.980 14.070 -24.934 1.00 97.75 341 ALA A O 1
ATOM 2590 N N . GLU A 1 342 ? -2.880 11.893 -24.413 1.00 96.94 342 GLU A N 1
ATOM 2591 C CA . GLU A 1 342 ? -4.167 11.558 -25.046 1.00 96.94 342 GLU A CA 1
ATOM 2592 C C . GLU A 1 342 ? -5.327 12.029 -24.158 1.00 96.94 342 GLU A C 1
ATOM 2594 O O . GLU A 1 342 ? -6.277 12.668 -24.620 1.00 96.94 342 GLU A O 1
ATOM 2599 N N . TRP A 1 343 ? -5.218 11.751 -22.858 1.00 97.94 343 TRP A N 1
ATOM 2600 C CA . TRP A 1 343 ? -6.202 12.137 -21.857 1.00 97.94 343 TRP A CA 1
ATOM 2601 C C . TRP A 1 343 ? -5.587 12.330 -20.473 1.00 97.94 343 TRP A C 1
ATOM 2603 O O . TRP A 1 343 ? -4.519 11.792 -20.163 1.00 97.94 343 TRP A O 1
ATOM 2613 N N . ARG A 1 344 ? -6.303 13.060 -19.613 1.00 97.19 344 ARG A N 1
ATOM 2614 C CA . ARG A 1 344 ? -6.022 13.160 -18.178 1.00 97.19 344 ARG A CA 1
ATOM 2615 C C . ARG A 1 344 ? -7.293 13.052 -17.336 1.00 97.19 344 ARG A C 1
ATOM 2617 O O . ARG A 1 344 ? -8.388 13.321 -17.816 1.00 97.19 344 ARG A O 1
ATOM 2624 N N . LEU A 1 345 ? -7.136 12.632 -16.085 1.00 96.50 345 LEU A N 1
ATOM 2625 C CA . LEU A 1 345 ? -8.211 12.454 -15.112 1.00 96.50 345 LEU A CA 1
ATOM 2626 C C . LEU A 1 345 ? -7.744 12.917 -13.727 1.00 96.50 345 LEU A C 1
ATOM 2628 O O . LEU A 1 345 ? -6.644 12.576 -13.288 1.00 96.50 345 LEU A O 1
ATOM 2632 N N . GLN A 1 346 ? -8.592 13.660 -13.016 1.00 95.31 346 GLN A N 1
ATOM 2633 C CA . GLN A 1 346 ? -8.325 14.068 -11.637 1.00 95.31 346 GLN A CA 1
ATOM 2634 C C . GLN A 1 346 ? -8.817 13.001 -10.648 1.00 95.31 346 GLN A C 1
ATOM 2636 O O . GLN A 1 346 ? -10.018 12.836 -10.432 1.00 95.31 346 GLN A O 1
ATOM 2641 N N . GLY A 1 347 ? -7.877 12.292 -10.024 1.00 93.06 347 GLY A N 1
ATOM 2642 C CA . GLY A 1 347 ? -8.123 11.424 -8.875 1.00 93.06 347 GLY A CA 1
ATOM 2643 C C . GLY A 1 347 ? -7.925 12.147 -7.538 1.00 93.06 347 GLY A C 1
ATOM 2644 O O . GLY A 1 347 ? -7.771 13.368 -7.462 1.00 93.06 347 GLY A O 1
ATOM 2645 N N . GLN A 1 348 ? -7.905 11.373 -6.456 1.00 91.25 348 GLN A N 1
ATOM 2646 C CA . GLN A 1 348 ? -7.521 11.851 -5.129 1.00 91.25 348 GLN A CA 1
ATOM 2647 C C . GLN A 1 348 ? -6.001 12.084 -5.049 1.00 91.25 348 GLN A C 1
ATOM 2649 O O . GLN A 1 348 ? -5.212 11.317 -5.602 1.00 91.25 348 GLN A O 1
ATOM 2654 N N . GLY A 1 349 ? -5.576 13.116 -4.314 1.00 90.06 349 GLY A N 1
ATOM 2655 C CA . GLY A 1 349 ? -4.156 13.399 -4.085 1.00 90.06 349 GLY A CA 1
ATOM 2656 C C . GLY A 1 349 ? -3.398 12.217 -3.466 1.00 90.06 349 GLY A C 1
ATOM 2657 O O . GLY A 1 349 ? -3.896 11.553 -2.554 1.00 90.06 349 GLY A O 1
ATOM 2658 N N . SER A 1 350 ? -2.179 11.981 -3.954 1.00 87.06 350 SER A N 1
ATOM 2659 C CA . SER A 1 350 ? -1.289 10.871 -3.573 1.00 87.06 350 SER A CA 1
ATOM 2660 C C . SER A 1 350 ? -1.877 9.460 -3.774 1.00 87.06 350 SER A C 1
ATOM 2662 O O . SER A 1 350 ? -1.431 8.512 -3.125 1.00 87.06 350 SER A O 1
ATOM 2664 N N . ASN A 1 351 ? -2.865 9.309 -4.661 1.00 90.38 351 ASN A N 1
ATOM 2665 C CA . ASN A 1 351 ? -3.416 8.016 -5.072 1.00 90.38 351 ASN A CA 1
ATOM 2666 C C . ASN A 1 351 ? -2.359 7.125 -5.758 1.00 90.38 351 ASN A C 1
ATOM 2668 O O . ASN A 1 351 ? -1.501 7.604 -6.502 1.00 90.38 351 ASN A O 1
ATOM 2672 N N . ARG A 1 352 ? -2.464 5.808 -5.556 1.00 94.44 352 ARG A N 1
ATOM 2673 C CA . ARG A 1 352 ? -1.778 4.780 -6.350 1.00 94.44 352 ARG A CA 1
ATOM 2674 C C . ARG A 1 352 ? -2.820 3.987 -7.156 1.00 94.44 352 ARG A C 1
ATOM 2676 O O . ARG A 1 352 ? -3.479 3.119 -6.575 1.00 94.44 352 ARG A O 1
ATOM 2683 N N . PRO A 1 353 ? -2.988 4.281 -8.460 1.00 96.75 353 PRO A N 1
ATOM 2684 C CA . PRO A 1 353 ? -3.842 3.503 -9.355 1.00 96.75 353 PRO A CA 1
ATOM 2685 C C . PRO A 1 353 ? -3.435 2.028 -9.451 1.00 96.75 353 PRO A C 1
ATOM 2687 O O . PRO A 1 353 ? -2.314 1.655 -9.102 1.00 96.75 353 PRO A O 1
ATOM 2690 N N . ALA A 1 354 ? -4.337 1.201 -9.979 1.00 96.50 354 ALA A N 1
ATOM 2691 C CA . ALA A 1 354 ? -4.056 -0.193 -10.316 1.00 96.50 354 ALA A CA 1
ATOM 2692 C C . ALA A 1 354 ? -4.446 -0.493 -11.761 1.00 96.50 354 ALA A C 1
ATOM 2694 O O . ALA A 1 354 ? -5.611 -0.342 -12.131 1.00 96.50 354 ALA A O 1
ATOM 2695 N N . LEU A 1 355 ? -3.469 -0.937 -12.548 1.00 95.69 355 LEU A N 1
ATOM 2696 C CA . LEU A 1 355 ? -3.655 -1.458 -13.896 1.00 95.69 355 LEU A CA 1
ATOM 2697 C C . LEU A 1 355 ? -4.022 -2.951 -13.824 1.00 95.69 355 LEU A C 1
ATOM 2699 O O . LEU A 1 355 ? -3.486 -3.689 -12.994 1.00 95.69 355 LEU A O 1
ATOM 2703 N N . SER A 1 356 ? -4.933 -3.416 -14.678 1.00 93.31 356 SER A N 1
ATOM 2704 C CA . SER A 1 356 ? -5.202 -4.848 -14.842 1.00 93.31 356 SER A CA 1
ATOM 2705 C C . SER A 1 356 ? -4.052 -5.556 -15.570 1.00 93.31 356 SER A C 1
ATOM 2707 O O . SER A 1 356 ? -3.382 -4.973 -16.417 1.00 93.31 356 SER A O 1
ATOM 2709 N N . ALA A 1 357 ? -3.831 -6.846 -15.294 1.00 87.19 357 ALA A N 1
ATOM 2710 C CA . ALA A 1 357 ? -2.701 -7.599 -15.862 1.00 87.19 357 ALA A CA 1
ATOM 2711 C C . ALA A 1 357 ? -2.700 -7.680 -17.409 1.00 87.19 357 ALA A C 1
ATOM 2713 O O . ALA A 1 357 ? -1.646 -7.808 -18.041 1.00 87.19 357 ALA A O 1
ATOM 2714 N N . ASP A 1 358 ? -3.874 -7.590 -18.037 1.00 87.44 358 ASP A N 1
ATOM 2715 C CA . ASP A 1 358 ? -4.025 -7.526 -19.492 1.00 87.44 358 ASP A CA 1
ATOM 2716 C C . ASP A 1 358 ? -3.729 -6.132 -20.080 1.00 87.44 358 ASP A C 1
ATOM 2718 O O . ASP A 1 358 ? -3.418 -6.047 -21.270 1.00 87.44 358 ASP A O 1
ATOM 2722 N N . GLY A 1 359 ? -3.720 -5.082 -19.250 1.00 91.81 359 GLY A N 1
ATOM 2723 C CA . GLY A 1 359 ? -3.504 -3.683 -19.619 1.00 91.81 359 GLY A CA 1
ATOM 2724 C C . GLY A 1 359 ? -4.764 -2.937 -20.071 1.00 91.81 359 GLY A C 1
ATOM 2725 O O . GLY A 1 359 ? -4.634 -1.850 -20.624 1.00 91.81 359 GLY A O 1
ATOM 2726 N N . LYS A 1 360 ? -5.962 -3.514 -19.884 1.00 93.88 360 LYS A N 1
ATOM 2727 C CA . LYS A 1 360 ? -7.230 -2.957 -20.390 1.00 93.88 360 LYS A CA 1
ATOM 2728 C C . LYS A 1 360 ? -7.961 -2.023 -19.432 1.00 93.88 360 LYS A C 1
ATOM 2730 O O . LYS A 1 360 ? -8.684 -1.148 -19.895 1.00 93.88 360 LYS A O 1
ATOM 2735 N N . TYR A 1 361 ? -7.793 -2.196 -18.123 1.00 96.44 361 TYR A N 1
ATOM 2736 C CA . TYR A 1 361 ? -8.571 -1.476 -17.118 1.00 96.44 361 TYR A CA 1
ATOM 2737 C C . TYR A 1 361 ? -7.677 -0.771 -16.105 1.00 96.44 361 TYR A C 1
ATOM 2739 O O . TYR A 1 361 ? -6.709 -1.349 -15.608 1.00 96.44 361 TYR A O 1
ATOM 2747 N N . LEU A 1 362 ? -8.040 0.462 -15.750 1.00 97.88 362 LEU A N 1
ATOM 2748 C CA . LEU A 1 362 ? -7.380 1.234 -14.698 1.00 97.88 362 LEU A CA 1
ATOM 2749 C C . LEU A 1 362 ? -8.370 1.550 -13.581 1.00 97.88 362 LEU A C 1
ATOM 2751 O O . LEU A 1 362 ? -9.381 2.209 -13.816 1.00 97.88 362 LEU A O 1
ATOM 2755 N N . ALA A 1 363 ? -8.057 1.134 -12.357 1.00 97.69 363 ALA A N 1
ATOM 2756 C CA . ALA A 1 363 ? -8.794 1.544 -11.170 1.00 97.69 363 ALA A CA 1
ATOM 2757 C C . ALA A 1 363 ? -8.130 2.746 -10.489 1.00 97.69 363 ALA A C 1
ATOM 2759 O O . ALA A 1 363 ? -6.918 2.762 -10.255 1.00 97.69 363 ALA A O 1
ATOM 2760 N N . VAL A 1 364 ? -8.947 3.735 -10.129 1.00 96.50 364 VAL A N 1
ATOM 2761 C CA . VAL A 1 364 ? -8.536 5.032 -9.578 1.00 96.50 364 VAL A CA 1
ATOM 2762 C C . VAL A 1 364 ? -9.380 5.365 -8.351 1.00 96.50 364 VAL A C 1
ATOM 2764 O O . VAL A 1 364 ? -10.599 5.228 -8.393 1.00 96.50 364 VAL A O 1
ATOM 2767 N N . ALA A 1 365 ? -8.765 5.857 -7.273 1.00 93.38 365 ALA A N 1
ATOM 2768 C CA . ALA A 1 365 ? -9.501 6.475 -6.172 1.00 93.38 365 ALA A CA 1
ATOM 2769 C C . ALA A 1 365 ? -9.754 7.968 -6.437 1.00 93.38 365 ALA A C 1
ATOM 2771 O O . ALA A 1 365 ? -8.839 8.707 -6.807 1.00 93.38 365 ALA A O 1
ATOM 2772 N N . ALA A 1 366 ? -10.983 8.415 -6.186 1.00 87.50 366 ALA A N 1
ATOM 2773 C CA . ALA A 1 366 ? -11.388 9.812 -6.084 1.00 87.50 366 ALA A CA 1
ATOM 2774 C C . ALA A 1 366 ? -12.187 10.015 -4.778 1.00 87.50 366 ALA A C 1
ATOM 2776 O O . ALA A 1 366 ? -12.742 9.060 -4.243 1.00 87.50 366 ALA A O 1
ATOM 2777 N N . ASP A 1 367 ? -12.255 11.254 -4.275 1.00 77.62 367 ASP A N 1
ATOM 2778 C CA . ASP A 1 367 ? -12.756 11.642 -2.933 1.00 77.62 367 ASP A CA 1
ATOM 2779 C C . ASP A 1 367 ? -13.787 10.686 -2.283 1.00 77.62 367 ASP A C 1
ATOM 2781 O O . ASP A 1 367 ? -13.526 10.097 -1.234 1.00 77.62 367 ASP A O 1
ATOM 2785 N N . LYS A 1 368 ? -14.949 10.486 -2.924 1.00 83.88 368 LYS A N 1
ATOM 2786 C CA . LYS A 1 368 ? -16.067 9.667 -2.401 1.00 83.88 368 LYS A CA 1
ATOM 2787 C C . LYS A 1 368 ? -16.399 8.428 -3.242 1.00 83.88 368 LYS A C 1
ATOM 2789 O O . LYS A 1 368 ? -17.430 7.790 -3.014 1.00 83.88 368 LYS A O 1
ATOM 2794 N N . GLN A 1 369 ? -15.565 8.100 -4.227 1.00 90.06 369 GLN A N 1
ATOM 2795 C CA . GLN A 1 369 ? -15.808 7.005 -5.167 1.00 90.06 369 GLN A CA 1
ATOM 2796 C C . GLN A 1 369 ? -14.516 6.499 -5.811 1.00 90.06 369 GLN A C 1
ATOM 2798 O O . GLN A 1 369 ? -13.649 7.283 -6.190 1.00 90.06 369 GLN A O 1
ATOM 2803 N N . CYS A 1 370 ? -14.411 5.194 -6.027 1.00 93.06 370 CYS A N 1
ATOM 2804 C CA . CYS A 1 370 ? -13.426 4.658 -6.959 1.00 93.06 370 CYS A CA 1
ATOM 2805 C C . CYS A 1 370 ? -14.029 4.643 -8.370 1.00 93.06 370 CYS A C 1
ATOM 2807 O O . CYS A 1 370 ? -15.225 4.414 -8.530 1.00 93.06 370 CYS A O 1
ATOM 2809 N N . ALA A 1 371 ? -13.212 4.874 -9.391 1.00 94.50 371 ALA A N 1
ATOM 2810 C CA . ALA A 1 371 ? -13.585 4.751 -10.795 1.00 94.50 371 ALA A CA 1
ATOM 2811 C C . ALA A 1 371 ? -12.803 3.612 -11.449 1.00 94.50 371 ALA A C 1
ATOM 2813 O O . ALA A 1 371 ? -11.649 3.364 -11.091 1.00 94.50 371 ALA A O 1
ATOM 2814 N N . VAL A 1 372 ? -13.427 2.949 -12.420 1.00 97.00 372 VAL A N 1
ATOM 2815 C CA . VAL A 1 372 ? -12.767 1.994 -13.315 1.00 97.00 372 VAL A CA 1
ATOM 2816 C C . VAL A 1 372 ? -12.883 2.517 -14.739 1.00 97.00 372 VAL A C 1
ATOM 2818 O O . VAL A 1 372 ? -13.985 2.790 -15.215 1.00 97.00 372 VAL A O 1
ATOM 2821 N N . LEU A 1 373 ? -11.739 2.678 -15.397 1.00 97.38 373 LEU A N 1
ATOM 2822 C CA . LEU A 1 373 ? -11.629 3.127 -16.780 1.00 97.38 373 LEU A CA 1
ATOM 2823 C C . LEU A 1 373 ? -11.402 1.933 -17.705 1.00 97.38 373 LEU A C 1
ATOM 2825 O O . LEU A 1 373 ? -10.664 1.016 -17.345 1.00 97.38 373 LEU A O 1
ATOM 2829 N N . ASP A 1 374 ? -11.967 2.003 -18.905 1.00 95.88 374 ASP A N 1
ATOM 2830 C CA . ASP A 1 374 ? -11.534 1.239 -20.072 1.00 95.88 374 ASP A CA 1
ATOM 2831 C C . ASP A 1 374 ? -10.433 2.030 -20.792 1.00 95.88 374 ASP A C 1
ATOM 2833 O O . ASP A 1 374 ? -10.624 3.192 -21.156 1.00 95.88 374 ASP A O 1
ATOM 2837 N N . LEU A 1 375 ? -9.266 1.414 -20.968 1.00 96.44 375 LEU A N 1
ATOM 2838 C CA . LEU A 1 375 ? -8.091 2.016 -21.599 1.00 96.44 375 LEU A CA 1
ATOM 2839 C C . LEU A 1 375 ? -8.046 1.797 -23.117 1.00 96.44 375 LEU A C 1
ATOM 2841 O O . LEU A 1 375 ? -7.243 2.434 -23.794 1.00 96.44 375 LEU A O 1
ATOM 2845 N N . GLU A 1 376 ? -8.873 0.905 -23.662 1.00 94.69 376 GLU A N 1
ATOM 2846 C CA . GLU A 1 376 ? -9.042 0.703 -25.104 1.00 94.69 376 GLU A CA 1
ATOM 2847 C C . GLU A 1 376 ? -10.002 1.765 -25.666 1.00 94.69 376 GLU A C 1
ATOM 2849 O O . GLU A 1 376 ? -9.702 2.401 -26.675 1.00 94.69 376 GLU A O 1
ATOM 2854 N N . ALA A 1 377 ? -11.103 2.034 -24.955 1.00 93.69 377 ALA A N 1
ATOM 2855 C CA . ALA A 1 377 ? -12.046 3.109 -25.269 1.00 93.69 377 ALA A CA 1
ATOM 2856 C C . ALA A 1 377 ? -11.611 4.497 -24.749 1.00 93.69 377 ALA A C 1
ATOM 2858 O O . ALA A 1 377 ? -12.083 5.509 -25.263 1.00 93.69 377 ALA A O 1
ATOM 2859 N N . ASN A 1 378 ? -10.711 4.556 -23.756 1.00 94.19 378 ASN A N 1
ATOM 2860 C CA . ASN A 1 378 ? -10.351 5.760 -22.990 1.00 94.19 378 ASN A CA 1
ATOM 2861 C C . ASN A 1 378 ? -11.559 6.404 -22.267 1.00 94.19 378 ASN A C 1
ATOM 2863 O O . ASN A 1 378 ? -11.733 7.621 -22.287 1.00 94.19 378 ASN A O 1
ATOM 2867 N N . GLU A 1 379 ? -12.402 5.599 -21.611 1.00 94.81 379 GLU A N 1
ATOM 2868 C CA . GLU A 1 379 ? -13.645 6.059 -20.966 1.00 94.81 379 GLU A CA 1
ATOM 2869 C C . GLU A 1 379 ? -13.787 5.556 -19.522 1.00 94.81 379 GLU A C 1
ATOM 2871 O O . GLU A 1 379 ? -13.325 4.470 -19.180 1.00 94.81 379 GLU A O 1
ATOM 2876 N N . VAL A 1 380 ? -14.482 6.308 -18.660 1.00 96.00 380 VAL A N 1
ATOM 2877 C CA . VAL A 1 380 ? -14.872 5.826 -17.322 1.00 96.00 380 VAL A CA 1
ATOM 2878 C C . VAL A 1 380 ? -16.061 4.874 -17.467 1.00 96.00 380 VAL A C 1
ATOM 2880 O O . VAL A 1 380 ? -17.180 5.306 -17.739 1.00 96.00 380 VAL A O 1
ATOM 2883 N N . LEU A 1 381 ? -15.841 3.572 -17.267 1.00 95.25 381 LEU A N 1
ATOM 2884 C CA . LEU A 1 381 ? -16.901 2.564 -17.361 1.00 95.25 381 LEU A CA 1
ATOM 2885 C C . LEU A 1 381 ? -17.917 2.728 -16.239 1.00 95.25 381 LEU A C 1
ATOM 2887 O O . LEU A 1 381 ? -19.106 2.870 -16.499 1.00 95.25 381 LEU A O 1
ATOM 2891 N N . ALA A 1 382 ? -17.448 2.716 -14.995 1.00 93.94 382 ALA A N 1
ATOM 2892 C CA . ALA A 1 382 ? -18.299 2.765 -13.816 1.00 93.94 382 ALA A CA 1
ATOM 2893 C C . ALA A 1 382 ? -17.576 3.438 -12.646 1.00 93.94 382 ALA A C 1
ATOM 2895 O O . ALA A 1 382 ? -16.341 3.458 -12.578 1.00 93.94 382 ALA A O 1
ATOM 2896 N N . THR A 1 383 ? -18.357 3.937 -11.690 1.00 93.19 383 THR A N 1
ATOM 2897 C CA . THR A 1 383 ? -17.863 4.331 -10.370 1.00 93.19 383 THR A CA 1
ATOM 2898 C C . THR A 1 383 ? -18.496 3.456 -9.291 1.00 93.19 383 THR A C 1
ATOM 2900 O O . THR A 1 383 ? -19.621 2.981 -9.433 1.00 93.19 383 THR A O 1
ATOM 2903 N N . VAL A 1 384 ? -17.758 3.212 -8.209 1.00 91.44 384 VAL A N 1
ATOM 2904 C CA . VAL A 1 384 ? -18.251 2.528 -7.009 1.00 91.44 384 VAL A CA 1
ATOM 2905 C C . VAL A 1 384 ? -18.069 3.449 -5.800 1.00 91.44 384 VAL A C 1
ATOM 2907 O O . VAL A 1 384 ? -16.989 4.023 -5.624 1.00 91.44 384 VAL A O 1
ATOM 2910 N N . PRO A 1 385 ? -19.102 3.654 -4.966 1.00 88.31 385 PRO A N 1
ATOM 2911 C CA . PRO A 1 385 ? -19.029 4.601 -3.862 1.00 88.31 385 PRO A CA 1
ATOM 2912 C C . PRO A 1 385 ? -18.126 4.073 -2.743 1.00 88.31 385 PRO A C 1
ATOM 2914 O O . PRO A 1 385 ? -18.186 2.900 -2.386 1.00 88.31 385 PRO A O 1
ATOM 2917 N N . THR A 1 386 ? -17.360 4.962 -2.107 1.00 82.94 386 THR A N 1
ATOM 2918 C CA . THR A 1 386 ? -16.651 4.661 -0.844 1.00 82.94 386 THR A CA 1
ATOM 2919 C C . THR A 1 386 ? -17.507 4.986 0.393 1.00 82.94 386 THR A C 1
ATOM 2921 O O . THR A 1 386 ? -17.036 4.871 1.524 1.00 82.94 386 THR A O 1
ATOM 2924 N N . THR A 1 387 ? -18.768 5.394 0.176 1.00 74.75 387 THR A N 1
ATOM 2925 C CA . THR A 1 387 ? -19.792 5.818 1.157 1.00 74.75 387 THR A CA 1
ATOM 2926 C C . THR A 1 387 ? -19.264 6.753 2.250 1.00 74.75 387 THR A C 1
ATOM 2928 O O . THR A 1 387 ? -19.338 6.454 3.442 1.00 74.75 387 THR A O 1
ATOM 2931 N N . SER A 1 388 ? -18.738 7.910 1.836 1.00 62.22 388 SER A N 1
ATOM 2932 C CA . SER A 1 388 ? -18.299 9.001 2.728 1.00 62.22 388 SER A CA 1
ATOM 2933 C C . SER A 1 388 ? -17.178 8.632 3.714 1.00 62.22 388 SER A C 1
ATOM 2935 O O . SER A 1 388 ? -16.997 9.308 4.727 1.00 62.22 388 SER A O 1
ATOM 2937 N N . ARG A 1 389 ? -16.404 7.579 3.425 1.00 73.31 389 ARG A N 1
ATOM 2938 C CA . ARG A 1 389 ? -15.220 7.190 4.200 1.00 73.31 389 ARG A CA 1
ATOM 2939 C C . ARG A 1 389 ? -13.995 7.957 3.695 1.00 73.31 389 ARG A C 1
ATOM 2941 O O . ARG A 1 389 ? -13.713 7.948 2.502 1.00 73.31 389 ARG A O 1
ATOM 2948 N N . HIS A 1 390 ? -13.238 8.576 4.599 1.00 74.50 390 HIS A N 1
ATOM 2949 C CA . HIS A 1 390 ? -11.954 9.194 4.262 1.00 74.50 390 HIS A CA 1
ATOM 2950 C C . HIS A 1 390 ? -10.875 8.108 4.121 1.00 74.50 390 HIS A C 1
ATOM 2952 O O . HIS A 1 390 ? -10.554 7.424 5.093 1.00 74.50 390 HIS A O 1
ATOM 2958 N N . LEU A 1 391 ? -10.324 7.950 2.915 1.00 81.75 391 LEU A N 1
ATOM 2959 C CA . LEU A 1 391 ? -9.292 6.961 2.585 1.00 81.75 391 LEU A CA 1
ATOM 2960 C C . LEU A 1 391 ? -7.995 7.688 2.194 1.00 81.75 391 LEU A C 1
ATOM 2962 O O . LEU A 1 391 ? -7.747 7.888 1.007 1.00 81.75 391 LEU A O 1
ATOM 2966 N N . PRO A 1 392 ? -7.177 8.163 3.149 1.00 84.44 392 PRO A N 1
ATOM 2967 C CA . PRO A 1 392 ? -5.980 8.926 2.819 1.00 84.44 392 PRO A CA 1
ATOM 2968 C C . PRO A 1 392 ? -4.893 8.017 2.229 1.00 84.44 392 PRO A C 1
ATOM 2970 O O . PRO A 1 392 ? -4.733 6.871 2.654 1.00 84.44 392 PRO A O 1
ATOM 2973 N N . TRP A 1 393 ? -4.149 8.559 1.258 1.00 87.69 393 TRP A N 1
ATOM 2974 C CA . TRP A 1 393 ? -3.135 7.851 0.459 1.00 87.69 393 TRP A CA 1
ATOM 2975 C C . TRP A 1 393 ? -3.653 6.518 -0.117 1.00 87.69 393 TRP A C 1
ATOM 2977 O O . TRP A 1 393 ? -3.082 5.459 0.166 1.00 87.69 393 TRP A O 1
ATOM 2987 N N . PRO A 1 394 ? -4.764 6.544 -0.881 1.00 91.75 394 PRO A N 1
ATOM 2988 C CA . PRO A 1 394 ? -5.430 5.329 -1.320 1.00 91.75 394 PRO A CA 1
ATOM 2989 C C . PRO A 1 394 ? -4.539 4.550 -2.288 1.00 91.75 394 PRO A C 1
ATOM 2991 O O . PRO A 1 394 ? -3.933 5.116 -3.200 1.00 91.75 394 PRO A O 1
ATOM 2994 N N . LYS A 1 395 ? -4.480 3.233 -2.098 1.00 94.31 395 LYS A N 1
ATOM 2995 C CA . LYS A 1 395 ? -3.830 2.302 -3.017 1.00 94.31 395 LYS A CA 1
ATOM 2996 C C . LYS A 1 395 ? -4.861 1.325 -3.562 1.00 94.31 395 LYS A C 1
ATOM 2998 O O . LYS A 1 395 ? -5.502 0.604 -2.794 1.00 94.31 395 LYS A O 1
ATOM 3003 N N . MET A 1 396 ? -5.012 1.305 -4.878 1.00 96.56 396 MET A N 1
ATOM 3004 C CA . MET A 1 396 ? -5.921 0.400 -5.572 1.00 96.56 396 MET A CA 1
ATOM 3005 C C . MET A 1 396 ? -5.255 -0.963 -5.809 1.00 96.56 396 MET A C 1
ATOM 3007 O O . MET A 1 396 ? -4.029 -1.059 -5.848 1.00 96.56 396 MET A O 1
ATOM 3011 N N . ALA A 1 397 ? -6.056 -2.012 -6.006 1.00 96.00 397 ALA A N 1
ATOM 3012 C CA . ALA A 1 397 ? -5.599 -3.286 -6.566 1.00 96.00 397 ALA A CA 1
ATOM 3013 C C . ALA A 1 397 ? -6.732 -4.036 -7.278 1.00 96.00 397 ALA A C 1
ATOM 3015 O O . ALA A 1 397 ? -7.803 -4.240 -6.703 1.00 96.00 397 ALA A O 1
ATOM 3016 N N . ILE A 1 398 ? -6.471 -4.493 -8.503 1.00 95.56 398 ILE A N 1
ATOM 3017 C CA . ILE A 1 398 ? -7.371 -5.333 -9.305 1.00 95.56 398 ILE A CA 1
ATOM 3018 C C . ILE A 1 398 ? -6.879 -6.786 -9.224 1.00 95.56 398 ILE A C 1
ATOM 3020 O O . ILE A 1 398 ? -5.680 -7.039 -9.330 1.00 95.56 398 ILE A O 1
ATOM 3024 N N . SER A 1 399 ? -7.777 -7.749 -9.011 1.00 93.50 399 SER A N 1
ATOM 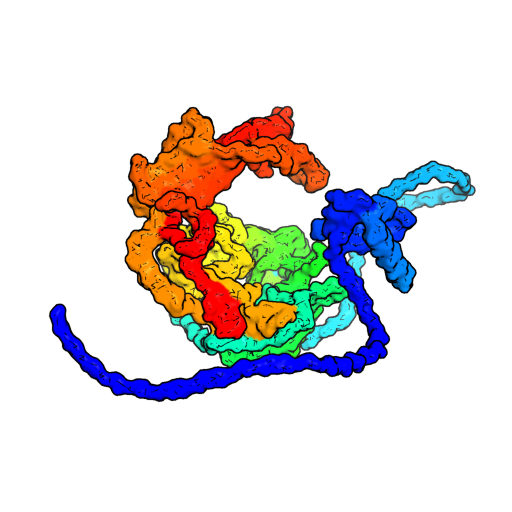3025 C CA . SER A 1 399 ? -7.442 -9.182 -9.073 1.00 93.50 399 SER A CA 1
ATOM 3026 C C . SER A 1 399 ? -7.053 -9.609 -10.497 1.00 93.50 399 SER A C 1
ATOM 3028 O O . SER A 1 399 ? -7.728 -9.159 -11.430 1.00 93.50 399 SER A O 1
ATOM 3030 N N . PRO A 1 400 ? -6.096 -10.533 -10.699 1.00 88.50 400 PRO A N 1
ATOM 3031 C CA . PRO A 1 400 ? -5.706 -10.987 -12.040 1.00 88.50 400 PRO A CA 1
ATOM 3032 C C . PRO A 1 400 ? -6.870 -11.510 -12.902 1.00 88.50 400 PRO A C 1
ATOM 3034 O O . PRO A 1 400 ? -6.897 -11.298 -14.115 1.00 88.50 400 PRO A O 1
ATOM 3037 N N . GLU A 1 401 ? -7.858 -12.142 -12.267 1.00 90.31 401 GLU A N 1
ATOM 3038 C CA . GLU A 1 401 ? -9.057 -12.717 -12.884 1.00 90.31 401 GLU A CA 1
ATOM 3039 C C . GLU A 1 401 ? -10.187 -11.697 -13.150 1.00 90.31 401 GLU A C 1
ATOM 3041 O O . GLU A 1 401 ? -11.249 -12.081 -13.636 1.00 90.31 401 GLU A O 1
ATOM 3046 N N . LEU A 1 402 ? -9.987 -10.405 -12.850 1.00 93.50 402 LEU A N 1
ATOM 3047 C CA . LEU A 1 402 ? -11.010 -9.343 -12.924 1.00 93.50 402 LEU A CA 1
ATOM 3048 C C . LEU A 1 402 ? -12.287 -9.644 -12.108 1.00 93.50 402 LEU A C 1
ATOM 3050 O O . LEU A 1 402 ? -13.399 -9.355 -12.536 1.00 93.50 402 LEU A O 1
ATOM 3054 N N . THR A 1 403 ? -12.141 -10.231 -10.919 1.00 94.56 403 THR A N 1
ATOM 3055 C CA . THR A 1 403 ? -13.222 -10.580 -9.976 1.00 94.56 403 THR A CA 1
ATOM 3056 C C . THR A 1 403 ? -13.315 -9.642 -8.770 1.00 94.56 403 THR A C 1
ATOM 3058 O O . THR A 1 403 ? -14.396 -9.453 -8.210 1.00 94.56 403 THR A O 1
ATOM 3061 N N . ARG A 1 404 ? -12.207 -9.030 -8.343 1.00 96.00 404 ARG A N 1
ATOM 3062 C CA . ARG A 1 404 ? -12.132 -8.164 -7.159 1.00 96.00 404 ARG A CA 1
ATOM 3063 C C . ARG A 1 404 ? -11.444 -6.843 -7.457 1.00 96.00 404 ARG A C 1
ATOM 3065 O O . ARG A 1 404 ? -10.391 -6.800 -8.094 1.00 96.00 404 ARG A O 1
ATOM 3072 N N . LEU A 1 405 ? -11.994 -5.785 -6.875 1.00 96.88 405 LEU A N 1
ATOM 3073 C CA . LEU A 1 405 ? -11.327 -4.504 -6.696 1.00 96.88 405 LEU A CA 1
ATOM 3074 C C . LEU A 1 405 ? -11.088 -4.285 -5.205 1.00 96.88 405 LEU A C 1
ATOM 3076 O O . LEU A 1 405 ? -12.021 -4.429 -4.422 1.00 96.88 405 LEU A O 1
ATOM 3080 N N . ALA A 1 406 ? -9.876 -3.903 -4.812 1.00 96.31 406 ALA A N 1
ATOM 3081 C CA . ALA A 1 406 ? -9.585 -3.378 -3.482 1.00 96.31 406 ALA A CA 1
ATOM 3082 C C . ALA A 1 406 ? -9.213 -1.895 -3.558 1.00 96.31 406 ALA A C 1
ATOM 3084 O O . ALA A 1 406 ? -8.464 -1.486 -4.446 1.00 96.31 406 ALA A O 1
ATOM 3085 N N . CYS A 1 407 ? -9.669 -1.121 -2.575 1.00 94.81 407 CYS A N 1
ATOM 3086 C CA . CYS A 1 407 ? -9.092 0.170 -2.215 1.00 94.81 407 CYS A CA 1
ATOM 3087 C C . CYS A 1 407 ? -8.585 0.079 -0.776 1.00 94.81 407 CYS A C 1
ATOM 3089 O O . CYS A 1 407 ? -9.358 -0.181 0.149 1.00 94.81 407 CYS A O 1
ATOM 3091 N N . VAL A 1 408 ? -7.286 0.294 -0.587 1.00 92.56 408 VAL A N 1
ATOM 3092 C CA . VAL A 1 408 ? -6.626 0.287 0.720 1.00 92.56 408 VAL A CA 1
ATOM 3093 C C . VAL A 1 408 ? -6.278 1.718 1.095 1.00 92.56 408 VAL A C 1
ATOM 3095 O O . VAL A 1 408 ? -5.494 2.361 0.403 1.00 92.56 408 VAL A O 1
ATOM 3098 N N . GLY A 1 409 ? -6.851 2.217 2.186 1.00 88.25 409 GLY A N 1
ATOM 3099 C CA . GLY A 1 409 ? -6.562 3.541 2.730 1.00 88.25 409 GLY A CA 1
ATOM 3100 C C . GLY A 1 409 ? -6.238 3.425 4.210 1.00 88.25 409 GLY A C 1
ATOM 3101 O O . GLY A 1 409 ? -7.097 3.025 4.992 1.00 88.25 409 GLY A O 1
ATOM 3102 N N . HIS A 1 410 ? -5.011 3.787 4.591 1.00 83.12 410 HIS A N 1
ATOM 3103 C CA . HIS A 1 410 ? -4.538 3.833 5.980 1.00 83.12 410 HIS A CA 1
ATOM 3104 C C . HIS A 1 410 ? -4.663 2.505 6.764 1.00 83.12 410 HIS A C 1
ATOM 3106 O O . HIS A 1 410 ? -3.737 1.694 6.758 1.00 83.12 410 HIS A O 1
ATOM 3112 N N . ASP A 1 411 ? -5.781 2.289 7.455 1.00 81.81 411 ASP A N 1
ATOM 3113 C CA . ASP A 1 411 ? -6.094 1.125 8.289 1.00 81.81 411 ASP A CA 1
ATOM 3114 C C . ASP A 1 411 ? -7.285 0.301 7.763 1.00 81.81 411 ASP A C 1
ATOM 3116 O O . ASP A 1 411 ? -7.735 -0.638 8.427 1.00 81.81 411 ASP A O 1
ATOM 3120 N N . ARG A 1 412 ? -7.800 0.656 6.580 1.00 86.94 412 ARG A N 1
ATOM 3121 C CA . ARG A 1 412 ? -9.037 0.136 5.992 1.00 86.94 412 ARG A CA 1
ATOM 3122 C C . ARG A 1 412 ? -8.800 -0.452 4.606 1.00 86.94 412 ARG A C 1
ATOM 3124 O O . ARG A 1 412 ? -8.091 0.122 3.782 1.00 86.94 412 ARG A O 1
ATOM 3131 N N . VAL A 1 413 ? -9.473 -1.566 4.337 1.00 92.38 413 VAL A N 1
ATOM 3132 C CA . VAL A 1 413 ? -9.596 -2.185 3.014 1.00 92.38 413 VAL A CA 1
ATOM 3133 C C . VAL A 1 413 ? -11.076 -2.252 2.663 1.00 92.38 413 VAL A C 1
ATOM 3135 O O . VAL A 1 413 ? -11.849 -2.875 3.389 1.00 92.38 413 VAL A O 1
ATOM 3138 N N . ILE A 1 414 ? -11.469 -1.637 1.553 1.00 93.69 414 ILE A N 1
ATOM 3139 C CA . ILE A 1 414 ? -12.791 -1.838 0.952 1.00 93.69 414 ILE A CA 1
ATOM 3140 C C . ILE A 1 414 ? -12.610 -2.752 -0.255 1.00 93.69 414 ILE A C 1
ATOM 3142 O O . ILE A 1 414 ? -11.661 -2.569 -1.020 1.00 93.69 414 ILE A O 1
ATOM 3146 N N . VAL A 1 415 ? -13.485 -3.746 -0.401 1.00 96.00 415 VAL A N 1
ATOM 3147 C CA . VAL A 1 415 ? -13.470 -4.689 -1.521 1.00 96.00 415 VAL A CA 1
ATOM 3148 C C . VAL A 1 415 ? -14.820 -4.703 -2.217 1.00 96.00 415 VAL A C 1
ATOM 3150 O O . VAL A 1 415 ? -15.848 -4.903 -1.567 1.00 96.00 415 VAL A O 1
ATOM 3153 N N . TRP A 1 416 ? -14.789 -4.583 -3.541 1.00 95.56 416 TRP A N 1
ATOM 3154 C CA . TRP A 1 416 ? -15.940 -4.750 -4.420 1.00 95.56 416 TRP A CA 1
ATOM 3155 C C . TRP A 1 416 ? -15.785 -5.994 -5.294 1.00 95.56 416 TRP A C 1
ATOM 3157 O O . TRP A 1 416 ? -14.672 -6.382 -5.664 1.00 95.56 416 TRP A O 1
ATOM 3167 N N . ASP A 1 417 ? -16.914 -6.604 -5.632 1.00 94.69 417 ASP A N 1
ATOM 3168 C CA . ASP A 1 417 ? -17.004 -7.592 -6.704 1.00 94.69 417 ASP A CA 1
ATOM 3169 C C . ASP A 1 417 ? -17.019 -6.864 -8.062 1.00 94.69 417 ASP A C 1
ATOM 3171 O O . ASP A 1 417 ? -17.742 -5.885 -8.235 1.00 94.69 417 ASP A O 1
ATOM 3175 N N . LEU A 1 418 ? -16.190 -7.296 -9.017 1.00 94.00 418 LEU A N 1
ATOM 3176 C CA . LEU A 1 418 ? -16.065 -6.647 -10.330 1.00 94.00 418 LEU A CA 1
ATOM 3177 C C . LEU A 1 418 ? -17.110 -7.116 -11.351 1.00 94.00 418 LEU A C 1
ATOM 3179 O O . LEU A 1 418 ? -17.273 -6.458 -12.377 1.00 94.00 418 LEU A O 1
ATOM 3183 N N . GLN A 1 419 ? -17.817 -8.219 -11.096 1.00 91.38 419 GLN A N 1
ATOM 3184 C CA . GLN A 1 419 ? -18.948 -8.661 -11.911 1.00 91.38 419 GLN A CA 1
ATOM 3185 C C . GLN A 1 419 ? -20.243 -7.959 -11.487 1.00 91.38 419 GLN A C 1
ATOM 3187 O O . GLN A 1 419 ? -21.059 -7.613 -12.343 1.00 91.38 419 GLN A O 1
ATOM 3192 N N . THR A 1 420 ? -20.458 -7.758 -10.184 1.00 91.00 420 THR A N 1
ATOM 3193 C CA . THR A 1 420 ? -21.693 -7.153 -9.662 1.00 91.00 420 THR A CA 1
ATOM 3194 C C . THR A 1 420 ? -21.552 -5.691 -9.255 1.00 91.00 420 THR A C 1
ATOM 3196 O O . THR A 1 420 ? -22.580 -5.042 -9.085 1.00 91.00 420 THR A O 1
ATOM 3199 N N . GLY A 1 421 ? -20.345 -5.160 -9.057 1.00 90.12 421 GLY A N 1
ATOM 3200 C CA . GLY A 1 421 ? -20.109 -3.789 -8.590 1.00 90.12 421 GLY A CA 1
ATOM 3201 C C . GLY A 1 421 ? -20.493 -3.541 -7.128 1.00 90.12 421 GLY A C 1
ATOM 3202 O O . GLY A 1 421 ? -20.491 -2.398 -6.673 1.00 90.12 421 GLY A O 1
ATOM 3203 N N . GLU A 1 422 ? -20.849 -4.587 -6.382 1.00 91.94 422 GLU A N 1
ATOM 3204 C CA . GLU A 1 422 ? -21.285 -4.483 -4.990 1.00 91.94 422 GLU A CA 1
ATOM 3205 C C . GLU A 1 422 ? -20.091 -4.455 -4.033 1.00 91.94 422 GLU A C 1
ATOM 3207 O O . GLU A 1 422 ? -19.118 -5.190 -4.205 1.00 91.94 422 GLU A O 1
ATOM 3212 N N . GLU A 1 423 ? -20.176 -3.621 -2.992 1.00 93.44 423 GLU A N 1
ATOM 3213 C CA . GLU A 1 423 ? -19.229 -3.646 -1.876 1.00 93.44 423 GLU A CA 1
ATOM 3214 C C . GLU A 1 423 ? -19.428 -4.953 -1.094 1.00 93.44 423 GLU A C 1
ATOM 3216 O O . GLU A 1 423 ? -20.417 -5.124 -0.382 1.00 93.44 423 GLU A O 1
ATOM 3221 N N . ILE A 1 424 ? -18.490 -5.893 -1.229 1.00 93.38 424 ILE A N 1
ATOM 3222 C CA . ILE A 1 424 ? -18.571 -7.197 -0.563 1.00 93.38 424 ILE A CA 1
ATOM 3223 C C . ILE A 1 424 ? -17.925 -7.190 0.822 1.00 93.38 424 ILE A C 1
ATOM 3225 O O . ILE A 1 424 ? -18.282 -8.030 1.655 1.00 93.38 424 ILE A O 1
ATOM 3229 N N . ARG A 1 425 ? -16.963 -6.293 1.092 1.00 92.19 425 ARG A N 1
ATOM 3230 C CA . ARG A 1 425 ? -16.276 -6.187 2.392 1.00 92.19 425 ARG A CA 1
ATOM 3231 C C . ARG A 1 425 ? -15.800 -4.768 2.704 1.00 92.19 425 ARG A C 1
ATOM 3233 O O . ARG A 1 425 ? -15.198 -4.109 1.865 1.00 92.19 425 ARG A O 1
ATOM 3240 N N . GLU A 1 426 ? -15.924 -4.401 3.976 1.00 89.94 426 GLU A N 1
ATOM 3241 C CA . GLU A 1 426 ? -15.170 -3.335 4.641 1.00 89.94 426 GLU A CA 1
ATOM 3242 C C . GLU A 1 426 ? -14.367 -3.998 5.771 1.00 89.94 426 GLU A C 1
ATOM 3244 O O . GLU A 1 426 ? -14.958 -4.571 6.686 1.00 89.94 426 GLU A O 1
ATOM 3249 N N . ILE A 1 427 ? -13.036 -3.963 5.700 1.00 88.69 427 ILE A N 1
ATOM 3250 C CA . ILE A 1 427 ? -12.142 -4.638 6.648 1.00 88.69 427 ILE A CA 1
ATOM 3251 C C . ILE A 1 427 ? -11.252 -3.599 7.319 1.00 88.69 427 ILE A C 1
ATOM 3253 O O . ILE A 1 427 ? -10.487 -2.903 6.652 1.00 88.69 427 ILE A O 1
ATOM 3257 N N . VAL A 1 428 ? -11.308 -3.531 8.649 1.00 83.94 428 VAL A N 1
ATOM 3258 C CA . VAL A 1 428 ? -10.303 -2.811 9.438 1.00 83.94 428 VAL A CA 1
ATOM 3259 C C . VAL A 1 428 ? -9.072 -3.703 9.510 1.00 83.94 428 VAL A C 1
ATOM 3261 O O . VAL A 1 428 ? -9.017 -4.641 10.305 1.00 83.94 428 VAL A O 1
ATOM 3264 N N . SER A 1 429 ? -8.081 -3.441 8.660 1.00 78.56 429 SER A N 1
ATOM 3265 C CA . SER A 1 429 ? -6.785 -4.092 8.796 1.00 78.56 429 SER A CA 1
ATOM 3266 C C . SER A 1 429 ? -6.034 -3.543 10.008 1.00 78.56 429 SER A C 1
ATOM 3268 O O . SER A 1 429 ? -5.254 -4.274 10.605 1.00 78.56 429 SER A O 1
ATOM 3270 N N . GLY A 1 430 ? -6.217 -2.276 10.385 1.00 77.88 430 GLY A N 1
ATOM 3271 C CA . GLY A 1 430 ? -5.206 -1.576 11.182 1.00 77.88 430 GLY A CA 1
ATOM 3272 C C . GLY A 1 430 ? -4.018 -1.173 10.301 1.00 77.88 430 GLY A C 1
ATOM 3273 O O . GLY A 1 430 ? -3.893 -1.657 9.170 1.00 77.88 430 GLY A O 1
ATOM 3274 N N . HIS A 1 431 ? -3.148 -0.295 10.807 1.00 75.88 431 HIS A N 1
ATOM 3275 C CA . HIS A 1 431 ? -2.025 0.235 10.029 1.00 75.88 431 HIS A CA 1
ATOM 3276 C C . HIS A 1 431 ? -1.157 -0.881 9.425 1.00 75.88 431 HIS A C 1
ATOM 3278 O O . HIS A 1 431 ? -0.757 -1.832 10.108 1.00 75.88 431 HIS A O 1
ATOM 3284 N N . VAL A 1 432 ? -0.839 -0.737 8.141 1.00 76.50 432 VAL A N 1
ATOM 3285 C CA . VAL A 1 432 ? 0.170 -1.538 7.447 1.00 76.50 432 VAL A CA 1
ATOM 3286 C C . VAL A 1 432 ? 1.223 -0.571 6.924 1.00 76.50 432 VAL A C 1
ATOM 3288 O O . VAL A 1 432 ? 0.923 0.299 6.110 1.00 76.50 432 VAL A O 1
ATOM 3291 N N . HIS A 1 433 ? 2.447 -0.684 7.434 1.00 69.44 433 HIS A N 1
ATOM 3292 C CA . HIS A 1 433 ? 3.551 0.175 7.015 1.00 69.44 433 HIS A CA 1
ATOM 3293 C C . HIS A 1 433 ? 4.119 -0.279 5.661 1.00 69.44 433 HIS A C 1
ATOM 3295 O O . HIS A 1 433 ? 4.096 -1.465 5.337 1.00 69.44 433 HIS A O 1
ATOM 3301 N N . GLY A 1 434 ? 4.677 0.668 4.903 1.00 69.81 434 GLY A N 1
ATOM 3302 C CA . GLY A 1 434 ? 5.401 0.408 3.658 1.00 69.81 434 GLY A CA 1
ATOM 3303 C C . GLY A 1 434 ? 4.699 0.910 2.393 1.00 69.81 434 GLY A C 1
ATOM 3304 O O . GLY A 1 434 ? 3.470 0.979 2.294 1.00 69.81 434 GLY A O 1
ATOM 3305 N N . ASP A 1 435 ? 5.506 1.248 1.389 1.00 76.62 435 ASP A N 1
ATOM 3306 C CA . ASP A 1 435 ? 5.028 1.837 0.135 1.00 76.62 435 ASP A CA 1
ATOM 3307 C C . ASP A 1 435 ? 4.500 0.818 -0.878 1.00 76.62 435 ASP A C 1
ATOM 3309 O O . ASP A 1 435 ? 3.737 1.205 -1.764 1.00 76.62 435 ASP A O 1
ATOM 3313 N N . ALA A 1 436 ? 4.784 -0.475 -0.685 1.00 86.75 436 ALA A N 1
ATOM 3314 C CA . ALA A 1 436 ? 4.293 -1.564 -1.527 1.00 86.75 436 ALA A CA 1
ATOM 3315 C C . ALA A 1 436 ? 2.778 -1.472 -1.797 1.00 86.75 436 ALA A C 1
ATOM 3317 O O . ALA A 1 436 ? 1.978 -1.150 -0.904 1.00 86.75 436 ALA A O 1
ATOM 3318 N N . LEU A 1 437 ? 2.399 -1.743 -3.047 1.00 91.00 437 LEU A N 1
ATOM 3319 C CA . LEU A 1 437 ? 1.003 -1.775 -3.475 1.00 91.00 437 LEU A CA 1
ATOM 3320 C C . LEU A 1 437 ? 0.292 -3.018 -2.900 1.00 91.00 437 LEU A C 1
ATOM 3322 O O . LEU A 1 437 ? 0.950 -4.033 -2.652 1.00 91.00 437 LEU A O 1
ATOM 3326 N N . PRO A 1 438 ? -1.032 -2.961 -2.666 1.00 93.50 438 PRO A N 1
ATOM 3327 C CA . PRO A 1 438 ? -1.824 -4.140 -2.340 1.00 93.50 438 PRO A CA 1
ATOM 3328 C C . PRO A 1 438 ? -1.825 -5.103 -3.529 1.00 93.50 438 PRO A C 1
ATOM 3330 O O . PRO A 1 438 ? -1.932 -4.668 -4.673 1.00 93.50 438 PRO A O 1
ATOM 3333 N N . LEU A 1 439 ? -1.701 -6.405 -3.278 1.00 92.38 439 LEU A N 1
ATOM 3334 C CA . LEU A 1 439 ? -1.556 -7.400 -4.345 1.00 92.38 439 LEU A CA 1
ATOM 3335 C C . LEU A 1 439 ? -2.456 -8.606 -4.097 1.00 92.38 439 LEU A C 1
ATOM 3337 O O . LEU A 1 439 ? -2.326 -9.310 -3.093 1.00 92.38 439 LEU A O 1
ATOM 3341 N N . TRP A 1 440 ? -3.399 -8.818 -5.010 1.00 93.56 440 TRP A N 1
ATOM 3342 C CA . TRP A 1 440 ? -4.311 -9.956 -4.991 1.00 93.56 440 TRP A CA 1
ATOM 3343 C C . TRP A 1 440 ? -3.585 -11.234 -5.405 1.00 93.56 440 TRP A C 1
ATOM 3345 O O . TRP A 1 440 ? -2.944 -11.279 -6.451 1.00 93.56 440 TRP A O 1
ATOM 3355 N N . LEU A 1 441 ? -3.731 -12.283 -4.598 1.00 89.56 441 LEU A N 1
ATOM 3356 C CA . LEU A 1 441 ? -3.277 -13.633 -4.933 1.00 89.56 441 LEU A CA 1
ATOM 3357 C C . LEU A 1 441 ? -4.408 -14.437 -5.577 1.00 89.56 441 LEU A C 1
ATOM 3359 O O . LEU A 1 441 ? -4.164 -15.214 -6.488 1.00 89.56 441 LEU A O 1
ATOM 3363 N N . ASP A 1 442 ? -5.634 -14.261 -5.085 1.00 87.81 442 ASP A N 1
ATOM 3364 C CA . ASP A 1 442 ? -6.900 -14.725 -5.659 1.00 87.81 442 ASP A CA 1
ATOM 3365 C C . ASP A 1 442 ? -8.063 -13.961 -5.010 1.00 87.81 442 ASP A C 1
ATOM 3367 O O . ASP A 1 442 ? -7.841 -13.159 -4.105 1.00 87.81 442 ASP A O 1
ATOM 3371 N N . ASP A 1 443 ? -9.297 -14.264 -5.417 1.00 90.19 443 ASP A N 1
ATOM 3372 C CA . ASP A 1 443 ? -10.565 -13.770 -4.862 1.00 90.19 443 ASP A CA 1
ATOM 3373 C C . ASP A 1 443 ? -10.663 -13.626 -3.328 1.00 90.19 443 ASP A C 1
ATOM 3375 O O . ASP A 1 443 ? -11.525 -12.882 -2.853 1.00 90.19 443 ASP A O 1
ATOM 3379 N N . ASN A 1 444 ? -9.861 -14.363 -2.550 1.00 92.69 444 ASN A N 1
ATOM 3380 C CA . ASN A 1 444 ? -9.920 -14.410 -1.088 1.00 92.69 444 ASN A CA 1
ATOM 3381 C C . ASN A 1 444 ? -8.686 -13.807 -0.407 1.00 92.69 444 ASN A C 1
ATOM 3383 O O . ASN A 1 444 ? -8.765 -13.498 0.780 1.00 92.69 444 ASN A O 1
ATOM 3387 N N . PHE A 1 445 ? -7.553 -13.672 -1.101 1.00 95.06 445 PHE A N 1
ATOM 3388 C CA . PHE A 1 445 ? -6.267 -13.363 -0.473 1.00 95.06 445 PHE A CA 1
ATOM 3389 C C . PHE A 1 445 ? -5.616 -12.111 -1.054 1.00 95.06 445 PHE A C 1
ATOM 3391 O O . PHE A 1 445 ? -5.278 -12.061 -2.236 1.00 95.06 445 PHE A O 1
ATOM 3398 N N . LEU A 1 446 ? -5.369 -11.131 -0.185 1.00 95.31 446 LEU A N 1
ATOM 3399 C CA . LEU A 1 446 ? -4.740 -9.852 -0.510 1.00 95.31 446 LEU A CA 1
ATOM 3400 C C . LEU A 1 446 ? -3.474 -9.686 0.341 1.00 95.31 446 LEU A C 1
ATOM 3402 O O . LEU A 1 446 ? -3.557 -9.747 1.570 1.00 95.31 446 LEU A O 1
ATOM 3406 N N . LEU A 1 447 ? -2.306 -9.476 -0.278 1.00 94.06 447 LEU A N 1
ATOM 3407 C CA . LEU A 1 447 ? -1.107 -9.068 0.455 1.00 94.06 447 LEU A CA 1
ATOM 3408 C C . LEU A 1 447 ? -1.052 -7.541 0.590 1.00 94.06 447 LEU A C 1
ATOM 3410 O O . LEU A 1 447 ? -1.232 -6.815 -0.385 1.00 94.06 447 LEU A O 1
ATOM 3414 N N . LEU A 1 448 ? -0.766 -7.063 1.799 1.00 93.38 448 LEU A N 1
ATOM 3415 C CA . LEU A 1 448 ? -0.622 -5.655 2.161 1.00 93.38 448 LEU A CA 1
ATOM 3416 C C . LEU A 1 448 ? 0.811 -5.370 2.631 1.00 93.38 448 LEU A C 1
ATOM 3418 O O . LEU A 1 448 ? 1.442 -6.203 3.288 1.00 93.38 448 LEU A O 1
ATOM 3422 N N . GLY A 1 449 ? 1.336 -4.188 2.291 1.00 89.75 449 GLY A N 1
ATOM 3423 C CA . GLY A 1 449 ? 2.665 -3.722 2.719 1.00 89.75 449 GLY A CA 1
ATOM 3424 C C . GLY A 1 449 ? 3.843 -4.589 2.261 1.00 89.75 449 GLY A C 1
ATOM 3425 O O . GLY A 1 449 ? 4.952 -4.417 2.752 1.00 89.75 449 GLY A O 1
ATOM 3426 N N . GLY A 1 450 ? 3.621 -5.551 1.360 1.00 90.56 450 GLY A N 1
ATOM 3427 C CA . GLY A 1 450 ? 4.641 -6.520 0.959 1.00 90.56 450 GLY A CA 1
ATOM 3428 C C . GLY A 1 450 ? 4.916 -7.635 1.981 1.00 90.56 450 GLY A C 1
ATOM 3429 O O . GLY A 1 450 ? 5.792 -8.461 1.726 1.00 90.56 450 GLY A O 1
ATOM 3430 N N . HIS A 1 451 ? 4.178 -7.714 3.099 1.00 91.19 451 HIS A N 1
ATOM 3431 C CA . HIS A 1 451 ? 4.420 -8.727 4.142 1.00 91.19 451 HIS A CA 1
ATOM 3432 C C . HIS A 1 451 ? 3.159 -9.354 4.765 1.00 91.19 451 HIS A C 1
ATOM 3434 O O . HIS A 1 451 ? 3.208 -10.502 5.204 1.00 91.19 451 HIS A O 1
ATOM 3440 N N . LEU A 1 452 ? 2.026 -8.648 4.816 1.00 92.75 452 LEU A N 1
ATOM 3441 C CA . LEU A 1 452 ? 0.837 -9.099 5.542 1.00 92.75 452 LEU A CA 1
ATOM 3442 C C . LEU A 1 452 ? -0.186 -9.741 4.607 1.00 92.75 452 LEU A C 1
ATOM 3444 O O . LEU A 1 452 ? -0.745 -9.073 3.746 1.00 92.75 452 LEU A O 1
ATOM 3448 N N . LEU A 1 453 ? -0.522 -11.002 4.848 1.00 94.25 453 LEU A N 1
ATOM 3449 C CA . LEU A 1 453 ? -1.589 -11.712 4.158 1.00 94.25 453 LEU A CA 1
ATOM 3450 C C . LEU A 1 453 ? -2.934 -11.539 4.867 1.00 94.25 453 LEU A C 1
ATOM 3452 O O . LEU A 1 453 ? -3.120 -12.017 5.989 1.00 94.25 453 LEU A O 1
ATOM 3456 N N . LEU A 1 454 ? -3.880 -10.916 4.171 1.00 94.94 454 LEU A N 1
ATOM 3457 C CA . LEU A 1 454 ? -5.275 -10.788 4.570 1.00 94.94 454 LEU A CA 1
ATOM 3458 C C . LEU A 1 454 ? -6.122 -11.869 3.877 1.00 94.94 454 LEU A C 1
ATOM 3460 O O . LEU A 1 454 ? -6.089 -11.997 2.655 1.00 94.94 454 LEU A O 1
ATOM 3464 N N . ASP A 1 455 ? -6.903 -12.614 4.657 1.00 95.25 455 ASP A N 1
ATOM 3465 C CA . ASP A 1 455 ? -8.061 -13.370 4.172 1.00 95.25 455 ASP A CA 1
ATOM 3466 C C . ASP A 1 455 ? -9.262 -12.418 4.149 1.00 95.25 455 ASP A C 1
ATOM 3468 O O . ASP A 1 455 ? -9.807 -12.048 5.191 1.00 95.25 455 ASP A O 1
ATOM 3472 N N . VAL A 1 456 ? -9.658 -12.000 2.952 1.00 95.38 456 VAL A N 1
ATOM 3473 C CA . VAL A 1 456 ? -10.760 -11.065 2.700 1.00 95.38 456 VAL A CA 1
ATOM 3474 C C . VAL A 1 456 ? -12.117 -11.710 2.986 1.00 95.38 456 VAL A C 1
ATOM 3476 O O . VAL A 1 456 ? -13.024 -11.059 3.513 1.00 95.38 456 VAL A O 1
ATOM 3479 N N . LYS A 1 457 ? -12.272 -13.004 2.683 1.00 93.81 457 LYS A N 1
ATOM 3480 C CA . LYS A 1 457 ? -13.544 -13.716 2.852 1.00 93.81 457 LYS A CA 1
ATOM 3481 C C . LYS A 1 457 ? -13.944 -13.767 4.323 1.00 93.81 457 LYS A C 1
ATOM 3483 O O . LYS A 1 457 ? -15.090 -13.434 4.641 1.00 93.81 457 LYS A O 1
ATOM 3488 N N . ASN A 1 458 ? -13.002 -14.144 5.185 1.00 92.19 458 ASN A N 1
ATOM 3489 C CA . ASN A 1 458 ? -13.194 -14.295 6.628 1.00 92.19 458 ASN A CA 1
ATOM 3490 C C . ASN A 1 458 ? -12.736 -13.066 7.439 1.00 92.19 458 ASN A C 1
ATOM 3492 O O . ASN A 1 458 ? -12.896 -13.055 8.656 1.00 92.19 458 ASN A O 1
ATOM 3496 N N . GLN A 1 459 ? -12.205 -12.032 6.776 1.00 92.25 459 GLN A N 1
ATOM 3497 C CA . GLN A 1 459 ? -11.715 -10.780 7.375 1.00 92.25 459 GLN A CA 1
ATOM 3498 C C . GLN A 1 459 ? -10.585 -10.994 8.405 1.00 92.25 459 GLN A C 1
ATOM 3500 O O . GLN A 1 459 ? -10.530 -10.335 9.443 1.00 92.25 459 GLN A O 1
ATOM 3505 N N . LEU A 1 460 ? -9.676 -11.936 8.130 1.00 90.31 460 LEU A N 1
ATOM 3506 C CA . LEU A 1 460 ? -8.589 -12.314 9.039 1.00 90.31 460 LEU A CA 1
ATOM 3507 C C . LEU A 1 460 ? -7.250 -11.750 8.561 1.00 90.31 460 LEU A C 1
ATOM 3509 O O . LEU A 1 460 ? -6.833 -12.005 7.431 1.00 90.31 460 LEU A O 1
ATOM 3513 N N . ARG A 1 461 ? -6.499 -11.095 9.454 1.00 91.44 461 ARG A N 1
ATOM 3514 C CA . ARG A 1 461 ? -5.043 -10.923 9.296 1.00 91.44 461 ARG A CA 1
ATOM 3515 C C . ARG A 1 461 ? -4.398 -12.300 9.469 1.00 91.44 461 ARG A C 1
ATOM 3517 O O . ARG A 1 461 ? -4.088 -12.711 10.583 1.00 91.44 461 ARG A O 1
ATOM 3524 N N . LEU A 1 462 ? -4.289 -13.062 8.385 1.00 92.62 462 LEU A N 1
ATOM 3525 C CA . LEU A 1 462 ? -3.971 -14.486 8.436 1.00 92.62 462 LEU A CA 1
ATOM 3526 C C . LEU A 1 462 ? -2.495 -14.738 8.749 1.00 92.62 462 LEU A C 1
ATOM 3528 O O . LEU A 1 462 ? -2.198 -15.519 9.652 1.00 92.62 462 LEU A O 1
ATOM 3532 N N . TRP A 1 463 ? -1.577 -14.105 8.012 1.00 93.38 463 TRP A N 1
ATOM 3533 C CA . TRP A 1 463 ? -0.146 -14.404 8.129 1.00 93.38 463 TRP A CA 1
ATOM 3534 C C . TRP A 1 463 ? 0.747 -13.177 7.946 1.00 93.38 463 TRP A C 1
ATOM 3536 O O . TRP A 1 463 ? 0.496 -12.359 7.068 1.00 93.38 463 TRP A O 1
ATOM 3546 N N . ASP A 1 464 ? 1.811 -13.078 8.740 1.00 92.44 464 ASP A N 1
ATOM 3547 C CA . ASP A 1 464 ? 2.876 -12.076 8.601 1.00 92.44 464 ASP A CA 1
ATOM 3548 C C . ASP A 1 464 ? 4.164 -12.725 8.054 1.00 92.44 464 ASP A C 1
ATOM 3550 O O . ASP A 1 464 ? 4.656 -13.700 8.627 1.00 92.44 464 ASP A O 1
ATOM 3554 N N . TYR A 1 465 ? 4.701 -12.204 6.948 1.00 92.50 465 TYR A N 1
ATOM 3555 C CA . TYR A 1 465 ? 5.935 -12.659 6.292 1.00 92.50 465 TYR A CA 1
ATOM 3556 C C . TYR A 1 465 ? 7.087 -11.680 6.561 1.00 92.50 465 TYR A C 1
ATOM 3558 O O . TYR A 1 465 ? 7.404 -10.815 5.746 1.00 92.50 465 TYR A O 1
ATOM 3566 N N . ALA A 1 466 ? 7.720 -11.811 7.726 1.00 91.31 466 ALA A N 1
ATOM 3567 C CA . ALA A 1 466 ? 8.787 -10.914 8.169 1.00 91.31 466 ALA A CA 1
ATOM 3568 C C . ALA A 1 466 ? 10.172 -11.296 7.601 1.00 91.31 466 ALA A C 1
ATOM 3570 O O . ALA A 1 466 ? 10.349 -12.365 7.026 1.00 91.31 466 ALA A O 1
ATOM 3571 N N . GLY A 1 467 ? 11.184 -10.449 7.816 1.00 89.56 467 GLY A N 1
ATOM 3572 C CA . GLY A 1 467 ? 12.601 -10.765 7.552 1.00 89.56 467 GLY A CA 1
ATOM 3573 C C . GLY A 1 467 ? 13.134 -10.375 6.169 1.00 89.56 467 GLY A C 1
ATOM 3574 O O . GLY A 1 467 ? 14.349 -10.358 5.976 1.00 89.56 467 GLY A O 1
ATOM 3575 N N . ALA A 1 468 ? 12.260 -10.006 5.232 1.00 91.06 468 ALA A N 1
ATOM 3576 C CA . ALA A 1 468 ? 12.666 -9.438 3.951 1.00 91.06 468 ALA A CA 1
ATOM 3577 C C . ALA A 1 468 ? 13.100 -7.964 4.083 1.00 91.06 468 ALA A C 1
ATOM 3579 O O . ALA A 1 468 ? 12.496 -7.193 4.824 1.00 91.06 468 ALA A O 1
ATOM 3580 N N . GLU A 1 469 ? 14.130 -7.575 3.328 1.00 89.81 469 GLU A N 1
ATOM 3581 C CA . GLU A 1 469 ? 14.527 -6.178 3.097 1.00 89.81 469 GLU A CA 1
ATOM 3582 C C . GLU A 1 469 ? 13.514 -5.471 2.182 1.00 89.81 469 GLU A C 1
ATOM 3584 O O . GLU A 1 469 ? 13.215 -4.297 2.374 1.00 89.81 469 GLU A O 1
ATOM 3589 N N . MET A 1 470 ? 12.977 -6.202 1.201 1.00 91.12 470 MET A N 1
ATOM 3590 C CA . MET A 1 470 ? 11.949 -5.749 0.265 1.00 91.12 470 MET A CA 1
ATOM 3591 C C . MET A 1 470 ? 11.250 -6.963 -0.357 1.00 91.12 470 MET A C 1
ATOM 3593 O O . MET A 1 470 ? 11.831 -8.050 -0.423 1.00 91.12 470 MET A O 1
ATOM 3597 N N . SER A 1 471 ? 10.029 -6.783 -0.856 1.00 92.69 471 SER A N 1
ATOM 3598 C CA . SER A 1 471 ? 9.317 -7.796 -1.631 1.00 92.69 471 SER A CA 1
ATOM 3599 C C . SER A 1 471 ? 8.661 -7.223 -2.887 1.00 92.69 471 SER A C 1
ATOM 3601 O O . SER A 1 471 ? 8.388 -6.029 -2.984 1.00 92.69 471 SER A O 1
ATOM 3603 N N . ALA A 1 472 ? 8.418 -8.106 -3.851 1.00 92.50 472 ALA A N 1
ATOM 3604 C CA . ALA A 1 472 ? 7.568 -7.888 -5.017 1.00 92.50 472 ALA A CA 1
ATOM 3605 C C . ALA A 1 472 ? 6.858 -9.199 -5.374 1.00 92.50 472 ALA A C 1
ATOM 3607 O O . ALA A 1 472 ? 6.950 -10.180 -4.635 1.00 92.50 472 ALA A O 1
ATOM 3608 N N . PHE A 1 473 ? 6.144 -9.226 -6.495 1.00 90.25 473 PHE A N 1
ATOM 3609 C CA . PHE A 1 473 ? 5.350 -10.374 -6.913 1.00 90.25 473 PHE A CA 1
ATOM 3610 C C . PHE A 1 473 ? 5.533 -10.698 -8.385 1.00 90.25 473 PHE A C 1
ATOM 3612 O O . PHE A 1 473 ? 5.639 -9.807 -9.226 1.00 90.25 473 PHE A O 1
ATOM 3619 N N . PHE A 1 474 ? 5.525 -11.993 -8.678 1.00 89.81 474 PHE A N 1
ATOM 3620 C CA . PHE A 1 474 ? 5.428 -12.524 -10.026 1.00 89.81 474 PHE A CA 1
ATOM 3621 C C . PHE A 1 474 ? 4.344 -13.600 -10.045 1.00 89.81 474 PHE A C 1
ATOM 3623 O O . PHE A 1 474 ? 4.437 -14.592 -9.315 1.00 89.81 474 PHE A O 1
ATOM 3630 N N . ASP A 1 475 ? 3.296 -13.370 -10.834 1.00 84.62 475 ASP A N 1
ATOM 3631 C CA . ASP A 1 475 ? 2.032 -14.102 -10.776 1.00 84.62 475 ASP A CA 1
ATOM 3632 C C . ASP A 1 475 ? 1.563 -14.274 -9.308 1.00 84.62 475 ASP A C 1
ATOM 3634 O O . ASP A 1 475 ? 1.396 -13.296 -8.580 1.00 84.62 475 ASP A O 1
ATOM 3638 N N . ARG A 1 476 ? 1.406 -15.517 -8.837 1.00 80.50 476 ARG A N 1
ATOM 3639 C CA . ARG A 1 476 ? 0.979 -15.871 -7.465 1.00 80.50 476 ARG A CA 1
ATOM 3640 C C . ARG A 1 476 ? 2.151 -16.145 -6.501 1.00 80.50 476 ARG A C 1
ATOM 3642 O O . ARG A 1 476 ? 1.963 -16.647 -5.388 1.00 80.50 476 ARG A O 1
ATOM 3649 N N . THR A 1 477 ? 3.377 -15.818 -6.916 1.00 89.44 477 THR A N 1
ATOM 3650 C CA . THR A 1 477 ? 4.610 -16.032 -6.145 1.00 89.44 477 THR A CA 1
ATOM 3651 C C . THR A 1 477 ? 5.113 -14.719 -5.550 1.00 89.44 477 THR A C 1
ATOM 3653 O O . THR A 1 477 ? 5.465 -13.789 -6.276 1.00 89.44 477 THR A O 1
ATOM 3656 N N . GLY A 1 478 ? 5.207 -14.662 -4.220 1.00 92.62 478 GLY A N 1
ATOM 3657 C CA . GLY A 1 478 ? 5.902 -13.585 -3.521 1.00 92.62 478 GLY A CA 1
ATOM 3658 C C . GLY A 1 478 ? 7.414 -13.738 -3.687 1.00 92.62 478 GLY A C 1
ATOM 3659 O O . GLY A 1 478 ? 7.963 -14.818 -3.467 1.00 92.62 478 GLY A O 1
ATOM 3660 N N . LEU A 1 479 ? 8.087 -12.664 -4.085 1.00 94.62 479 LEU A N 1
ATOM 3661 C CA . LEU A 1 479 ? 9.530 -12.592 -4.284 1.00 94.62 479 LEU A CA 1
ATOM 3662 C C . LEU A 1 479 ? 10.136 -11.742 -3.170 1.00 94.62 479 LEU A C 1
ATOM 3664 O O . LEU A 1 479 ? 9.951 -10.528 -3.149 1.00 94.62 479 LEU A O 1
ATOM 3668 N N . PHE A 1 480 ? 10.861 -12.365 -2.246 1.00 94.62 480 PHE A N 1
ATOM 3669 C CA . PHE A 1 480 ? 11.386 -11.696 -1.056 1.00 94.62 480 PHE A CA 1
ATOM 3670 C C . PHE A 1 480 ? 12.903 -11.532 -1.144 1.00 94.62 480 PHE A C 1
ATOM 3672 O O . PHE A 1 480 ? 13.629 -12.526 -1.188 1.00 94.62 480 PHE A O 1
ATOM 3679 N N . ILE A 1 481 ? 13.403 -10.296 -1.143 1.00 94.19 481 ILE A N 1
ATOM 3680 C CA . ILE A 1 481 ? 14.836 -10.037 -0.977 1.00 94.19 481 ILE A CA 1
ATOM 3681 C C . ILE A 1 481 ? 15.170 -10.181 0.500 1.00 94.19 481 ILE A C 1
ATOM 3683 O O . ILE A 1 481 ? 14.679 -9.429 1.337 1.00 94.19 481 ILE A O 1
ATOM 3687 N N . VAL A 1 482 ? 16.048 -11.124 0.808 1.00 92.25 482 VAL A N 1
ATOM 3688 C CA . VAL A 1 482 ? 16.640 -11.324 2.133 1.00 92.25 482 VAL A CA 1
ATOM 3689 C C . VAL A 1 482 ? 18.146 -11.145 2.017 1.00 92.25 482 VAL A C 1
ATOM 3691 O O . VAL A 1 482 ? 18.757 -11.506 1.009 1.00 92.25 482 VAL A O 1
ATOM 3694 N N . GLY A 1 483 ? 18.773 -10.567 3.031 1.00 82.38 483 GLY A N 1
ATOM 3695 C CA . GLY A 1 483 ? 20.184 -10.218 2.952 1.00 82.38 483 GLY A CA 1
ATOM 3696 C C . GLY A 1 483 ? 20.545 -9.112 3.923 1.00 82.38 483 GLY A C 1
ATOM 3697 O O . GLY A 1 483 ? 19.783 -8.759 4.816 1.00 82.38 483 GLY A O 1
ATOM 3698 N N . GLY A 1 484 ? 21.765 -8.613 3.812 1.00 68.88 484 GLY A N 1
ATOM 3699 C CA . GLY A 1 484 ? 22.288 -7.576 4.688 1.00 68.88 484 GLY A CA 1
ATOM 3700 C C . GLY A 1 484 ? 23.741 -7.280 4.339 1.00 68.88 484 GLY A C 1
ATOM 3701 O O . GLY A 1 484 ? 24.366 -8.066 3.631 1.00 68.88 484 GLY A O 1
ATOM 3702 N N . PRO A 1 485 ? 24.307 -6.169 4.823 1.00 60.66 485 PRO A N 1
ATOM 3703 C CA . PRO A 1 485 ? 25.637 -5.716 4.409 1.00 60.66 485 PRO A CA 1
ATOM 3704 C C . PRO A 1 485 ? 26.761 -6.718 4.736 1.00 60.66 485 PRO A C 1
ATOM 3706 O O . PRO A 1 485 ? 27.761 -6.774 4.026 1.00 60.66 485 PRO A O 1
ATOM 3709 N N . ASN A 1 486 ? 26.561 -7.562 5.756 1.00 67.69 486 ASN A N 1
ATOM 3710 C CA . ASN A 1 486 ? 27.532 -8.557 6.220 1.00 67.69 486 ASN A CA 1
ATOM 3711 C C . ASN A 1 486 ? 27.155 -10.014 5.871 1.00 67.69 486 ASN A C 1
ATOM 3713 O O . ASN A 1 486 ? 27.824 -10.934 6.333 1.00 67.69 486 ASN A O 1
ATOM 3717 N N . GLN A 1 487 ? 26.099 -10.248 5.079 1.00 71.94 487 GLN A N 1
ATOM 3718 C CA . GLN A 1 487 ? 25.619 -11.594 4.728 1.00 71.94 487 GLN A CA 1
ATOM 3719 C C . GLN A 1 487 ? 25.287 -11.722 3.236 1.00 71.94 487 GLN A C 1
ATOM 3721 O O . GLN A 1 487 ? 25.033 -10.732 2.549 1.00 71.94 487 GLN A O 1
ATOM 3726 N N . SER A 1 488 ? 25.279 -12.951 2.714 1.00 79.81 488 SER A N 1
ATOM 3727 C CA . SER A 1 488 ? 24.837 -13.214 1.340 1.00 79.81 488 SER A CA 1
ATOM 3728 C C . SER A 1 488 ? 23.400 -12.732 1.141 1.00 79.81 488 SER A C 1
ATOM 3730 O O . SER A 1 488 ? 22.531 -13.010 1.965 1.00 79.81 488 SER A O 1
ATOM 3732 N N . SER A 1 489 ? 23.151 -12.011 0.049 1.00 89.12 489 SER A N 1
ATOM 3733 C CA . SER A 1 489 ? 21.797 -11.605 -0.340 1.00 89.12 489 SER A CA 1
ATOM 3734 C C . SER A 1 489 ? 21.178 -12.655 -1.263 1.00 89.12 489 SER A C 1
ATOM 3736 O O . SER A 1 489 ? 21.881 -13.331 -2.019 1.00 89.12 489 SER A O 1
ATOM 3738 N N . SER A 1 490 ? 19.866 -12.837 -1.200 1.00 92.81 490 SER A N 1
ATOM 3739 C CA . SER A 1 490 ? 19.123 -13.792 -2.024 1.00 92.81 490 SER A CA 1
ATOM 3740 C C . SER A 1 490 ? 17.706 -13.293 -2.283 1.00 92.81 490 SER A C 1
ATOM 3742 O O . SER A 1 490 ? 17.115 -12.632 -1.434 1.00 92.81 490 SER A O 1
ATOM 3744 N N . LEU A 1 491 ? 17.161 -13.622 -3.451 1.00 95.38 491 LEU A N 1
ATOM 3745 C CA . LEU A 1 491 ? 15.739 -13.492 -3.747 1.00 95.38 491 LEU A CA 1
ATOM 3746 C C . LEU A 1 491 ? 15.092 -14.852 -3.481 1.00 95.38 491 LEU A C 1
ATOM 3748 O O . LEU A 1 491 ? 15.526 -15.856 -4.044 1.00 95.38 491 LEU A O 1
ATOM 3752 N N . ILE A 1 492 ? 14.091 -14.899 -2.610 1.00 95.25 492 ILE A N 1
ATOM 3753 C CA . ILE A 1 492 ? 13.405 -16.124 -2.193 1.00 95.25 492 ILE A CA 1
ATOM 3754 C C . ILE A 1 492 ? 11.999 -16.122 -2.803 1.00 95.25 492 ILE A C 1
ATOM 3756 O O . ILE A 1 492 ? 11.157 -15.337 -2.356 1.00 95.25 492 ILE A O 1
ATOM 3760 N N . PRO A 1 493 ? 11.724 -16.970 -3.810 1.00 94.50 493 PRO A N 1
ATOM 3761 C CA . PRO A 1 493 ? 10.374 -17.185 -4.312 1.00 94.50 493 PRO A CA 1
ATOM 3762 C C . PRO A 1 493 ? 9.576 -18.036 -3.317 1.00 94.50 493 PRO A C 1
ATOM 3764 O O . PRO A 1 493 ? 10.016 -19.116 -2.919 1.00 94.50 493 PRO A O 1
ATOM 3767 N N . VAL A 1 494 ? 8.390 -17.570 -2.930 1.00 92.88 494 VAL A N 1
ATOM 3768 C CA . VAL A 1 494 ? 7.453 -18.292 -2.061 1.00 92.88 494 VAL A CA 1
ATOM 3769 C C . VAL A 1 494 ? 6.067 -18.253 -2.698 1.00 92.88 494 VAL A C 1
ATOM 3771 O O . VAL A 1 494 ? 5.509 -17.179 -2.911 1.00 92.88 494 VAL A O 1
ATOM 3774 N N . ALA A 1 495 ? 5.485 -19.415 -2.994 1.00 90.69 495 ALA A N 1
ATOM 3775 C CA . ALA A 1 495 ? 4.093 -19.498 -3.435 1.00 90.69 495 ALA A CA 1
ATOM 3776 C C . ALA A 1 495 ? 3.160 -19.141 -2.265 1.00 90.69 495 ALA A C 1
ATOM 3778 O O . ALA A 1 495 ? 3.253 -19.752 -1.194 1.00 90.69 495 ALA A O 1
ATOM 3779 N N . LEU A 1 496 ? 2.277 -18.154 -2.452 1.00 90.88 496 LEU A N 1
ATOM 3780 C CA . LEU A 1 496 ? 1.422 -17.625 -1.387 1.00 90.88 496 LEU A CA 1
ATOM 3781 C C . LEU A 1 496 ? -0.076 -17.894 -1.653 1.00 90.88 496 LEU A C 1
ATOM 3783 O O . LEU A 1 496 ? -0.515 -17.861 -2.798 1.00 90.88 496 LEU A O 1
ATOM 3787 N N . PRO A 1 497 ? -0.894 -18.135 -0.609 1.00 93.38 497 PRO A N 1
ATOM 3788 C CA . PRO A 1 497 ? -0.495 -18.537 0.738 1.00 93.38 497 PRO A CA 1
ATOM 3789 C C . PRO A 1 497 ? 0.190 -19.908 0.726 1.00 93.38 497 PRO A C 1
ATOM 3791 O O . PRO A 1 497 ? -0.304 -20.851 0.099 1.00 93.38 497 PRO A O 1
ATOM 3794 N N . HIS A 1 498 ? 1.301 -20.026 1.453 1.00 92.81 498 HIS A N 1
ATOM 3795 C CA . HIS A 1 498 ? 2.053 -21.274 1.567 1.00 92.81 498 HIS A CA 1
ATOM 3796 C C . HIS A 1 498 ? 1.255 -22.350 2.351 1.00 92.81 498 HIS A C 1
ATOM 3798 O O . HIS A 1 498 ? 0.325 -22.011 3.095 1.00 92.81 498 HIS A O 1
ATOM 3804 N N . PRO A 1 499 ? 1.591 -23.653 2.232 1.00 93.94 499 PRO A N 1
ATOM 3805 C CA . PRO A 1 499 ? 0.753 -24.735 2.762 1.00 93.94 499 PRO A CA 1
ATOM 3806 C C . PRO A 1 499 ? 0.450 -24.662 4.265 1.00 93.94 499 PRO A C 1
ATOM 3808 O O . PRO A 1 499 ? -0.671 -24.968 4.666 1.00 93.94 499 PRO A O 1
ATOM 3811 N N . ALA A 1 500 ? 1.398 -24.224 5.104 1.00 93.62 500 ALA A N 1
ATOM 3812 C CA . ALA A 1 500 ? 1.158 -24.130 6.544 1.00 93.62 500 ALA A CA 1
ATOM 3813 C C . ALA A 1 500 ? 0.156 -23.015 6.901 1.00 93.62 500 ALA A C 1
ATOM 3815 O O . ALA A 1 500 ? -0.726 -23.266 7.719 1.00 93.62 500 ALA A O 1
ATOM 3816 N N . ALA A 1 501 ? 0.183 -21.856 6.226 1.00 94.62 501 ALA A N 1
ATOM 3817 C CA . ALA A 1 501 ? -0.860 -20.832 6.370 1.00 94.62 501 ALA A CA 1
ATOM 3818 C C . ALA A 1 501 ? -2.249 -21.335 5.931 1.00 94.62 501 ALA A C 1
ATOM 3820 O O . ALA A 1 501 ? -3.236 -21.084 6.622 1.00 94.62 501 ALA A O 1
ATOM 3821 N N . ARG A 1 502 ? -2.338 -22.093 4.825 1.00 95.50 502 ARG A N 1
ATOM 3822 C CA . ARG A 1 502 ? -3.608 -22.693 4.359 1.00 95.50 502 ARG A CA 1
ATOM 3823 C C . ARG A 1 502 ? -4.162 -23.711 5.364 1.00 95.50 502 ARG A C 1
ATOM 3825 O O . ARG A 1 502 ? -5.335 -23.645 5.725 1.00 95.50 502 ARG A O 1
ATOM 3832 N N . ASN A 1 503 ? -3.311 -24.609 5.861 1.00 96.12 503 ASN A N 1
ATOM 3833 C CA . ASN A 1 503 ? -3.687 -25.610 6.864 1.00 96.12 503 ASN A CA 1
ATOM 3834 C C . ASN A 1 503 ? -4.054 -24.964 8.210 1.00 96.12 503 ASN A C 1
ATOM 3836 O O . ASN A 1 503 ? -4.992 -25.402 8.877 1.00 96.12 503 ASN A O 1
ATOM 3840 N N . PHE A 1 504 ? -3.345 -23.900 8.600 1.00 94.12 504 PHE A N 1
ATOM 3841 C CA . PHE A 1 504 ? -3.670 -23.111 9.782 1.00 94.12 504 PHE A CA 1
ATOM 3842 C C . PHE A 1 504 ? -5.051 -22.466 9.652 1.00 94.12 504 PHE A C 1
ATOM 3844 O O . PHE A 1 504 ? -5.853 -22.621 10.569 1.00 94.12 504 PHE A O 1
ATOM 3851 N N . LEU A 1 505 ? -5.352 -21.811 8.523 1.00 95.12 505 LEU A N 1
ATOM 3852 C CA . LEU A 1 505 ? -6.665 -21.213 8.264 1.00 95.12 505 LEU A CA 1
ATOM 3853 C C . LEU A 1 505 ? -7.780 -22.262 8.373 1.00 95.12 505 LEU A C 1
ATOM 3855 O O . LEU A 1 505 ? -8.731 -22.071 9.127 1.00 95.12 505 LEU A O 1
ATOM 3859 N N . ALA A 1 506 ? -7.630 -23.395 7.680 1.00 95.94 506 ALA A N 1
ATOM 3860 C CA . ALA A 1 506 ? -8.615 -24.476 7.692 1.00 95.94 506 ALA A CA 1
ATOM 3861 C C . ALA A 1 506 ? -8.903 -25.005 9.109 1.00 95.94 506 ALA A C 1
ATOM 3863 O O . ALA A 1 506 ? -10.049 -25.315 9.426 1.00 95.94 506 ALA A O 1
ATOM 3864 N N . ARG A 1 507 ? -7.881 -25.067 9.974 1.00 94.12 507 ARG A N 1
ATOM 3865 C CA . ARG A 1 507 ? -8.026 -25.430 11.390 1.00 94.12 507 ARG A CA 1
ATOM 3866 C C . ARG A 1 507 ? -8.649 -24.307 12.223 1.00 94.12 507 ARG A C 1
ATOM 3868 O O . ARG A 1 507 ? -9.496 -24.583 13.062 1.00 94.12 507 ARG A O 1
ATOM 3875 N N . VAL A 1 508 ? -8.227 -23.055 12.039 1.00 91.00 508 VAL A N 1
ATOM 3876 C CA . VAL A 1 508 ? -8.663 -21.940 12.899 1.00 91.00 508 VAL A CA 1
ATOM 3877 C C . VAL A 1 508 ? -10.136 -21.587 12.671 1.00 91.00 508 VAL A C 1
ATOM 3879 O O . VAL A 1 508 ? -10.828 -21.246 13.623 1.00 91.00 508 VAL A O 1
ATOM 3882 N N . LEU A 1 509 ? -10.646 -21.773 11.447 1.00 93.50 509 LEU A N 1
ATOM 3883 C CA . LEU A 1 509 ? -12.071 -21.629 11.119 1.00 93.50 509 LEU A CA 1
ATOM 3884 C C . LEU A 1 509 ? -12.974 -22.686 11.789 1.00 93.50 509 LEU A C 1
ATOM 3886 O O . LEU A 1 509 ? -14.193 -22.542 11.753 1.00 93.50 509 LEU A O 1
ATOM 3890 N N . GLN A 1 510 ? -12.402 -23.730 12.402 1.00 93.75 510 GLN A N 1
ATOM 3891 C CA . GLN A 1 510 ? -13.139 -24.718 13.200 1.00 93.75 510 GLN A CA 1
ATOM 3892 C C . GLN A 1 510 ? -13.248 -24.327 14.687 1.00 93.75 510 GLN A C 1
ATOM 3894 O O . GLN A 1 510 ? -14.001 -24.974 15.412 1.00 93.75 510 GLN A O 1
ATOM 3899 N N . ASP A 1 511 ? -12.533 -23.295 15.164 1.00 89.94 511 ASP A N 1
ATOM 3900 C CA . ASP A 1 511 ? -12.679 -22.802 16.542 1.00 89.94 511 ASP A CA 1
ATOM 3901 C C . ASP A 1 511 ? -13.959 -21.946 16.652 1.00 89.94 511 ASP A C 1
ATOM 3903 O O . ASP A 1 511 ? -14.008 -20.848 16.084 1.00 89.94 511 ASP A O 1
ATOM 3907 N N . PRO A 1 512 ? -14.996 -22.376 17.402 1.00 87.75 512 PRO A N 1
ATOM 3908 C CA . PRO A 1 512 ? -16.212 -21.581 17.579 1.00 87.75 512 PRO A CA 1
ATOM 3909 C C . PRO A 1 512 ? -15.952 -20.242 18.293 1.00 87.75 512 PRO A C 1
ATOM 3911 O O . PRO A 1 512 ? -16.775 -19.331 18.192 1.00 87.75 512 PRO A O 1
ATOM 3914 N N . ASN A 1 513 ? -14.807 -20.105 18.974 1.00 85.75 513 ASN A N 1
ATOM 3915 C CA . ASN A 1 513 ? -14.363 -18.898 19.668 1.00 85.75 513 ASN A CA 1
ATOM 3916 C C . ASN A 1 513 ? -13.336 -18.079 18.867 1.00 85.75 513 ASN A C 1
ATOM 3918 O O . ASN A 1 513 ? -12.749 -17.153 19.429 1.00 85.75 513 ASN A O 1
ATOM 3922 N N . LEU A 1 514 ? -13.112 -18.379 17.576 1.00 88.94 514 LEU A N 1
ATOM 3923 C CA . LEU A 1 514 ? -12.222 -17.591 16.710 1.00 88.94 514 LEU A CA 1
ATOM 3924 C C . LEU A 1 514 ? -12.575 -16.098 16.750 1.00 88.94 514 LEU A C 1
ATOM 3926 O O . LEU A 1 514 ? -11.679 -15.262 16.831 1.00 88.94 514 LEU A O 1
ATOM 3930 N N . PHE A 1 515 ? -13.868 -15.770 16.721 1.00 91.12 515 PHE A N 1
ATOM 3931 C CA . PHE A 1 515 ? -14.371 -14.403 16.820 1.00 91.12 515 PHE A CA 1
ATOM 3932 C C . PHE A 1 515 ? -14.968 -14.155 18.205 1.00 91.12 515 PHE A C 1
ATOM 3934 O O . PHE A 1 515 ? -16.034 -14.676 18.533 1.00 91.12 515 PHE A O 1
ATOM 3941 N N . ILE A 1 516 ? -14.282 -13.331 18.996 1.00 91.44 516 ILE A N 1
ATOM 3942 C CA . ILE A 1 516 ? -14.704 -12.928 20.348 1.00 91.44 516 ILE A CA 1
ATOM 3943 C C . ILE A 1 516 ? -15.654 -11.722 20.326 1.00 91.44 516 ILE A C 1
ATOM 3945 O O . ILE A 1 516 ? -16.371 -11.480 21.295 1.00 91.44 516 ILE A O 1
ATOM 3949 N N . LEU A 1 517 ? -15.689 -10.997 19.205 1.00 92.38 517 LEU A N 1
ATOM 3950 C CA . LEU A 1 517 ? -16.665 -9.959 18.894 1.00 92.38 517 LEU A CA 1
ATOM 3951 C C . LEU A 1 517 ? -17.113 -10.138 17.439 1.00 92.38 517 LEU A C 1
ATOM 3953 O O . LEU A 1 517 ? -16.269 -10.195 16.547 1.00 92.38 517 LEU A O 1
ATOM 3957 N N . LYS A 1 518 ? -18.424 -10.236 17.216 1.00 92.38 518 LYS A N 1
ATOM 3958 C CA . LYS A 1 518 ? -19.103 -10.254 15.911 1.00 92.38 518 LYS A CA 1
ATOM 3959 C C . LYS A 1 518 ? -20.567 -9.841 16.101 1.00 92.38 518 LYS A C 1
ATOM 3961 O O . LYS A 1 518 ? -21.025 -9.719 17.237 1.00 92.38 518 LYS A O 1
ATOM 3966 N N . GLU A 1 519 ? -21.307 -9.658 15.014 1.00 92.81 519 GLU A N 1
ATOM 3967 C CA . GLU A 1 519 ? -22.759 -9.450 15.073 1.00 92.81 519 GLU A CA 1
ATOM 3968 C C . GLU A 1 519 ? -23.444 -10.520 15.952 1.00 92.81 519 GLU A C 1
ATOM 3970 O O . GLU A 1 519 ? -23.093 -11.703 15.914 1.00 92.81 519 GLU A O 1
ATOM 3975 N N . GLY A 1 520 ? -24.369 -10.088 16.812 1.00 94.06 520 GLY A N 1
ATOM 3976 C CA . GLY A 1 520 ? -25.023 -10.920 17.823 1.00 94.06 520 GLY A CA 1
ATOM 3977 C C . GLY A 1 520 ? -24.217 -11.185 19.106 1.00 94.06 520 GLY A C 1
ATOM 3978 O O . GLY A 1 520 ? -24.781 -11.727 20.058 1.00 94.06 520 GLY A O 1
ATOM 3979 N N . THR A 1 521 ? -22.933 -10.803 19.202 1.00 95.25 521 THR A N 1
ATOM 3980 C CA . THR A 1 521 ? -22.157 -10.951 20.451 1.00 95.25 521 THR A CA 1
ATOM 3981 C C . THR 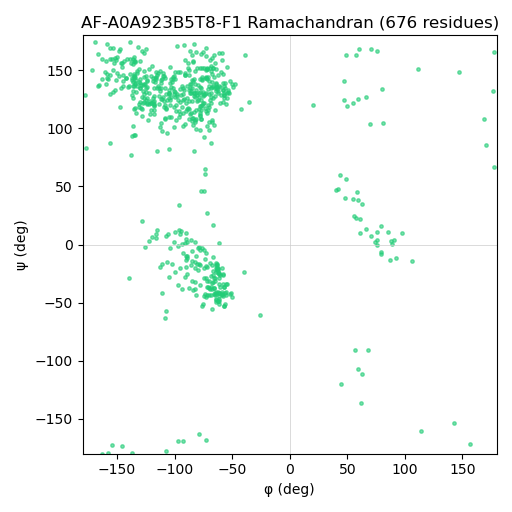A 1 521 ? -22.795 -10.153 21.594 1.00 95.25 521 THR A C 1
ATOM 3983 O O . THR A 1 521 ? -23.136 -8.980 21.436 1.00 95.25 521 THR A O 1
ATOM 3986 N N . GLN A 1 522 ? -22.894 -10.780 22.773 1.00 96.31 522 GLN A N 1
ATOM 3987 C CA . GLN A 1 522 ? -23.296 -10.115 24.013 1.00 96.31 522 GLN A CA 1
ATOM 3988 C C . GLN A 1 522 ? -22.145 -9.288 24.599 1.00 96.31 522 GLN A C 1
ATOM 3990 O O . GLN A 1 522 ? -21.102 -9.841 24.965 1.00 96.31 522 GLN A O 1
ATOM 3995 N N . VAL A 1 523 ? -22.357 -7.976 24.721 1.00 97.56 523 VAL A N 1
ATOM 3996 C CA . VAL A 1 523 ? -21.379 -6.993 25.206 1.00 97.56 523 VAL A CA 1
ATOM 3997 C C . VAL A 1 523 ? -21.900 -6.317 26.474 1.00 97.56 523 VAL A C 1
ATOM 3999 O O . VAL A 1 523 ? -22.983 -5.733 26.469 1.00 97.56 523 VAL A O 1
ATOM 4002 N N . SER A 1 524 ? -21.116 -6.335 27.551 1.00 97.75 524 SER A N 1
ATOM 4003 C CA . SER A 1 524 ? -21.356 -5.490 28.731 1.00 97.75 524 SER A CA 1
ATOM 4004 C C . SER A 1 524 ? -20.620 -4.153 28.614 1.00 97.75 524 SER A C 1
ATOM 4006 O O . SER A 1 524 ? -19.527 -4.093 28.055 1.00 97.75 524 SER A O 1
ATOM 4008 N N . ILE A 1 525 ? -21.203 -3.071 29.141 1.00 98.06 525 ILE A N 1
ATOM 4009 C CA . ILE A 1 525 ? -20.598 -1.725 29.126 1.00 98.06 525 ILE A CA 1
ATOM 4010 C C . ILE A 1 525 ? -20.228 -1.307 30.548 1.00 98.06 525 ILE A C 1
ATOM 4012 O O . ILE A 1 525 ? -21.091 -1.247 31.426 1.00 98.06 525 ILE A O 1
ATOM 4016 N N . ASP A 1 526 ? -18.961 -0.954 30.740 1.00 97.56 526 ASP A N 1
ATOM 4017 C CA . ASP A 1 526 ? -18.396 -0.465 31.996 1.00 97.56 526 ASP A CA 1
ATOM 4018 C C . ASP A 1 526 ? -17.867 0.966 31.811 1.00 97.56 526 ASP A C 1
ATOM 4020 O O . ASP A 1 526 ? -16.899 1.202 31.091 1.00 97.56 526 ASP A O 1
ATOM 4024 N N . VAL A 1 527 ? -18.524 1.927 32.461 1.00 97.88 527 VAL A N 1
ATOM 4025 C CA . VAL A 1 527 ? -18.168 3.359 32.449 1.00 97.88 527 VAL A CA 1
ATOM 4026 C C . VAL A 1 527 ? -17.525 3.820 33.764 1.00 97.88 527 VAL A C 1
ATOM 4028 O O . VAL A 1 527 ? -17.316 5.015 33.958 1.00 97.88 527 VAL A O 1
ATOM 4031 N N . SER A 1 528 ? -17.195 2.896 34.675 1.00 96.88 528 SER A N 1
ATOM 4032 C CA . SER A 1 528 ? -16.654 3.228 36.006 1.00 96.88 528 SER A CA 1
ATOM 4033 C C . SER A 1 528 ? -15.285 3.917 35.965 1.00 96.88 528 SER A C 1
ATOM 4035 O O . SER A 1 528 ? -14.916 4.613 36.906 1.00 96.88 528 SER A O 1
ATOM 4037 N N . GLY A 1 529 ? -14.549 3.772 34.858 1.00 96.19 529 GLY A N 1
ATOM 4038 C CA . GLY A 1 529 ? -13.289 4.471 34.615 1.00 96.19 529 GLY A CA 1
ATOM 4039 C C . GLY A 1 529 ? -13.441 5.945 34.219 1.00 96.19 529 GLY A C 1
ATOM 4040 O O . GLY A 1 529 ? -12.429 6.610 33.999 1.00 96.19 529 GLY A O 1
ATOM 4041 N N . ILE A 1 530 ? -14.666 6.461 34.069 1.00 96.88 530 ILE A N 1
ATOM 4042 C CA . ILE A 1 530 ? -14.926 7.883 33.821 1.00 96.88 530 ILE A CA 1
ATOM 4043 C C . ILE A 1 530 ? -15.029 8.597 35.170 1.00 96.88 530 ILE A C 1
ATOM 4045 O O . ILE A 1 530 ? -15.926 8.308 35.961 1.00 96.88 530 ILE A O 1
ATOM 4049 N N . GLN A 1 531 ? -14.112 9.533 35.424 1.00 91.88 531 GLN A N 1
ATOM 4050 C CA . GLN A 1 531 ? -13.965 10.191 36.730 1.00 91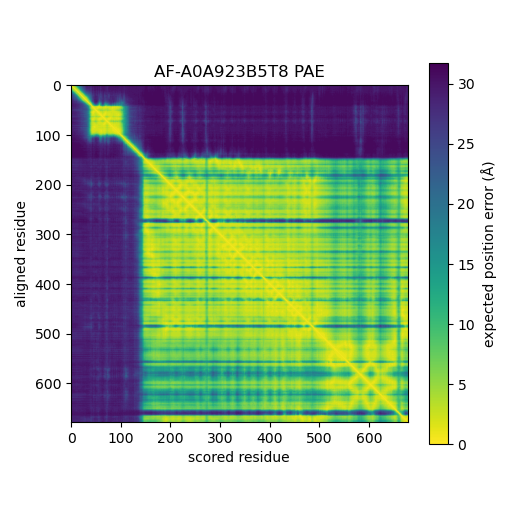.88 531 GLN A CA 1
ATOM 4051 C C . GLN A 1 531 ? -15.159 11.090 37.084 1.00 91.88 531 GLN A C 1
ATOM 4053 O O . GLN A 1 531 ? -15.532 11.198 38.250 1.00 91.88 531 GLN A O 1
ATOM 4058 N N . ASP A 1 532 ? -15.779 11.715 36.082 1.00 93.50 532 ASP A N 1
ATOM 4059 C CA . ASP A 1 532 ? -16.986 12.520 36.252 1.00 93.50 532 ASP A CA 1
ATOM 4060 C C . ASP A 1 532 ? -18.239 11.632 36.229 1.00 93.50 532 ASP A C 1
ATOM 4062 O O . ASP A 1 532 ? -18.723 11.210 35.171 1.00 93.50 532 ASP A O 1
ATOM 4066 N N . ALA A 1 533 ? -18.789 11.372 37.415 1.00 94.00 533 ALA A N 1
ATOM 4067 C CA . ALA A 1 533 ? -20.001 10.577 37.588 1.00 94.00 533 ALA A CA 1
ATOM 4068 C C . ALA A 1 533 ? -21.222 11.147 36.835 1.00 94.00 533 ALA A C 1
ATOM 4070 O O . ALA A 1 533 ? -22.099 10.376 36.446 1.00 94.00 533 ALA A O 1
ATOM 4071 N N . SER A 1 534 ? -21.277 12.462 36.569 1.00 95.50 534 SER A N 1
ATOM 4072 C CA . SER A 1 534 ? -22.394 13.077 35.832 1.00 95.50 534 SER A CA 1
ATOM 4073 C C . SER A 1 534 ? -22.441 12.649 34.360 1.00 95.50 534 SER A C 1
ATOM 4075 O O . SER A 1 534 ? -23.515 12.592 33.761 1.00 95.50 534 SER A O 1
ATOM 4077 N N . GLN A 1 535 ? -21.290 12.293 33.779 1.00 96.25 535 GLN A N 1
ATOM 4078 C CA . GLN A 1 535 ? -21.171 11.927 32.364 1.00 96.25 535 GLN A CA 1
ATOM 4079 C C . GLN A 1 535 ? -21.365 10.429 32.113 1.00 96.25 535 GLN A C 1
ATOM 4081 O O . GLN A 1 535 ? -21.674 10.032 30.988 1.00 96.25 535 GLN A O 1
ATOM 4086 N N . GLN A 1 536 ? -21.225 9.588 33.145 1.00 97.25 536 GLN A N 1
ATOM 4087 C CA . GLN A 1 536 ? -21.285 8.126 33.023 1.00 97.25 536 GLN A CA 1
ATOM 4088 C C . GLN A 1 536 ? -22.584 7.630 32.370 1.00 97.25 536 GLN A C 1
ATOM 4090 O O . GLN A 1 536 ? -22.533 6.769 31.491 1.00 97.25 536 GLN A O 1
ATOM 4095 N N . ALA A 1 537 ? -23.738 8.193 32.747 1.00 97.25 537 ALA A N 1
ATOM 4096 C CA . ALA A 1 537 ? -25.033 7.815 32.176 1.00 97.25 537 ALA A CA 1
ATOM 4097 C C . ALA A 1 537 ? -25.124 8.151 30.674 1.00 97.25 537 ALA A C 1
ATOM 4099 O O . ALA A 1 537 ? -25.424 7.271 29.867 1.00 97.25 537 ALA A O 1
ATOM 4100 N N . SER A 1 538 ? -24.775 9.386 30.296 1.00 96.81 538 SER A N 1
ATOM 4101 C CA . SER A 1 538 ? -24.789 9.866 28.904 1.00 96.81 538 SER A CA 1
ATOM 4102 C C . SER A 1 538 ? -23.827 9.076 28.011 1.00 96.81 538 SER A C 1
ATOM 4104 O O . SER A 1 538 ? -24.194 8.629 26.924 1.00 96.81 538 SER A O 1
ATOM 4106 N N . VAL A 1 539 ? -22.603 8.810 28.484 1.00 97.19 539 VAL A N 1
ATOM 4107 C CA . VAL A 1 539 ? -21.639 7.990 27.734 1.00 97.19 539 VAL A CA 1
ATOM 4108 C C . VAL A 1 539 ? -22.135 6.549 27.592 1.00 97.19 539 VAL A C 1
ATOM 4110 O O . VAL A 1 539 ? -22.054 5.987 26.499 1.00 97.19 539 VAL A O 1
ATOM 4113 N N . LYS A 1 540 ? -22.710 5.952 28.646 1.00 97.19 540 LYS A N 1
ATOM 4114 C CA . LYS A 1 540 ? -23.276 4.596 28.575 1.00 97.19 540 LYS A CA 1
ATOM 4115 C C . LYS A 1 540 ? -24.424 4.506 27.568 1.00 97.19 540 LYS A C 1
ATOM 4117 O O . LYS A 1 540 ? -24.471 3.537 26.812 1.00 97.19 540 LYS A O 1
ATOM 4122 N N . GLU A 1 541 ? -25.309 5.497 27.514 1.00 97.00 541 GLU A N 1
ATOM 4123 C CA . GLU A 1 541 ? -26.399 5.568 26.533 1.00 97.00 541 GLU A CA 1
ATOM 4124 C C . GLU A 1 541 ? -25.862 5.639 25.093 1.00 97.00 541 GLU A C 1
ATOM 4126 O O . GLU A 1 541 ? -26.213 4.801 24.259 1.00 97.00 541 GLU A O 1
ATOM 4131 N N . LYS A 1 542 ? -24.927 6.560 24.815 1.00 96.44 542 LYS A N 1
ATOM 4132 C CA . LYS A 1 542 ? -24.300 6.710 23.487 1.00 96.44 542 LYS A CA 1
ATOM 4133 C C . LYS A 1 542 ? -23.586 5.436 23.025 1.00 96.44 542 LYS A C 1
ATOM 4135 O O . LYS A 1 542 ? -23.730 5.033 21.871 1.00 96.44 542 LYS A O 1
ATOM 4140 N N . LEU A 1 543 ? -22.848 4.774 23.921 1.00 97.50 543 LEU A N 1
ATOM 4141 C CA . LEU A 1 543 ? -22.187 3.499 23.623 1.00 97.50 543 LEU A CA 1
ATOM 4142 C C . LEU A 1 543 ? -23.198 2.358 23.429 1.00 97.50 543 LEU A C 1
ATOM 4144 O O . LEU A 1 543 ? -23.002 1.530 22.543 1.00 97.50 543 LEU A O 1
ATOM 4148 N N . THR A 1 544 ? -24.299 2.338 24.190 1.00 97.25 544 THR A N 1
ATOM 4149 C CA . THR A 1 544 ? -25.392 1.359 24.024 1.00 97.25 544 THR A CA 1
ATOM 4150 C C . THR A 1 544 ? -26.022 1.479 22.640 1.00 97.25 544 THR A C 1
ATOM 4152 O O . THR A 1 544 ? -26.136 0.479 21.927 1.00 97.25 544 THR A O 1
ATOM 4155 N N . LYS A 1 545 ? -26.361 2.707 22.227 1.00 95.94 545 LYS A N 1
ATOM 4156 C CA . LYS A 1 545 ? -26.890 3.002 20.892 1.00 95.94 545 LYS A CA 1
ATOM 4157 C C . LYS A 1 545 ? -25.919 2.541 19.799 1.00 95.94 545 LYS A C 1
ATOM 4159 O O . LYS A 1 545 ? -26.295 1.719 18.971 1.00 95.94 545 LYS A O 1
ATOM 4164 N N . LYS A 1 546 ? -24.650 2.963 19.868 1.00 94.94 546 LYS A N 1
ATOM 4165 C CA . LYS A 1 546 ? -23.611 2.611 18.881 1.00 94.94 546 LYS A CA 1
ATOM 4166 C C . LYS A 1 546 ? -23.353 1.102 18.770 1.00 94.94 546 LYS A C 1
ATOM 4168 O O . LYS A 1 546 ? -23.073 0.613 17.678 1.00 94.94 546 LYS A O 1
ATOM 4173 N N . LEU A 1 547 ? -23.417 0.360 19.880 1.00 95.88 547 LEU A N 1
ATOM 4174 C CA . LEU A 1 547 ? -23.280 -1.100 19.865 1.00 95.88 547 LEU A CA 1
ATOM 4175 C C . LEU A 1 547 ? -24.503 -1.772 19.223 1.00 95.88 547 LEU A C 1
ATOM 4177 O O . LEU A 1 547 ? -24.338 -2.651 18.379 1.00 95.88 547 LEU A O 1
ATOM 4181 N N . THR A 1 548 ? -25.710 -1.315 19.560 1.00 95.62 548 THR A N 1
ATOM 4182 C CA . THR A 1 548 ? -26.968 -1.841 19.003 1.00 95.62 548 THR A CA 1
ATOM 4183 C C . THR A 1 548 ? -27.072 -1.575 17.496 1.00 95.62 548 THR A C 1
ATOM 4185 O O . THR A 1 548 ? -27.384 -2.480 16.731 1.00 95.62 548 THR A O 1
ATOM 4188 N N . GLU A 1 549 ? -26.711 -0.370 17.042 1.00 94.00 549 GLU A N 1
ATOM 4189 C CA . GLU A 1 549 ? -26.646 0.007 15.616 1.00 94.00 549 GLU A CA 1
ATOM 4190 C C . GLU A 1 549 ? -25.600 -0.794 14.819 1.00 94.00 549 GLU A C 1
ATOM 4192 O O . GLU A 1 549 ? -25.691 -0.888 13.597 1.00 94.00 549 GLU A O 1
ATOM 4197 N N . ARG A 1 550 ? -24.609 -1.394 15.496 1.00 91.75 550 ARG A N 1
ATOM 4198 C CA . ARG A 1 550 ? -23.625 -2.319 14.903 1.00 91.75 550 ARG A CA 1
ATOM 4199 C C . ARG A 1 550 ? -24.010 -3.799 15.060 1.00 91.75 550 ARG A C 1
ATOM 4201 O O . ARG A 1 550 ? -23.193 -4.661 14.749 1.00 91.75 550 ARG A O 1
ATOM 4208 N N . GLY A 1 551 ? -25.230 -4.095 15.515 1.00 94.38 551 GLY A N 1
ATOM 4209 C CA . GLY A 1 551 ? -25.769 -5.454 15.625 1.00 94.38 551 GLY A CA 1
ATOM 4210 C C . GLY A 1 551 ? -25.296 -6.245 16.851 1.00 94.38 551 GLY A C 1
ATOM 4211 O O . GLY A 1 551 ? -25.438 -7.466 16.883 1.00 94.38 551 GLY A O 1
ATOM 4212 N N . PHE A 1 552 ? -24.725 -5.591 17.867 1.00 96.75 552 PHE A N 1
ATOM 4213 C CA . PHE A 1 552 ? -24.351 -6.241 19.128 1.00 96.75 552 PHE A CA 1
ATOM 4214 C C . PHE A 1 552 ? -25.507 -6.243 20.135 1.00 96.75 552 PHE A C 1
ATOM 4216 O O . PHE A 1 552 ? -26.331 -5.331 20.162 1.00 96.75 552 PHE A O 1
ATOM 4223 N N . VAL A 1 553 ? -25.528 -7.238 21.026 1.00 96.62 553 VAL A N 1
ATOM 4224 C CA . VAL A 1 553 ? -26.530 -7.340 22.098 1.00 96.62 553 VAL A CA 1
ATOM 4225 C C . VAL A 1 553 ? -25.948 -6.754 23.382 1.00 96.62 553 VAL A C 1
ATOM 4227 O O . VAL A 1 553 ? -25.052 -7.341 23.986 1.00 96.62 553 VAL A O 1
ATOM 4230 N N . VAL A 1 554 ? -26.444 -5.599 23.825 1.00 96.50 554 VAL A N 1
ATOM 4231 C CA . VAL A 1 554 ? -25.978 -4.985 25.079 1.00 96.50 554 VAL A CA 1
ATOM 4232 C C . VAL A 1 554 ? -26.649 -5.661 26.276 1.00 96.50 554 VAL A C 1
ATOM 4234 O O . VAL A 1 554 ? -27.874 -5.711 26.361 1.00 96.50 554 VAL A O 1
ATOM 4237 N N . ALA A 1 555 ? -25.849 -6.177 27.211 1.00 94.19 555 ALA A N 1
ATOM 4238 C CA . ALA A 1 555 ? -26.319 -6.952 28.360 1.00 94.19 555 ALA A CA 1
ATOM 4239 C C . ALA A 1 555 ? -25.640 -6.521 29.675 1.00 94.19 555 ALA A C 1
ATOM 4241 O O . ALA A 1 555 ? -24.584 -5.888 29.675 1.00 94.19 555 ALA A O 1
ATOM 4242 N N . ALA A 1 556 ? -26.238 -6.876 30.820 1.00 89.06 556 ALA A N 1
ATOM 4243 C CA . ALA A 1 556 ? -25.663 -6.594 32.145 1.00 89.06 556 ALA A CA 1
ATOM 4244 C C . ALA A 1 556 ? -24.335 -7.344 32.386 1.00 89.06 556 ALA A C 1
ATOM 4246 O O . ALA A 1 556 ? -23.437 -6.833 33.049 1.00 89.06 556 ALA A O 1
ATOM 4247 N N . SER A 1 557 ? -24.207 -8.526 31.787 1.00 84.75 557 SER A N 1
ATOM 4248 C CA . SER A 1 557 ? -22.989 -9.326 31.673 1.00 84.75 557 SER A CA 1
ATOM 4249 C C . SER A 1 557 ? -22.904 -9.860 30.247 1.00 84.75 557 SER A C 1
ATOM 4251 O O . SER A 1 557 ? -23.926 -10.279 29.704 1.00 84.75 557 SER A O 1
ATOM 4253 N N . GLY A 1 558 ? -21.715 -9.880 29.652 1.00 81.19 558 GLY A N 1
ATOM 4254 C CA . GLY A 1 558 ? -21.484 -10.442 28.321 1.00 81.19 558 GLY A CA 1
ATOM 4255 C C . GLY A 1 558 ? -20.190 -11.246 28.250 1.00 81.19 558 GLY A C 1
ATOM 4256 O O . GLY A 1 558 ? -19.397 -11.257 29.191 1.00 81.19 558 GLY A O 1
ATOM 4257 N N . GLY A 1 559 ? -19.955 -11.898 27.109 1.00 86.06 559 GLY A N 1
ATOM 4258 C CA . GLY A 1 559 ? -18.696 -12.610 26.853 1.00 86.06 559 GLY A CA 1
ATOM 4259 C C . GLY A 1 559 ? -17.490 -11.672 26.719 1.00 86.06 559 GLY A C 1
ATOM 4260 O O . GLY A 1 559 ? -16.349 -12.110 26.835 1.00 86.06 559 GLY A O 1
ATOM 4261 N N . ILE A 1 560 ? -17.738 -10.380 26.489 1.00 94.88 560 ILE A N 1
ATOM 4262 C CA . ILE A 1 560 ? -16.737 -9.324 26.340 1.00 94.88 560 ILE A CA 1
ATOM 4263 C C . ILE A 1 560 ? -17.275 -8.013 26.934 1.00 94.88 560 ILE A C 1
ATOM 4265 O O . ILE A 1 560 ? -18.476 -7.743 26.873 1.00 94.88 560 ILE A O 1
ATOM 4269 N N . THR A 1 561 ? -16.402 -7.193 27.523 1.00 97.62 561 THR A N 1
ATOM 4270 C CA . THR A 1 561 ? -16.778 -5.898 28.118 1.00 97.62 561 THR A CA 1
ATOM 4271 C C . THR A 1 561 ? -16.154 -4.739 27.354 1.00 97.62 561 THR A C 1
ATOM 4273 O O . THR A 1 561 ? -14.936 -4.703 27.194 1.00 97.62 561 THR A O 1
ATOM 4276 N N . LEU A 1 562 ? -16.965 -3.766 26.937 1.00 97.81 562 LEU A N 1
ATOM 4277 C CA . LEU A 1 562 ? -16.498 -2.459 26.481 1.00 97.81 562 LEU A CA 1
ATOM 4278 C C . LEU A 1 562 ? -16.309 -1.545 27.700 1.00 97.81 562 LEU A C 1
ATOM 4280 O O . LEU A 1 562 ? -17.285 -1.127 28.326 1.00 97.81 562 LEU A O 1
ATOM 4284 N N . LYS A 1 563 ? -15.057 -1.241 28.041 1.00 97.88 563 LYS A N 1
ATOM 4285 C CA . LYS A 1 563 ? -14.698 -0.282 29.090 1.00 97.88 563 LYS A CA 1
ATOM 4286 C C . LYS A 1 563 ? -14.491 1.109 28.502 1.00 97.88 563 LYS A C 1
ATOM 4288 O O . LYS A 1 563 ? -13.783 1.248 27.507 1.00 97.88 563 LYS A O 1
ATOM 4293 N N . ALA A 1 564 ? -15.047 2.124 29.152 1.00 98.00 564 ALA A N 1
ATOM 4294 C CA . ALA A 1 564 ? -14.799 3.533 28.878 1.00 98.00 564 ALA A CA 1
ATOM 4295 C C . ALA A 1 564 ? -14.108 4.187 30.081 1.00 98.00 564 ALA A C 1
ATOM 4297 O O . ALA A 1 564 ? -14.517 3.978 31.227 1.00 98.00 564 ALA A O 1
ATOM 4298 N N . SER A 1 565 ? -13.065 4.979 29.831 1.00 97.31 565 SER A N 1
ATOM 4299 C CA . SER A 1 565 ? -12.345 5.688 30.888 1.00 97.31 565 SER A CA 1
ATOM 4300 C C . SER A 1 565 ? -11.824 7.060 30.476 1.00 97.31 565 SER A C 1
ATOM 4302 O O . SER A 1 565 ? -11.600 7.339 29.297 1.00 97.31 565 SER A O 1
ATOM 4304 N N . THR A 1 566 ? -11.626 7.913 31.482 1.00 96.62 566 THR A N 1
ATOM 4305 C CA . THR A 1 566 ? -10.984 9.225 31.361 1.00 96.62 566 THR A CA 1
ATOM 4306 C C . THR A 1 566 ? -9.836 9.331 32.357 1.00 96.62 566 THR A C 1
ATOM 4308 O O . THR A 1 566 ? -10.033 9.090 33.548 1.00 96.62 566 THR A O 1
ATOM 4311 N N . GLU A 1 567 ? -8.659 9.727 31.893 1.00 94.62 567 GLU A N 1
ATOM 4312 C CA . GLU A 1 567 ? -7.428 9.781 32.680 1.00 94.62 567 GLU A CA 1
ATOM 4313 C C . GLU A 1 567 ? -6.776 11.162 32.547 1.00 94.62 567 GLU A C 1
ATOM 4315 O O . GLU A 1 567 ? -6.532 11.636 31.436 1.00 94.62 567 GLU A O 1
ATOM 4320 N N . THR A 1 568 ? -6.476 11.813 33.671 1.00 93.75 568 THR A N 1
ATOM 4321 C CA . THR A 1 568 ? -5.691 13.055 33.688 1.00 93.75 568 THR A CA 1
ATOM 4322 C C . THR A 1 568 ? -4.234 12.724 33.380 1.00 93.75 568 THR A C 1
ATOM 4324 O O . THR A 1 568 ? -3.578 12.020 34.147 1.00 93.75 568 THR A O 1
ATOM 4327 N N . GLY A 1 569 ? -3.737 13.210 32.243 1.00 89.38 569 GLY A N 1
ATOM 4328 C CA . GLY A 1 569 ? -2.353 13.033 31.816 1.00 89.38 569 GLY A CA 1
ATOM 4329 C C . GLY A 1 569 ? -1.391 13.988 32.526 1.00 89.38 569 GLY A C 1
ATOM 4330 O O . GLY A 1 569 ? -1.708 14.606 33.544 1.00 89.38 569 GLY A O 1
ATOM 4331 N N . LYS A 1 570 ? -0.194 14.147 31.961 1.00 92.38 570 LYS A N 1
ATOM 4332 C CA . LYS A 1 570 ? 0.725 15.225 32.357 1.00 92.38 570 LYS A CA 1
ATOM 4333 C C . LYS A 1 570 ? 0.380 16.503 31.588 1.00 92.38 570 LYS A C 1
ATOM 4335 O O . LYS A 1 570 ? -0.313 16.452 30.577 1.00 92.38 570 LYS A O 1
ATOM 4340 N N . ALA A 1 571 ? 0.871 17.644 32.057 1.00 93.31 571 ALA A N 1
ATOM 4341 C CA . ALA A 1 571 ? 0.859 18.853 31.245 1.00 93.31 571 ALA A CA 1
ATOM 4342 C C . ALA A 1 571 ? 1.842 18.694 30.072 1.00 93.31 571 ALA A C 1
ATOM 4344 O O . ALA A 1 571 ? 2.992 18.297 30.277 1.00 93.31 571 ALA A O 1
ATOM 4345 N N . GLU A 1 572 ? 1.387 18.995 28.859 1.00 93.12 572 GLU A N 1
ATOM 4346 C CA . GLU A 1 572 ? 2.155 18.873 27.619 1.00 93.12 572 GLU A CA 1
ATOM 4347 C C . GLU A 1 572 ? 2.482 20.259 27.054 1.00 93.12 572 GLU A C 1
ATOM 4349 O O . GLU A 1 572 ? 1.695 21.200 27.183 1.00 93.12 572 GLU A O 1
ATOM 4354 N N . LYS A 1 573 ? 3.661 20.390 26.437 1.00 93.62 573 LYS A N 1
ATOM 4355 C CA . LYS A 1 573 ? 4.054 21.587 25.688 1.00 93.62 573 LYS A CA 1
ATOM 4356 C C . LYS A 1 573 ? 3.632 21.434 24.234 1.00 93.62 573 LYS A C 1
ATOM 4358 O O . LYS A 1 573 ? 4.082 20.511 23.561 1.00 93.62 573 LYS A O 1
ATOM 4363 N N . MET A 1 574 ? 2.822 22.367 23.755 1.00 92.38 574 MET A N 1
ATOM 4364 C CA . MET A 1 574 ? 2.263 22.377 22.409 1.00 92.38 574 MET A CA 1
ATOM 4365 C C . MET A 1 574 ? 2.621 23.676 21.693 1.00 92.38 574 MET A C 1
ATOM 4367 O O . MET A 1 574 ? 2.477 24.757 22.263 1.00 92.38 574 MET A O 1
ATOM 4371 N N . SER A 1 575 ? 3.042 23.581 20.433 1.00 91.94 575 SER A N 1
ATOM 4372 C CA . SER A 1 575 ? 3.403 24.746 19.619 1.00 91.94 575 SER A CA 1
ATOM 4373 C C . SER A 1 575 ? 2.268 25.114 18.665 1.00 91.94 575 SER A C 1
ATOM 4375 O O . SER A 1 575 ? 1.929 24.327 17.782 1.00 91.94 575 SER A O 1
ATOM 4377 N N . TYR A 1 576 ? 1.713 26.320 18.803 1.00 92.19 576 TYR A N 1
ATOM 4378 C CA . TYR A 1 576 ? 0.654 26.844 17.929 1.00 92.19 576 TYR A CA 1
ATOM 4379 C C . TYR A 1 576 ? 1.133 28.082 17.159 1.00 92.19 576 TYR A C 1
ATOM 4381 O O . TYR A 1 576 ? 1.881 28.904 17.686 1.00 92.19 576 TYR A O 1
ATOM 4389 N N . ARG A 1 577 ? 0.676 28.223 15.910 1.00 90.56 577 ARG A N 1
ATOM 4390 C CA . ARG A 1 577 ? 0.892 29.379 15.016 1.00 90.56 577 ARG A CA 1
ATOM 4391 C C . ARG A 1 577 ? -0.403 29.703 14.276 1.00 90.56 577 ARG A C 1
ATOM 4393 O O . ARG A 1 577 ? -1.247 28.813 14.135 1.00 90.56 577 ARG A O 1
ATOM 4400 N N . SER A 1 578 ? -0.542 30.918 13.751 1.00 88.62 578 SER A N 1
ATOM 4401 C CA . SER A 1 578 ? -1.659 31.223 12.849 1.00 88.62 578 SER A CA 1
ATOM 4402 C C . SER A 1 578 ? -1.511 30.439 11.540 1.00 88.62 578 SER A C 1
ATOM 4404 O O . SER A 1 578 ? -0.400 30.116 11.105 1.00 88.62 578 SER A O 1
ATOM 4406 N N . PHE A 1 579 ? -2.625 30.124 10.878 1.00 85.31 579 PHE A N 1
ATOM 4407 C CA . PHE A 1 579 ? -2.577 29.435 9.589 1.00 85.31 579 PHE A CA 1
ATOM 4408 C C . PHE A 1 579 ? -1.857 30.304 8.542 1.00 85.31 579 PHE A C 1
ATOM 4410 O O . PHE A 1 579 ? -2.161 31.485 8.397 1.00 85.31 579 PHE A O 1
ATOM 4417 N N . GLY A 1 580 ? -0.888 29.726 7.827 1.00 83.56 580 GLY A N 1
ATOM 4418 C CA . GLY A 1 580 ? -0.056 30.436 6.845 1.00 83.56 580 GLY A CA 1
ATOM 4419 C C . GLY A 1 580 ? 1.199 31.128 7.400 1.00 83.56 580 GLY A C 1
ATOM 4420 O O . GLY A 1 580 ? 2.084 31.462 6.617 1.00 83.56 580 GLY A O 1
ATOM 4421 N N . GLU A 1 581 ? 1.348 31.292 8.720 1.00 88.00 581 GLU A N 1
ATOM 4422 C CA . GLU A 1 581 ? 2.607 31.780 9.307 1.00 88.00 581 GLU A CA 1
ATOM 4423 C C . GLU A 1 581 ? 3.735 30.751 9.164 1.00 88.00 581 GLU A C 1
ATOM 4425 O O . GLU A 1 581 ? 3.496 29.543 9.120 1.00 88.00 581 GLU A O 1
ATOM 4430 N N . ALA A 1 582 ? 4.990 31.200 9.144 1.00 84.69 582 ALA A N 1
ATOM 4431 C CA . ALA A 1 582 ? 6.140 30.302 9.080 1.00 84.69 582 ALA A CA 1
ATOM 4432 C C . ALA A 1 582 ? 6.298 29.450 10.364 1.00 84.69 582 ALA A C 1
ATOM 4434 O O . ALA A 1 582 ? 5.904 29.898 11.442 1.00 84.69 582 ALA A O 1
ATOM 4435 N N . PRO A 1 583 ? 6.885 28.233 10.304 1.00 82.94 583 PRO A N 1
ATOM 4436 C CA . PRO A 1 583 ? 6.958 27.333 11.463 1.00 82.94 583 PRO A CA 1
ATOM 4437 C C . PRO A 1 583 ? 7.669 27.926 12.687 1.00 82.94 583 PRO A C 1
ATOM 4439 O O . PRO A 1 583 ? 7.262 27.667 13.814 1.00 82.94 583 PRO A O 1
ATOM 4442 N N . TRP A 1 584 ? 8.690 28.759 12.470 1.00 86.31 584 TRP A N 1
ATOM 4443 C CA . TRP A 1 584 ? 9.461 29.424 13.528 1.00 86.31 584 TRP A CA 1
ATOM 4444 C C . TRP A 1 584 ? 8.710 30.559 14.247 1.00 86.31 584 TRP A C 1
ATOM 4446 O O . TRP A 1 584 ? 9.203 31.062 15.250 1.00 86.31 584 TRP A O 1
ATOM 4456 N N . ASN A 1 585 ? 7.519 30.946 13.774 1.00 89.56 585 ASN A N 1
ATOM 4457 C CA . ASN A 1 585 ? 6.643 31.890 14.477 1.00 89.56 585 ASN A CA 1
ATOM 4458 C C . ASN A 1 585 ? 5.752 31.201 15.530 1.00 89.56 585 ASN A C 1
ATOM 4460 O O . ASN A 1 585 ? 5.019 31.883 16.246 1.00 89.56 585 ASN A O 1
ATOM 4464 N N . ALA A 1 586 ? 5.781 29.864 15.619 1.00 90.06 586 ALA A N 1
ATOM 4465 C CA . ALA A 1 586 ? 4.972 29.130 16.581 1.00 90.06 586 ALA A CA 1
ATOM 4466 C C . ALA A 1 586 ? 5.375 29.453 18.028 1.00 90.06 586 ALA A C 1
ATOM 4468 O O . ALA A 1 586 ? 6.556 29.476 18.375 1.00 90.06 586 ALA A O 1
ATOM 4469 N N . LYS A 1 587 ? 4.374 29.673 18.880 1.00 92.44 587 LYS A N 1
ATOM 4470 C CA . LYS A 1 587 ? 4.540 29.928 20.314 1.00 92.44 587 LYS A CA 1
ATOM 4471 C C . LYS A 1 587 ? 4.236 28.661 21.103 1.00 92.44 587 LYS A C 1
ATOM 4473 O O . LYS A 1 587 ? 3.324 27.915 20.744 1.00 92.44 587 LYS A O 1
ATOM 4478 N N . GLU A 1 588 ? 4.995 28.429 22.171 1.00 94.81 588 GLU A N 1
ATOM 4479 C CA . GLU A 1 588 ? 4.749 27.321 23.094 1.00 94.81 588 GLU A CA 1
ATOM 4480 C C . GLU A 1 588 ? 3.628 27.651 24.083 1.00 94.81 588 GLU A C 1
ATOM 4482 O O . GLU A 1 588 ? 3.597 28.725 24.685 1.00 94.81 588 GLU A O 1
ATOM 4487 N N . TYR A 1 589 ? 2.766 26.667 24.310 1.00 93.94 589 TYR A N 1
ATOM 4488 C CA . TYR A 1 589 ? 1.686 26.684 25.283 1.00 93.94 589 TYR A CA 1
ATOM 4489 C C . TYR A 1 589 ? 1.746 25.412 26.122 1.00 93.94 589 TYR A C 1
ATOM 4491 O O . TYR A 1 589 ? 1.891 24.317 25.582 1.00 93.94 589 TYR A O 1
ATOM 4499 N N . THR A 1 590 ? 1.612 25.542 27.439 1.00 93.94 590 THR A N 1
ATOM 4500 C CA . THR A 1 590 ? 1.465 24.386 28.333 1.00 93.94 590 THR A CA 1
ATOM 4501 C C . THR A 1 590 ? -0.020 24.094 28.509 1.00 93.94 590 THR A C 1
ATOM 4503 O O . THR A 1 590 ? -0.765 24.987 28.909 1.00 93.94 590 THR A O 1
ATOM 4506 N N . VAL A 1 591 ? -0.442 22.863 28.223 1.00 93.75 591 VAL A N 1
ATOM 4507 C CA . VAL A 1 591 ? -1.848 22.432 28.266 1.00 93.75 591 VAL A CA 1
ATOM 4508 C C . VAL A 1 591 ? -1.965 21.178 29.123 1.00 93.75 591 VAL A C 1
ATOM 4510 O O . VAL A 1 591 ? -1.200 20.230 28.945 1.00 93.75 591 VAL A O 1
ATOM 4513 N N . GLN A 1 592 ? -2.924 21.135 30.046 1.00 95.00 592 GLN A N 1
ATOM 4514 C CA . GLN A 1 592 ? -3.214 19.916 30.796 1.00 95.00 592 GLN A CA 1
ATOM 4515 C C . GLN A 1 592 ? -3.874 18.866 29.885 1.00 95.00 592 GLN A C 1
ATOM 4517 O O . GLN A 1 592 ? -4.993 19.062 29.401 1.00 95.00 592 GLN A O 1
ATOM 4522 N N . ALA A 1 593 ? -3.197 17.732 29.676 1.00 94.00 593 ALA A N 1
ATOM 4523 C CA . ALA A 1 593 ? -3.737 16.623 28.899 1.00 94.00 593 ALA A CA 1
ATOM 4524 C C . ALA A 1 593 ? -4.779 15.821 29.701 1.00 94.00 593 ALA A C 1
ATOM 4526 O O . ALA A 1 593 ? -4.606 15.546 30.892 1.00 94.00 593 ALA A O 1
ATOM 4527 N N . TYR A 1 594 ? -5.832 15.387 29.016 1.00 95.06 594 TYR A N 1
ATOM 4528 C CA . TYR A 1 594 ? -6.862 14.463 29.476 1.00 95.06 594 TYR A CA 1
ATOM 4529 C C . TYR A 1 594 ? -7.118 13.431 28.380 1.00 95.06 594 TYR A C 1
ATOM 4531 O O . TYR A 1 594 ? -7.579 13.765 27.287 1.00 95.06 594 TYR A O 1
ATOM 4539 N N . ASN A 1 595 ? -6.853 12.166 28.686 1.00 94.19 595 ASN A N 1
ATOM 4540 C CA . ASN A 1 595 ? -7.017 11.052 27.764 1.00 94.19 595 ASN A CA 1
ATOM 4541 C C . ASN A 1 595 ? -8.393 10.414 27.959 1.00 94.19 595 ASN A C 1
ATOM 4543 O O . ASN A 1 595 ? -8.764 10.058 29.074 1.00 94.19 595 ASN A O 1
ATOM 4547 N N . SER A 1 596 ? -9.142 10.252 26.874 1.00 95.69 596 SER A N 1
ATOM 4548 C CA . SER A 1 596 ? -10.399 9.500 26.817 1.00 95.69 596 SER A CA 1
ATOM 4549 C C . SER A 1 596 ? -10.149 8.209 26.046 1.00 95.69 596 SER A C 1
ATOM 4551 O O . SER A 1 596 ? -9.466 8.225 25.023 1.00 95.69 596 SER A O 1
ATOM 4553 N N . ARG A 1 597 ? -10.636 7.076 26.552 1.00 95.94 597 ARG A N 1
ATOM 4554 C CA . ARG A 1 597 ? -10.207 5.755 26.079 1.00 95.94 597 ARG A CA 1
ATOM 4555 C C . ARG A 1 597 ? -11.350 4.747 26.098 1.00 95.94 597 ARG A C 1
ATOM 4557 O O . ARG A 1 597 ? -12.094 4.665 27.074 1.00 95.94 597 ARG A O 1
ATOM 4564 N N . LEU A 1 598 ? -11.452 3.957 25.033 1.00 96.69 598 LEU A N 1
ATOM 4565 C CA . LEU A 1 598 ? -12.293 2.767 24.946 1.00 96.69 598 LEU A CA 1
ATOM 4566 C C . LEU A 1 598 ? -11.409 1.522 24.869 1.00 96.69 598 LEU A C 1
ATOM 4568 O O . LEU A 1 598 ? -10.414 1.516 24.146 1.00 96.69 598 LEU A O 1
ATOM 4572 N N . LYS A 1 599 ? -11.791 0.460 25.582 1.00 95.38 599 LYS A N 1
ATOM 4573 C CA . LYS A 1 599 ? -11.158 -0.863 25.494 1.00 95.38 599 LYS A CA 1
ATOM 4574 C C . LYS A 1 599 ? -12.194 -1.966 25.383 1.00 95.38 599 LYS A C 1
ATOM 4576 O O . LYS A 1 599 ? -13.179 -1.938 26.114 1.00 95.38 599 LYS A O 1
ATOM 4581 N N . PHE A 1 600 ? -11.926 -2.988 24.580 1.00 94.75 600 PHE A N 1
ATOM 4582 C CA . PHE A 1 600 ? -12.584 -4.280 24.757 1.00 94.75 600 PHE A CA 1
ATOM 4583 C C . PHE A 1 600 ? -11.729 -5.170 25.654 1.00 94.75 600 PHE A C 1
ATOM 4585 O O . PHE A 1 600 ? -10.537 -5.356 25.407 1.00 94.75 600 PHE A O 1
ATOM 4592 N N . VAL A 1 601 ? -12.364 -5.739 26.676 1.00 93.19 601 VAL A N 1
ATOM 4593 C CA . VAL A 1 601 ? -11.756 -6.646 27.650 1.00 93.19 601 VAL A CA 1
ATOM 4594 C C . VAL A 1 601 ? -12.441 -8.004 27.555 1.00 93.19 601 VAL A C 1
ATOM 4596 O O . VAL A 1 601 ? -13.647 -8.117 27.786 1.00 93.19 601 VAL A O 1
ATOM 4599 N N . TRP A 1 602 ? -11.666 -9.035 27.227 1.00 91.94 602 TRP A N 1
ATOM 4600 C CA . TRP A 1 602 ? -12.113 -10.421 27.079 1.00 91.94 602 TRP A CA 1
ATOM 4601 C C . TRP A 1 602 ? -11.284 -11.318 28.000 1.00 91.94 602 TRP A C 1
ATOM 4603 O O . TRP A 1 602 ? -10.056 -11.270 27.963 1.00 91.94 602 TRP A O 1
ATOM 4613 N N . ASN A 1 603 ? -11.935 -12.112 28.858 1.00 89.94 603 ASN A N 1
ATOM 4614 C CA . ASN A 1 603 ? -11.266 -12.953 29.866 1.00 89.94 603 ASN A CA 1
ATOM 4615 C C . ASN A 1 603 ? -10.190 -12.206 30.690 1.00 89.94 603 ASN A C 1
ATOM 4617 O O . ASN A 1 603 ? -9.107 -12.726 30.952 1.00 89.94 603 ASN A O 1
ATOM 4621 N N . GLY A 1 604 ? -10.477 -10.953 31.064 1.00 87.38 604 GLY A N 1
ATOM 4622 C CA . GLY A 1 604 ? -9.568 -10.093 31.833 1.00 87.38 604 GLY A CA 1
ATOM 4623 C C . GLY A 1 604 ? -8.373 -9.525 31.055 1.00 87.38 604 GLY A C 1
ATOM 4624 O O . GLY A 1 604 ? -7.566 -8.817 31.650 1.00 87.38 604 GLY A O 1
ATOM 4625 N N . LYS A 1 605 ? -8.250 -9.801 29.749 1.00 88.25 605 LYS A N 1
ATOM 4626 C CA . LYS A 1 605 ? -7.215 -9.239 28.870 1.00 88.25 605 LYS A CA 1
ATOM 4627 C C . LYS A 1 605 ? -7.793 -8.141 27.980 1.00 88.25 605 LYS A C 1
ATOM 4629 O O . LYS A 1 605 ? -8.871 -8.310 27.412 1.00 88.25 605 LYS A O 1
ATOM 4634 N N . ASP A 1 606 ? -7.040 -7.062 27.803 1.00 89.62 606 ASP A N 1
ATOM 4635 C CA . ASP A 1 606 ? -7.334 -6.035 26.802 1.00 89.62 606 ASP A CA 1
ATOM 4636 C C . ASP A 1 606 ? -7.052 -6.599 25.399 1.00 89.62 606 ASP A C 1
ATOM 4638 O O . ASP A 1 606 ? -5.928 -7.014 25.103 1.00 89.62 606 ASP A O 1
ATOM 4642 N N . VAL A 1 607 ? -8.076 -6.637 24.542 1.00 87.06 607 VAL A N 1
ATOM 4643 C CA . VAL A 1 607 ? -8.001 -7.218 23.184 1.00 87.06 607 VAL A CA 1
ATOM 4644 C C . VAL A 1 607 ? -8.102 -6.180 22.067 1.00 87.06 607 VAL A C 1
ATOM 4646 O O . VAL A 1 607 ? -7.732 -6.454 20.929 1.00 87.06 607 VAL A O 1
ATOM 4649 N N . TRP A 1 608 ? -8.581 -4.982 22.394 1.00 89.50 608 TRP A N 1
ATOM 4650 C CA . TRP A 1 608 ? -8.616 -3.818 21.514 1.00 89.50 608 TRP A CA 1
ATOM 4651 C C . TRP A 1 608 ? -8.669 -2.550 22.366 1.00 89.50 608 TRP A C 1
ATOM 4653 O O . TRP A 1 608 ? -9.299 -2.547 23.425 1.00 89.50 608 TRP A O 1
ATOM 4663 N N . GLU A 1 609 ? -8.033 -1.481 21.895 1.00 90.69 609 GLU A N 1
ATOM 4664 C CA . GLU A 1 609 ? -8.029 -0.160 22.519 1.00 90.69 609 GLU A CA 1
ATOM 4665 C C . GLU A 1 609 ? -8.083 0.925 21.436 1.00 90.69 609 GLU A C 1
ATOM 4667 O O . GLU A 1 609 ? -7.448 0.802 20.390 1.00 90.69 609 GLU A O 1
ATOM 4672 N N . VAL A 1 610 ? -8.805 2.008 21.718 1.00 89.88 610 VAL A N 1
ATOM 4673 C CA . VAL A 1 610 ? -8.676 3.290 21.017 1.00 89.88 610 VAL A CA 1
ATOM 4674 C C . VAL A 1 610 ? -8.701 4.414 22.047 1.00 89.88 610 VAL A C 1
ATOM 4676 O O . VAL A 1 610 ? -9.428 4.348 23.043 1.00 89.88 610 VAL A O 1
ATOM 4679 N N . SER A 1 611 ? -7.913 5.458 21.819 1.00 92.50 611 SER A N 1
ATOM 4680 C CA . SER A 1 611 ? -7.838 6.629 22.690 1.00 92.50 611 SER A CA 1
ATOM 4681 C C . SER A 1 611 ? -7.791 7.924 21.886 1.00 92.50 611 SER A C 1
ATOM 4683 O O . SER A 1 611 ? -7.414 7.947 20.716 1.00 92.50 611 SER A O 1
ATOM 4685 N N . GLY A 1 612 ? -8.202 9.009 22.530 1.00 90.50 612 GLY A N 1
ATOM 4686 C CA . GLY A 1 612 ? -8.052 10.374 22.051 1.00 90.50 612 GLY A CA 1
ATOM 4687 C C . GLY A 1 612 ? -7.780 11.294 23.235 1.00 90.50 612 GLY A C 1
ATOM 4688 O O . GLY A 1 612 ? -8.105 10.956 24.375 1.00 90.50 612 GLY A O 1
ATOM 4689 N N . ASN A 1 613 ? -7.185 12.454 22.982 1.00 91.44 613 ASN A N 1
ATOM 4690 C CA . ASN A 1 613 ? -6.958 13.461 24.012 1.00 91.44 613 ASN A CA 1
ATOM 4691 C C . ASN A 1 613 ? -7.904 14.666 23.827 1.00 91.44 613 ASN A C 1
ATOM 4693 O O . ASN A 1 613 ? -8.804 14.680 22.979 1.00 91.44 613 ASN A O 1
ATOM 4697 N N . ASN A 1 614 ? -7.734 15.656 24.693 1.00 92.75 614 ASN A N 1
ATOM 4698 C CA . ASN A 1 614 ? -8.448 16.927 24.686 1.00 92.75 614 ASN A CA 1
ATOM 4699 C C . ASN A 1 614 ? -7.724 18.045 23.917 1.00 92.75 614 ASN A C 1
ATOM 4701 O O . ASN A 1 614 ? -8.290 19.126 23.780 1.00 92.75 614 ASN A O 1
ATOM 4705 N N . ILE A 1 615 ? -6.487 17.816 23.468 1.00 91.38 615 ILE A N 1
ATOM 4706 C CA . ILE A 1 615 ? -5.612 18.847 22.905 1.00 91.38 615 ILE A CA 1
ATOM 4707 C C . ILE A 1 615 ? -5.930 19.001 21.406 1.00 91.38 615 ILE A C 1
ATOM 4709 O O . ILE A 1 615 ? -5.693 18.075 20.628 1.00 91.38 615 ILE A O 1
ATOM 4713 N N . PRO A 1 616 ? -6.483 20.143 20.964 1.00 87.81 616 PRO A N 1
ATOM 4714 C CA . PRO A 1 616 ? -6.981 20.283 19.601 1.00 87.81 616 PRO A CA 1
ATOM 4715 C C . PRO A 1 616 ? -5.848 20.577 18.608 1.00 87.81 616 PRO A C 1
ATOM 4717 O O . PRO A 1 616 ? -5.173 21.592 18.714 1.00 87.81 616 PRO A O 1
ATOM 4720 N N . GLY A 1 617 ? -5.689 19.753 17.568 1.00 87.50 617 GLY A N 1
ATOM 4721 C CA . GLY A 1 617 ? -4.690 20.004 16.512 1.00 87.50 617 GLY A CA 1
ATOM 4722 C C . GLY A 1 617 ? -4.908 21.306 15.718 1.00 87.50 617 GLY A C 1
ATOM 4723 O O . GLY A 1 617 ? -3.968 21.829 15.126 1.00 87.50 617 GLY A O 1
ATOM 4724 N N . PHE A 1 618 ? -6.130 21.848 15.735 1.00 88.25 618 PHE A N 1
ATOM 4725 C CA . PHE A 1 618 ? -6.486 23.149 15.168 1.00 88.25 618 PHE A CA 1
ATOM 4726 C C . PHE A 1 618 ? -7.395 23.913 16.134 1.00 88.25 618 PHE A C 1
ATOM 4728 O O . PHE A 1 618 ? -8.350 23.350 16.669 1.00 88.25 618 PHE A O 1
ATOM 4735 N N . LEU A 1 619 ? -7.131 25.208 16.310 1.00 89.19 619 LEU A N 1
ATOM 4736 C CA . LEU A 1 619 ? -7.961 26.119 17.096 1.00 89.19 619 LEU A CA 1
ATOM 4737 C C . LEU A 1 619 ? -8.721 27.065 16.166 1.00 89.19 619 LEU A C 1
ATOM 4739 O O . LEU A 1 619 ? -8.117 27.731 15.329 1.00 89.19 619 LEU A O 1
ATOM 4743 N N . SER A 1 620 ? -10.035 27.168 16.364 1.00 88.19 620 SER A N 1
ATOM 4744 C CA . SER A 1 620 ? -10.828 28.291 15.864 1.00 88.19 620 SER A CA 1
ATOM 4745 C C . SER A 1 620 ? -11.020 29.267 17.016 1.00 88.19 620 SER A C 1
ATOM 4747 O O . SER A 1 620 ? -11.664 28.921 18.005 1.00 88.19 620 SER A O 1
ATOM 4749 N N . LEU A 1 621 ? -10.454 30.465 16.900 1.00 90.12 621 LEU A N 1
ATOM 4750 C CA . LEU A 1 621 ? -10.586 31.510 17.913 1.00 90.12 621 LEU A CA 1
ATOM 4751 C C . LEU A 1 621 ? -11.863 32.315 17.656 1.00 90.12 621 LEU A C 1
ATOM 4753 O O . LEU A 1 621 ? -12.171 32.650 16.509 1.00 90.12 621 LEU A O 1
ATOM 4757 N N . GLY A 1 622 ? -12.606 32.637 18.715 1.00 88.44 622 GLY A N 1
ATOM 4758 C CA . GLY A 1 622 ? -13.623 33.680 18.646 1.00 88.44 622 GLY A CA 1
ATOM 4759 C C . GLY A 1 622 ? -13.013 35.044 18.308 1.00 88.44 622 GLY A C 1
ATOM 4760 O O . GLY A 1 622 ? -11.805 35.261 18.434 1.00 88.44 622 GLY A O 1
ATOM 4761 N N . LYS A 1 623 ? -13.857 35.999 17.906 1.00 85.31 623 LYS A N 1
ATOM 4762 C CA . LYS A 1 623 ? -13.418 37.391 17.771 1.00 85.31 623 LYS A CA 1
ATOM 4763 C C . LYS A 1 623 ? -12.869 37.863 19.126 1.00 85.31 623 LYS A C 1
ATOM 4765 O O . LYS A 1 623 ? -13.557 37.735 20.135 1.00 85.31 623 LYS A O 1
ATOM 4770 N N . ASP A 1 624 ? -11.639 38.370 19.115 1.00 90.06 624 ASP A N 1
ATOM 4771 C CA . ASP A 1 624 ? -10.895 38.859 20.284 1.00 90.06 624 ASP A CA 1
ATOM 4772 C C . ASP A 1 624 ? -10.509 37.778 21.334 1.00 90.06 624 ASP A C 1
ATOM 4774 O O . ASP A 1 624 ? -10.065 38.112 22.432 1.00 90.06 624 ASP A O 1
ATOM 4778 N N . GLU A 1 625 ? -10.614 36.481 21.004 1.00 92.31 625 GLU A N 1
ATOM 4779 C CA . GLU A 1 625 ? -10.163 35.365 21.857 1.00 92.31 625 GLU A CA 1
ATOM 4780 C C . GLU A 1 625 ? -8.673 35.035 21.654 1.00 92.31 625 GLU A C 1
ATOM 4782 O O . GLU A 1 625 ? -8.189 34.957 20.524 1.00 92.31 625 GLU A O 1
ATOM 4787 N N . THR A 1 626 ? -7.945 34.770 22.744 1.00 92.00 626 THR A N 1
ATOM 4788 C CA . THR A 1 626 ? -6.530 34.357 22.677 1.00 92.00 626 THR A CA 1
ATOM 4789 C C . THR A 1 626 ? -6.357 32.833 22.617 1.00 92.00 626 THR A C 1
ATOM 4791 O O . THR A 1 626 ? -7.227 32.068 23.040 1.00 92.00 626 THR A O 1
ATOM 4794 N N . ILE A 1 627 ? -5.199 32.368 22.132 1.00 90.81 627 ILE A N 1
ATOM 4795 C CA . ILE A 1 627 ? -4.863 30.933 22.075 1.00 90.81 627 ILE A CA 1
ATOM 4796 C C . ILE A 1 627 ? -4.894 30.306 23.478 1.00 90.81 627 ILE A C 1
ATOM 4798 O O . ILE A 1 627 ? -5.441 29.221 23.655 1.00 90.81 627 ILE A O 1
ATOM 4802 N N . GLU A 1 628 ? -4.385 31.009 24.492 1.00 90.75 628 GLU A N 1
ATOM 4803 C CA . GLU A 1 628 ? -4.414 30.584 25.894 1.00 90.75 628 GLU A CA 1
ATOM 4804 C C . GLU A 1 628 ? -5.851 30.364 26.386 1.00 90.75 628 GLU A C 1
ATOM 4806 O O . GLU A 1 628 ? -6.129 29.368 27.050 1.00 90.75 628 GLU A O 1
ATOM 4811 N N . GLN A 1 629 ? -6.776 31.270 26.047 1.00 92.19 629 GLN A N 1
ATOM 4812 C CA . GLN A 1 629 ? -8.188 31.181 26.435 1.00 92.19 629 GLN A CA 1
ATOM 4813 C C . GLN A 1 629 ? -8.895 30.010 25.739 1.00 92.19 629 GLN A C 1
ATOM 4815 O O . GLN A 1 629 ? -9.617 29.252 26.395 1.00 92.19 629 GLN A O 1
ATOM 4820 N N . ALA A 1 630 ? -8.644 29.820 24.442 1.00 91.69 630 ALA A N 1
ATOM 4821 C CA . ALA A 1 630 ? -9.203 28.710 23.679 1.00 91.69 630 ALA A CA 1
ATOM 4822 C C . ALA A 1 630 ? -8.686 27.353 24.193 1.00 91.69 630 ALA A C 1
ATOM 4824 O O . ALA A 1 630 ? -9.470 26.425 24.408 1.00 91.69 630 ALA A O 1
ATOM 4825 N N . LEU A 1 631 ? -7.386 27.254 24.496 1.00 91.94 631 LEU A N 1
ATOM 4826 C CA . LEU A 1 631 ? -6.788 26.068 25.113 1.00 91.94 631 LEU A CA 1
ATOM 4827 C C . LEU A 1 631 ? -7.339 25.819 26.520 1.00 91.94 631 LEU A C 1
ATOM 4829 O O . LEU A 1 631 ? -7.692 24.681 26.824 1.00 91.94 631 LEU A O 1
ATOM 4833 N N . LYS A 1 632 ? -7.537 26.862 27.339 1.00 90.94 632 LYS A N 1
ATOM 4834 C CA . LYS A 1 632 ? -8.160 26.754 28.673 1.00 90.94 632 LYS A CA 1
ATOM 4835 C C . LYS A 1 632 ? -9.535 26.084 28.620 1.00 90.94 632 LYS A C 1
ATOM 4837 O O . LYS A 1 632 ? -9.840 25.234 29.452 1.00 90.94 632 LYS A O 1
ATOM 4842 N N . LYS A 1 633 ? -10.360 26.415 27.617 1.00 90.00 633 LYS A N 1
ATOM 4843 C CA . LYS A 1 633 ? -11.679 25.782 27.397 1.00 90.00 633 LYS A CA 1
ATOM 4844 C C . LYS A 1 633 ? -11.579 24.289 27.056 1.00 90.00 633 LYS A C 1
ATOM 4846 O O . LYS A 1 633 ? -12.551 23.558 27.270 1.00 90.00 633 LYS A O 1
ATOM 4851 N N . SER A 1 634 ? -10.433 23.850 26.534 1.00 87.69 634 SER A N 1
ATOM 4852 C CA . SER A 1 634 ? -10.146 22.456 26.188 1.00 87.69 634 SER A CA 1
ATOM 4853 C C . SER A 1 634 ? -9.527 21.643 27.333 1.00 87.69 634 SER A C 1
ATOM 4855 O O . SER A 1 634 ? -9.475 20.426 27.217 1.00 87.69 634 SER A O 1
ATOM 4857 N N . GLU A 1 635 ? -9.113 22.246 28.459 1.00 90.56 635 GLU A N 1
ATOM 4858 C CA . GLU A 1 635 ? -8.520 21.552 29.624 1.00 90.56 635 GLU A CA 1
ATOM 4859 C C . GLU A 1 635 ? -9.559 20.755 30.447 1.00 90.56 635 GLU A C 1
ATOM 4861 O O . GLU A 1 635 ? -9.803 21.017 31.623 1.00 90.56 635 GLU A O 1
ATOM 4866 N N . LYS A 1 636 ? -10.204 19.774 29.811 1.00 91.81 636 LYS A N 1
ATOM 4867 C CA . LYS A 1 636 ? -11.166 18.830 30.397 1.00 91.81 636 LYS A CA 1
ATOM 4868 C C . LYS A 1 636 ? -11.228 17.546 29.555 1.00 91.81 636 LYS A C 1
ATOM 4870 O O . LYS A 1 636 ? -10.881 17.595 28.374 1.00 91.81 636 LYS A O 1
ATOM 4875 N N . PRO A 1 637 ? -11.711 16.409 30.088 1.00 92.25 637 PRO A N 1
ATOM 4876 C CA . PRO A 1 637 ? -11.899 15.203 29.287 1.00 92.25 637 PRO A CA 1
ATOM 4877 C C . PRO A 1 637 ? -12.819 15.425 28.078 1.00 92.25 637 PRO A C 1
ATOM 4879 O O . PRO A 1 637 ? -13.878 16.051 28.173 1.00 92.25 637 PRO A O 1
ATOM 4882 N N . ASN A 1 638 ? -12.417 14.886 26.929 1.00 91.19 638 ASN A N 1
ATOM 4883 C CA . ASN A 1 638 ? -13.157 14.993 25.677 1.00 91.19 638 ASN A CA 1
ATOM 4884 C C . ASN A 1 638 ? -14.261 13.925 25.599 1.00 91.19 638 ASN A C 1
ATOM 4886 O O . ASN A 1 638 ? -14.105 12.906 24.935 1.00 91.19 638 ASN A O 1
ATOM 4890 N N . TYR A 1 639 ? -15.408 14.152 26.243 1.00 92.81 639 TYR A N 1
ATOM 4891 C CA . TYR A 1 639 ? -16.527 13.194 26.204 1.00 92.81 639 TYR A CA 1
ATOM 4892 C C . TYR A 1 639 ? -17.119 12.974 24.798 1.00 92.81 639 TYR A C 1
ATOM 4894 O O . TYR A 1 639 ? -17.712 11.923 24.546 1.00 92.81 639 TYR A O 1
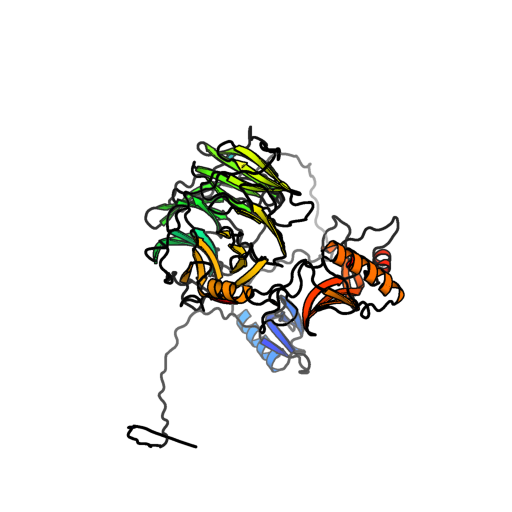ATOM 4902 N N . GLY A 1 640 ? -16.917 13.913 23.862 1.00 91.00 640 GLY A N 1
ATOM 4903 C CA . GLY A 1 640 ? -17.279 13.747 22.448 1.00 91.00 640 GLY A CA 1
ATOM 4904 C C . GLY A 1 640 ? -16.514 12.607 21.765 1.00 91.00 640 GLY A C 1
ATOM 4905 O O . GLY A 1 640 ? -17.033 11.979 20.844 1.00 91.00 640 GLY A O 1
ATOM 4906 N N . PHE A 1 641 ? -15.332 12.247 22.277 1.00 94.00 641 PHE A N 1
ATOM 4907 C CA . PHE A 1 641 ? -14.584 11.069 21.838 1.00 94.00 641 PHE A CA 1
ATOM 4908 C C . PHE A 1 641 ? -15.446 9.800 21.821 1.00 94.00 641 PHE A C 1
ATOM 4910 O O . PHE A 1 641 ? -15.438 9.078 20.833 1.00 94.00 641 PHE A O 1
ATOM 4917 N N . PHE A 1 642 ? -16.244 9.534 22.860 1.00 94.94 642 PHE A N 1
ATOM 4918 C CA . PHE A 1 642 ? -17.054 8.309 22.932 1.00 94.94 642 PHE A CA 1
ATOM 4919 C C . PHE A 1 642 ? -18.160 8.256 21.862 1.00 94.94 642 PHE A C 1
ATOM 4921 O O . PHE A 1 642 ? -18.562 7.176 21.416 1.00 94.94 642 PHE A O 1
ATOM 4928 N N . GLU A 1 643 ? -18.615 9.420 21.394 1.00 90.31 643 GLU A N 1
ATOM 4929 C CA . GLU A 1 643 ? -19.600 9.558 20.321 1.00 90.31 643 GLU A CA 1
ATOM 4930 C C . GLU A 1 643 ? -18.989 9.338 18.933 1.00 90.31 643 GLU A C 1
ATOM 4932 O O . GLU A 1 643 ? -19.612 8.686 18.096 1.00 90.31 643 GLU A O 1
ATOM 4937 N N . HIS A 1 644 ? -17.735 9.737 18.711 1.00 88.81 644 HIS A N 1
ATOM 4938 C CA . HIS A 1 644 ? -17.080 9.627 17.399 1.00 88.81 644 HIS A CA 1
ATOM 4939 C C . HIS A 1 644 ? -16.131 8.425 17.249 1.00 88.81 644 HIS A C 1
ATOM 4941 O O . HIS A 1 644 ? -15.940 7.948 16.136 1.00 88.81 644 HIS A O 1
ATOM 4947 N N . ALA A 1 645 ? -15.592 7.878 18.343 1.00 89.31 645 ALA A N 1
ATOM 4948 C CA . ALA A 1 645 ? -14.677 6.738 18.318 1.00 89.31 645 ALA A CA 1
ATOM 4949 C C . ALA A 1 645 ? -15.327 5.507 17.672 1.00 89.31 645 ALA A C 1
ATOM 4951 O O . ALA A 1 645 ? -16.434 5.094 18.041 1.00 89.31 645 ALA A O 1
ATOM 4952 N N . GLU A 1 646 ? -14.642 4.910 16.703 1.00 86.94 646 GLU A N 1
ATOM 4953 C CA . GLU A 1 646 ? -15.164 3.767 15.967 1.00 86.94 646 GLU A CA 1
ATOM 4954 C C . GLU A 1 646 ? -14.978 2.473 16.756 1.00 86.94 646 GLU A C 1
ATOM 4956 O O . GLU A 1 646 ? -13.884 2.156 17.211 1.00 86.94 646 GLU A O 1
ATOM 4961 N N . ILE A 1 647 ? -16.060 1.709 16.913 1.00 89.50 647 ILE A N 1
ATOM 4962 C CA . ILE A 1 647 ? -16.044 0.408 17.590 1.00 89.50 647 ILE A CA 1
ATOM 4963 C C . ILE A 1 647 ? -15.944 -0.687 16.516 1.00 89.50 647 ILE A C 1
ATOM 4965 O O . ILE A 1 647 ? -16.802 -0.711 15.628 1.00 89.50 647 ILE A O 1
ATOM 4969 N N . PRO A 1 648 ? -14.954 -1.598 16.552 1.00 88.38 648 PRO A N 1
ATOM 4970 C CA . PRO A 1 648 ? -14.805 -2.644 15.540 1.00 88.38 648 PRO A CA 1
ATOM 4971 C C . PRO A 1 648 ? -16.066 -3.515 15.442 1.00 88.38 648 PRO A C 1
ATOM 4973 O O . PRO A 1 648 ? -16.659 -3.873 16.455 1.00 88.38 648 PRO A O 1
ATOM 4976 N N . LYS A 1 649 ? -16.473 -3.871 14.214 1.00 88.06 649 LYS A N 1
ATOM 4977 C CA . LYS A 1 649 ? -17.585 -4.817 13.966 1.00 88.06 649 LYS A CA 1
ATOM 4978 C C . LYS A 1 649 ? -17.189 -6.276 14.250 1.00 88.06 649 LYS A C 1
ATOM 4980 O O . LYS A 1 649 ? -18.053 -7.125 14.438 1.00 88.06 649 LYS A O 1
ATOM 4985 N N . LEU A 1 650 ? -15.886 -6.558 14.258 1.00 89.38 650 LEU A N 1
ATOM 4986 C CA . LEU A 1 650 ? -15.312 -7.896 14.327 1.00 89.38 650 LEU A CA 1
ATOM 4987 C C . LEU A 1 650 ? -13.997 -7.846 15.119 1.00 89.38 650 LEU A C 1
ATOM 4989 O O . LEU A 1 650 ? -13.174 -6.968 14.867 1.00 89.38 650 LEU A O 1
ATOM 4993 N N . LEU A 1 651 ? -13.784 -8.782 16.048 1.00 88.88 651 LEU A N 1
ATOM 4994 C CA . LEU A 1 651 ? -12.480 -9.035 16.674 1.00 88.88 651 LEU A CA 1
ATOM 4995 C C . LEU A 1 651 ? -12.227 -10.536 16.758 1.00 88.88 651 LEU A C 1
ATOM 4997 O O . LEU A 1 651 ? -13.069 -11.301 17.239 1.00 88.88 651 LEU A O 1
ATOM 5001 N N . THR A 1 652 ? -11.032 -10.943 16.346 1.00 87.69 652 THR A N 1
ATOM 5002 C CA . THR A 1 652 ? -10.531 -12.300 16.550 1.00 87.69 652 THR A CA 1
ATOM 5003 C C . THR A 1 652 ? -9.975 -12.477 17.959 1.00 87.69 652 THR A C 1
ATOM 5005 O O . THR A 1 652 ? -9.451 -11.537 18.558 1.00 87.69 652 THR A O 1
ATOM 5008 N N . LYS A 1 653 ? -10.024 -13.705 18.474 1.00 84.94 653 LYS A N 1
ATOM 5009 C CA . LYS A 1 653 ? -9.272 -14.122 19.659 1.00 84.94 653 LYS A CA 1
ATOM 5010 C C . LYS A 1 653 ? -7.779 -13.775 19.473 1.00 84.94 653 LYS A C 1
ATOM 5012 O O . LYS A 1 653 ? -7.222 -14.127 18.430 1.00 84.94 653 LYS A O 1
ATOM 5017 N N . PRO A 1 654 ? -7.114 -13.115 20.442 1.00 73.38 654 PRO A N 1
ATOM 5018 C CA . PRO A 1 654 ? -5.670 -12.897 20.385 1.00 73.38 654 PRO A CA 1
ATOM 5019 C C . PRO A 1 654 ? -4.912 -14.223 20.292 1.00 73.38 654 PRO A C 1
ATOM 5021 O O . PRO A 1 654 ? -5.323 -15.213 20.902 1.00 73.38 654 PRO A O 1
ATOM 5024 N N . SER A 1 655 ? -3.782 -14.245 19.584 1.00 66.44 655 SER A N 1
ATOM 5025 C CA . SER A 1 655 ? -2.880 -15.396 19.646 1.00 66.44 655 SER A CA 1
ATOM 5026 C C . SER A 1 655 ? -2.254 -15.493 21.043 1.00 66.44 655 SER A C 1
ATOM 5028 O O . SER A 1 655 ? -1.995 -14.477 21.691 1.00 66.44 655 SER A O 1
ATOM 5030 N N . ASP A 1 656 ? -1.986 -16.710 21.522 1.00 59.72 656 ASP A N 1
ATOM 5031 C CA . ASP A 1 656 ? -1.464 -16.920 22.884 1.00 59.72 656 ASP A CA 1
ATOM 5032 C C . ASP A 1 656 ? -0.062 -16.305 23.102 1.00 59.72 656 ASP A C 1
ATOM 5034 O O . ASP A 1 656 ? 0.345 -16.082 24.240 1.00 59.72 656 ASP A O 1
ATOM 5038 N N . ASN A 1 657 ? 0.637 -15.967 22.008 1.00 50.03 657 ASN A N 1
ATOM 5039 C CA . ASN A 1 657 ? 1.945 -15.305 21.986 1.00 50.03 657 ASN A CA 1
ATOM 5040 C C . ASN A 1 657 ? 1.876 -13.789 21.698 1.00 50.03 657 ASN A C 1
ATOM 5042 O O . ASN A 1 657 ? 2.923 -13.145 21.601 1.00 50.03 657 ASN A O 1
ATOM 5046 N N . ALA A 1 658 ? 0.686 -13.199 21.534 1.00 48.91 658 ALA A N 1
ATOM 5047 C CA . ALA A 1 658 ? 0.556 -11.762 21.314 1.00 48.91 658 ALA A CA 1
ATOM 5048 C C . ALA A 1 658 ? 0.907 -10.982 22.592 1.00 48.91 658 ALA A C 1
ATOM 5050 O O . ALA A 1 658 ? 0.224 -11.090 23.614 1.00 48.91 658 ALA A O 1
ATOM 5051 N N . ALA A 1 659 ? 1.943 -10.141 22.521 1.00 35.81 659 ALA A N 1
ATOM 5052 C CA . ALA A 1 659 ? 2.145 -9.088 23.513 1.00 35.81 659 ALA A CA 1
ATOM 5053 C C . ALA A 1 659 ? 0.893 -8.188 23.547 1.00 35.81 659 ALA A C 1
ATOM 5055 O O . ALA A 1 659 ? 0.404 -7.761 22.499 1.00 35.81 659 ALA A O 1
ATOM 5056 N N . GLY A 1 660 ? 0.343 -7.966 24.744 1.00 35.06 660 GLY A N 1
ATOM 5057 C CA . GLY A 1 660 ? -1.004 -7.413 24.920 1.00 35.06 660 GLY A CA 1
ATOM 5058 C C . GLY A 1 660 ? -1.213 -6.022 24.309 1.00 35.06 660 GLY A C 1
ATOM 5059 O O . GLY A 1 660 ? -0.300 -5.201 24.285 1.00 35.06 660 GLY A O 1
ATOM 5060 N N . GLY A 1 661 ? -2.446 -5.758 23.860 1.00 37.25 661 GLY A N 1
ATOM 5061 C CA . GLY A 1 661 ? -2.911 -4.438 23.405 1.00 37.25 661 GLY A CA 1
ATOM 5062 C C . GLY A 1 661 ? -3.079 -4.260 21.889 1.00 37.25 661 GLY A C 1
ATOM 5063 O O . GLY A 1 661 ? -3.738 -3.313 21.470 1.00 37.25 661 GLY A O 1
ATOM 5064 N N . GLY A 1 662 ? -2.542 -5.155 21.053 1.00 42.84 662 GLY A N 1
ATOM 5065 C CA . GLY A 1 662 ? -2.586 -5.013 19.592 1.00 42.84 662 GLY A CA 1
ATOM 5066 C C . GLY A 1 662 ? -3.557 -5.957 18.880 1.00 42.84 662 GLY A C 1
ATOM 5067 O O . GLY A 1 662 ? -3.152 -7.042 18.469 1.00 42.84 662 GLY A O 1
ATOM 5068 N N . GLY A 1 663 ? -4.781 -5.501 18.585 1.00 47.69 663 GLY A N 1
ATOM 5069 C CA . GLY A 1 663 ? -5.723 -6.168 17.658 1.00 47.69 663 GLY A CA 1
ATOM 5070 C C . GLY A 1 663 ? -5.277 -6.176 16.179 1.00 47.69 663 GLY A C 1
ATOM 5071 O O . GLY A 1 663 ? -6.087 -6.365 15.279 1.00 47.69 663 GLY A O 1
ATOM 5072 N N . THR A 1 664 ? -3.992 -5.922 15.928 1.00 60.38 664 THR A N 1
ATOM 5073 C CA . THR A 1 664 ? -3.349 -5.700 14.625 1.00 60.38 664 THR A CA 1
ATOM 5074 C C . THR A 1 664 ? -2.258 -6.735 14.321 1.00 60.38 664 THR A C 1
ATOM 5076 O O . THR A 1 664 ? -1.552 -6.626 13.317 1.00 60.38 664 THR A O 1
ATOM 5079 N N . GLN A 1 665 ? -2.086 -7.766 15.150 1.00 74.69 665 GLN A N 1
ATOM 5080 C CA . GLN A 1 665 ? -1.173 -8.871 14.840 1.00 74.69 665 GLN A CA 1
ATOM 5081 C C . GLN A 1 665 ? -1.840 -9.892 13.909 1.00 74.69 665 GLN A C 1
ATOM 5083 O O . GLN A 1 665 ? -3.059 -10.058 13.923 1.00 74.69 665 GLN A O 1
ATOM 5088 N N . ALA A 1 666 ? -1.044 -10.554 13.069 1.00 86.50 666 ALA A N 1
ATOM 5089 C CA . ALA A 1 666 ? -1.526 -11.672 12.265 1.00 86.50 666 ALA A CA 1
ATOM 5090 C C . ALA A 1 666 ? -1.675 -12.941 13.124 1.00 86.50 666 ALA A C 1
ATOM 5092 O O . ALA A 1 666 ? -0.953 -13.119 14.107 1.00 86.50 666 ALA A O 1
ATOM 5093 N N . LEU A 1 667 ? -2.598 -13.830 12.748 1.00 88.56 667 LEU A N 1
ATOM 5094 C CA . LEU A 1 667 ? -2.864 -15.076 13.479 1.00 88.56 667 LEU A CA 1
ATOM 5095 C C . LEU A 1 667 ? -1.686 -16.061 13.423 1.00 88.56 667 LEU A C 1
ATOM 5097 O O . LEU A 1 667 ? -1.456 -16.801 14.380 1.00 88.56 667 LEU A O 1
ATOM 5101 N N . GLY A 1 668 ? -0.941 -16.058 12.317 1.00 90.44 668 GLY A N 1
ATOM 5102 C CA . GLY A 1 668 ? 0.332 -16.753 12.170 1.00 90.44 668 GLY A CA 1
ATOM 5103 C C . GLY A 1 668 ? 1.436 -15.836 11.648 1.00 90.44 668 GLY A C 1
ATOM 5104 O O . GLY A 1 668 ? 1.191 -14.724 11.175 1.00 90.44 668 GLY A O 1
ATOM 5105 N N . LYS A 1 669 ? 2.677 -16.305 11.749 1.00 92.38 669 LYS A N 1
ATOM 5106 C CA . LYS A 1 669 ? 3.867 -15.571 11.322 1.00 92.38 669 LYS A CA 1
ATOM 5107 C C . LYS A 1 669 ? 4.935 -16.539 10.841 1.00 92.38 669 LYS A C 1
ATOM 5109 O O . LYS A 1 669 ? 5.098 -17.608 11.421 1.00 92.38 669 LYS A O 1
ATOM 5114 N N . SER A 1 670 ? 5.679 -16.113 9.829 1.00 93.69 670 SER A N 1
ATOM 5115 C CA . SER A 1 670 ? 6.915 -16.747 9.385 1.00 93.69 670 SER A CA 1
ATOM 5116 C C . SER A 1 670 ? 7.991 -15.696 9.146 1.00 93.69 670 SER A C 1
ATOM 5118 O O . SER A 1 670 ? 7.695 -14.523 8.907 1.00 93.69 670 SER A O 1
ATOM 5120 N N . THR A 1 671 ? 9.247 -16.125 9.184 1.00 93.81 671 THR A N 1
ATOM 5121 C CA . THR A 1 671 ? 10.393 -15.306 8.786 1.00 93.81 671 THR A CA 1
ATOM 5122 C C . THR A 1 671 ? 10.954 -15.847 7.481 1.00 93.81 671 THR A C 1
ATOM 5124 O O . THR A 1 671 ? 11.317 -17.018 7.385 1.00 93.81 671 THR A O 1
ATOM 5127 N N . VAL A 1 672 ? 11.035 -15.004 6.457 1.00 93.12 672 VAL A N 1
ATOM 5128 C CA . VAL A 1 672 ? 11.750 -15.328 5.226 1.00 93.12 672 VAL A CA 1
ATOM 5129 C C . VAL A 1 672 ? 13.243 -15.142 5.481 1.00 93.12 672 VAL A C 1
ATOM 5131 O O . VAL A 1 672 ? 13.684 -14.098 5.958 1.00 93.12 672 VAL A O 1
ATOM 5134 N N . THR A 1 673 ? 14.027 -16.168 5.176 1.00 91.88 673 THR A N 1
ATOM 5135 C CA . THR A 1 673 ? 15.476 -16.221 5.408 1.00 91.88 673 THR A CA 1
ATOM 5136 C C . THR A 1 673 ? 16.199 -16.696 4.150 1.00 91.88 673 THR A C 1
ATOM 5138 O O . THR A 1 673 ? 15.569 -17.192 3.216 1.00 91.88 673 THR A O 1
ATOM 5141 N N . ILE A 1 674 ? 17.535 -16.611 4.118 1.00 89.12 674 ILE A N 1
ATOM 5142 C CA . ILE A 1 674 ? 18.339 -17.114 2.985 1.00 89.12 674 ILE A CA 1
ATOM 5143 C C . ILE A 1 674 ? 18.145 -18.618 2.706 1.00 89.12 674 ILE A C 1
ATOM 5145 O O . ILE A 1 674 ? 18.427 -19.065 1.598 1.00 89.12 674 ILE A O 1
ATOM 5149 N N . THR A 1 675 ? 17.659 -19.401 3.679 1.00 88.31 675 THR A N 1
ATOM 5150 C CA . THR A 1 675 ? 17.351 -20.834 3.514 1.00 88.31 675 THR A CA 1
ATOM 5151 C C . THR A 1 675 ? 15.889 -21.111 3.148 1.00 88.31 675 THR A C 1
ATOM 5153 O O . THR A 1 675 ? 15.524 -22.271 2.971 1.00 88.31 675 THR A O 1
ATOM 5156 N N . GLY A 1 676 ? 15.058 -20.074 3.007 1.00 89.06 676 GLY A N 1
ATOM 5157 C CA . GLY A 1 676 ? 13.622 -20.185 2.759 1.00 89.06 676 GLY A CA 1
ATOM 5158 C C . GLY A 1 676 ? 12.774 -19.665 3.920 1.00 89.06 676 GLY A C 1
ATOM 5159 O O . GLY A 1 676 ? 13.227 -18.869 4.746 1.00 89.06 676 GLY A O 1
ATOM 5160 N N . LEU A 1 677 ? 11.516 -20.099 3.949 1.00 92.62 677 LEU A N 1
A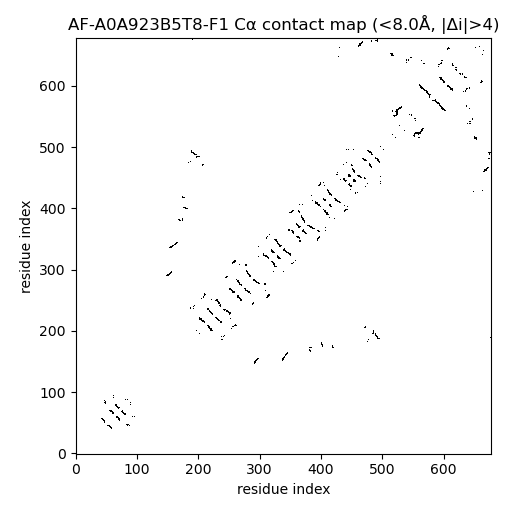TOM 5161 C CA . LEU A 1 677 ? 10.531 -19.711 4.955 1.00 92.62 677 LEU A CA 1
ATOM 5162 C C . LEU A 1 677 ? 10.695 -20.539 6.243 1.00 92.62 677 LEU A C 1
ATOM 5164 O O . LEU A 1 677 ? 10.793 -21.764 6.162 1.00 92.62 677 LEU A O 1
ATOM 5168 N N . GLN A 1 678 ? 10.699 -19.871 7.400 1.00 90.19 678 GLN A N 1
ATOM 5169 C CA . GLN A 1 678 ? 10.784 -20.465 8.744 1.00 90.19 678 GLN A CA 1
ATOM 5170 C C . GLN A 1 678 ? 9.582 -20.061 9.604 1.00 90.19 678 GLN A C 1
ATOM 5172 O O . GLN A 1 678 ? 9.175 -18.879 9.516 1.00 90.19 678 GLN A O 1
#

Mean predicted aligned error: 15.04 Å

Radius of gyration: 32.7 Å; Cα contacts (8 Å, |Δi|>4): 1402; chains: 1; bounding box: 82×123×72 Å

Sequence (678 aa):
MLRFRNVLHAPWFSTRGLTRLRALGLVVMIGLASPAVLVAQESRTWIDATGKFKIQAKFVSLEGSKVTLLQTSGEELEIELSKLSPGDRKLAQELAKKASENPFQAKEANPFAPKPNKGNVGAVGENMPARGTAGGTEEAAPAGGSGYTGRDIRLTSDVADVTELLLTPKLDKLTLPKNESFAERKLPARGIALPKKSNFFEKANSVLTHPTKPEATILYHIAPPGQPPMTRVVVLNLESGKVVAQGNVPNLYTGVAIGRDGLIMARQVEHFGKGNDGLLEGWIIKGKELAREWSWEPAQGQSGRDQGIVWGDTLPDGRILTANEGGQIVCWKSDGDRMKAEWRLQGQGSNRPALSADGKYLAVAADKQCAVLDLEANEVLATVPTTSRHLPWPKMAISPELTRLACVGHDRVIVWDLQTGEEIREIVSGHVHGDALPLWLDDNFLLLGGHLLLDVKNQLRLWDYAGAEMSAFFDRTGLFIVGGPNQSSSLIPVALPHPAARNFLARVLQDPNLFILKEGTQVSIDVSGIQDASQQASVKEKLTKKLTERGFVVAASGGITLKASTETGKAEKMSYRSFGEAPWNAKEYTVQAYNSRLKFVWNGKDVWEVSGNNIPGFLSLGKDETIEQALKKSEKPNYGFFEHAEIPKLLTKPSDNAAGGGGTQALGKSTVTITGLQ

Nearest PDB structures (foldseek):
  8j07-assembly1_i5  TM=6.526E-01  e=1.604E-08  Homo sapiens
  8x7a-assembly1_B  TM=6.210E-01  e=5.512E-09  Homo sapiens
  5yzv-assembly1_A  TM=4.831E-01  e=2.358E-10  Thermomonospora curvata
  8j07-assembly1_i4  TM=3.718E-01  e=1.442E-08  Homo sapiens
  5oql-assembly1_D  TM=4.959E-01  e=7.878E-06  Thermochaetoides thermophila DSM 1495

Solvent-accessible surface area (backbone atoms only — not comparable to full-atom values): 39211 Å² total; per-residue (Å²): 132,90,78,89,78,90,80,88,83,87,91,82,92,84,89,91,84,89,85,84,90,85,88,84,88,81,88,80,89,81,83,92,82,83,88,85,80,86,80,79,76,74,70,39,81,46,42,30,56,84,68,81,49,75,48,56,27,27,87,72,52,57,58,96,59,37,32,33,31,37,30,85,88,72,50,76,43,79,40,52,40,87,51,28,19,78,67,50,36,53,46,50,52,55,50,38,51,60,55,70,72,48,92,78,80,82,84,89,80,79,94,79,76,84,82,87,87,78,87,82,91,88,87,86,85,85,83,85,82,80,93,80,90,79,90,81,85,79,74,80,74,82,78,73,85,73,96,57,82,35,75,60,41,69,40,44,63,38,68,74,88,43,39,78,53,63,97,60,52,79,34,100,54,31,63,47,77,66,42,83,80,71,77,77,71,85,67,56,86,52,64,25,77,43,82,66,63,91,45,78,53,48,40,80,71,30,61,44,46,37,83,84,48,67,33,37,40,36,31,26,37,36,56,51,90,98,51,86,38,24,22,40,39,42,31,33,32,53,71,83,47,39,78,67,32,55,46,76,46,81,43,35,57,43,68,52,34,42,28,88,89,55,39,39,32,28,30,45,47,70,95,79,89,89,64,60,50,30,36,34,33,35,30,36,74,61,90,47,40,73,18,38,45,31,38,35,35,77,38,67,92,50,61,75,48,49,20,30,56,74,41,44,43,59,36,87,88,65,32,38,40,40,25,17,36,51,11,46,32,37,36,29,37,78,54,94,62,29,35,35,31,62,32,34,32,78,38,27,51,44,36,36,64,19,67,34,87,86,48,45,36,39,34,39,51,31,82,52,30,36,37,36,29,35,60,85,80,68,41,39,41,16,60,40,75,52,78,80,47,88,50,61,60,27,28,27,28,49,28,71,42,37,50,33,37,38,42,37,20,67,32,37,36,39,31,29,33,26,56,70,40,43,80,76,44,81,38,81,58,43,81,61,70,66,87,50,64,45,42,49,58,50,99,41,35,38,34,38,37,58,34,36,34,30,34,62,80,80,66,35,51,45,33,32,51,40,64,48,79,45,50,40,61,50,77,48,27,40,36,30,34,18,62,51,68,90,47,76,29,21,40,33,49,40,61,56,81,40,70,68,60,50,55,48,50,67,53,50,76,69,43,88,62,42,56,66,35,39,69,66,36,42,32,14,79,42,43,82,48,34,79,56,70,86,49,34,62,60,52,50,51,52,47,49,51,57,38,46,78,60,45,30,38,79,36,97,68,40,78,26,30,44,37,34,33,44,44,80,57,62,72,41,82,45,75,51,64,64,91,90,57,62,81,88,70,41,44,80,42,80,44,61,36,15,38,27,38,42,33,38,33,43,93,90,37,57,52,34,68,52,74,48,62,28,78,70,95,71,84,86,69,58,92,96,51,49,71,69,58,58,50,58,76,34,60,47,68,36,70,65,48,68,75,68,59,84,75,79,68,64,38,65,54,79,52,96,83,58,74,82,55,59,73,61,65,44,72,38,74,35,36,41,44,77,92,41,82,82

=== Feature glossary ===
Each block in this record encodes a different view of the same protein. In brief:

Predicted aligned error. PAE(i, j) answers: if I align the predicted and true structures on residue i, how far off (in Å) do I expect residue j to be? A block-diagonal PAE matrix with low values on the blocks and high values off-diagonal is the signature of a multi-domain protein with confidently predicted domains but uncertain inter-domain orientation.

Contact-map, Ramachandran, and PAE plots. Plot images: a contact map (which residues are close in 3D, as an N×N binary image), a Ramachandran scatter (backbone torsion angles, revealing secondary-structure composition at a glance), and — for AlphaFold structures — a PAE heatmap (pairwise prediction confidence).

Backbone torsions (φ/ψ). φ (phi) and ψ (psi) are the two rotatable backbone dihedrals per residue: φ is the C(i-1)–N–Cα–C torsion, ψ is the N–Cα–C–N(i+1) torsion, both in degrees on (−180°, 180°]. α-helical residues cluster near (−60°, −45°); β-strand residues near (−120°, +130°). A Ramachandran plot is simply a scatter of (φ, ψ) for every residue.

Foldseek 3Di. A 3Di character summarizes, for each residue, the relative orientation of the Cα frame of its nearest spatial neighbor. Because it encodes fold topology rather than chemistry, 3Di alignments detect remote structural similarity that sequence alignment misses.

Radius of gyration, Cα contacts, bounding box. Three whole-structure scalars: the radius of gyration (RMS distance of Cα from centroid, in Å), the count of Cα–Cα contacts (pairs closer than 8 Å and separated by more than four residues in sequence — i.e. tertiary, not local, contacts), and the bounding-box dimensions. Together they distinguish compact globular folds from extended fibres or disordered chains.

Sequence. Sequence gives the chain of amino acids in standard one-letter code (A=alanine, C=cysteine, …, Y=tyrosine), read N→C. It is the only feature that is directly encoded by the gene; all structural features are derived from the folded form of this sequence.

mmCIF coordinates. Atomic coordinates in PDBx/mmCIF format — the same representation the Protein Data Bank distributes. Each line of the _atom_site loop places one backbone atom in Cartesian space (units: ångströms, origin: arbitrary).

Secondary structure (3-state, P-SEA). Three-state secondary structure (P-SEA) collapses the eight DSSP classes into helix (a), strand (b), and coil (c). P-SEA assigns these from Cα geometry alone — distances and angles — without requiring backbone oxygens, so it works on any Cα trace.

InterPro / GO / CATH / organism. Functional annotations link the protein to curated databases. InterPro entries identify conserved domains and families by matching the sequence against member-database signatures (Pfam, PROSITE, CDD, …). Gene Ontology (GO) terms describe molecular function, biological process, and cellular component in a controlled vocabulary. CATH places the structure in a hierarchical fold classification (Class/Architecture/Topology/Homologous-superfamily). The organism is the source species.

B-factor. B-factor (Debye–Waller factor) reflects atomic displacement in the crystal lattice. It is an experimental observable (units Å²), not a prediction; low values mean the atom is pinned down, high values mean it moves or is heterogeneous across the crystal.

Rendered structure images. Structure images are PyMOL renders from six orthogonal camera directions. Cartoon representation draws helices as coils and strands as arrows; sticks shows the backbone as bonds; surface shows the solvent-excluded envelope. Rainbow coloring maps sequence position to hue (blue→red, N→C); chain coloring assigns a distinct color per polypeptide.

Solvent-accessible surface area. Solvent-accessible surface area (SASA) is the area in Å² traced out by the centre of a 1.4 Å probe sphere (a water molecule) rolled over the protein's van der Waals surface (Shrake–Rupley / Lee–Richards construction). Buried residues have near-zero SASA; fully exposed residues can exceed 200 Å². The total SASA scales roughly with the number of surface residues.

Secondary structure (8-state, DSSP). The SS8 string is DSSP's per-residue secondary-structure call. α-helix (H) means an i→i+4 H-bond ladder; β-strand (E) means the residue participates in a β-sheet; 3₁₀ (G) and π (I) are tighter and wider helices; T/S are turns/bends; '-' is loop.

pLDDT. For AlphaFold models, the B-factor field carries pLDDT — the model's own estimate of local accuracy on a 0–100 scale. Regions with pLDDT<50 should be treated as essentially unmodeled; they often correspond to intrinsically disordered segments.

Nearest PDB structures. Nearest PDB neighbors are the top structural matches found by Foldseek when searching this structure against the entire Protein Data Bank. Each hit reports a TM-score (0 to 1; >0.5 almost always implies the same fold) and an E-value. These are *structural* homologs — they may share no detectable sequence similarity.